Protein AF-0000000079608730 (afdb_homodimer)

Nearest PDB structures (foldseek):
  6i72-assembly1_A  TM=9.618E-01  e=1.213E-48  Fragaria x ananassa
  3p9k-assembly2_C  TM=9.651E-01  e=7.090E-48  Lolium perenne
  1kyw-assembly1_F  TM=9.695E-01  e=1.524E-47  Medicago sativa
  7v6j-assembly1_A  TM=9.741E-01  e=1.437E-47  Ligusticum chuanxiong
  3reo-assembly1_C  TM=9.571E-01  e=2.587E-47  Clarkia breweri

InterPro domains:
  IPR001077 O-methyltransferase, C-terminal domain [PF00891] (126-330)
  IPR012967 Caffeic acid 3-O-methyltransferase-like, dimerisation domain [PF08100] (11-102)
  IPR016461 O-methyltransferase-like [PIRSF005739] (8-349)
  IPR016461 O-methyltransferase-like [PS51683] (11-349)
  IPR016461 O-methyltransferase-like [PTHR11746] (9-331)
  IPR029063 S-adenosyl-L-methionine-dependent methyltransferase superfamily [G3DSA:3.40.50.150] (102-349)
  IPR029063 S-adenosyl-L-methionine-dependent methyltransferase superfamily [SSF53335] (107-348)
  IPR036388 Winged helix-like DNA-binding domain superfamily [G3DSA:1.10.10.10] (2-101)
  IPR036390 Winged helix DNA-binding domain superfamily [SSF46785] (5-104)

Radius of gyration: 27.86 Å; Cα contacts (8 Å, |Δi|>4): 1431; chains: 2; bounding box: 61×86×58 Å

Secondary structure (DSSP, 8-state):
-HHHHHHHHHHHHHHTTHHHHHHHHHHHTTHHHHHHHT-TT--B-HHHHHHHTT---TTHHHHHHHHHHHHHHTTSEEEEEEEETTEEEEEEEE-TTGGGGS--TTS--THHHHHHHT-HHHHHHGGGHHHHHHH-S-HHHHHHSS-TTTHHHH-HHHHHHHHHHHHHHHHHHHHHHHHH--TTTT-SEEEEET-TTTHHHHHHHHH-TTPEEEEEE-HHHHTTPPP-TTEEEEE--TTT-----SEEEEES-GGGS-HHHHHHHHHHHHHHS-TT-EEEEEE-B--SS--SSHHHHHHHHHHHHHHHHSSS---B-HHHHHHHHHHTT--EEEEEEEETTEEEEEEE-/-HHHHHHHHHHHHHHTTHHHHHHHHHHHTTHHHHHHHT-TT--B-HHHHHHHTT---TTHHHHHHHHHHHHHHTTSEEEEEEEETTEEEEEEEE-TTGGGGS--TTS--THHHHHHHT-HHHHHHGGGHHHHHHH-S-HHHHHHSS-TTTHHHH-HHHHHHHHHHHHHHHHHHHHHHHHH--TTTT-SEEEEET-TTTHHHHHHHHH-TT-EEEEEE-HHHHTTPPP-TTEEEEE--TTT-----SEEEEES-GGGS-HHHHHHHHHHHHHHS-TT-EEEEEE-B--SS--SSHHHHHHHHHHHHHHHHSSS---B-HHHHHHHHHHHT--EEEEEEEETTEEEEEEE-

Foldseek 3Di:
DVVVVVVVVVVCVVVVVVLLVLVLVCLVLCLLVLQVVVDQPDWAQLVRSCVSSVPPPPCRSVVSRVSVVVVCVVPQWPWDWDADPNDITIIIHGGPNVCQSYQDPVGAHLSLVSCLCPPPLLVQLVVQLVVCVVPNDASSCVRVVDALVCVCVVPVVSVVSVVNNCLRVLVVFLVQCVVQPDVCPPFQEEEEAQCFLVNNVLVVCVVVVNYQYEDEEAPVRLVPHDDHPRYHYDHDDLLPADAAGQEYEYEPDQQLAALVSLLSSLLRRVVRHPQFGKYKYKAAAADPDADDDPLNVVQVVVQVSSRRRHTNGGHYHLVSVQVSLVSSPFPGKDFRDADPNITTIITHD/DVVVVVVVVVVCVVVVVVLLVLVLVCLVLCLLVLQVVVDQPDWAQLVRSCVSSVPPPPCRSVVSRVSVVVVCVVPQWPWDWDADPNDITIIIHGGPNVCQSYQDPVGAHLSLVSCLCPPPLLVQLVVQLVVCVVPNDASSCVRVVDALVCVCVVPVVSVVSVVNNCLRVLVVFLVQCVVQPDVCPPFQEEEEAVCFLPNNVLVVCVVVVNYQYEDEEAPVRLVPHDDHPRYHYDHDDLLPADAAGQEYEYEPDQQLAALVSLLSSLLRVVVRHDQFGKYKYKAAAADPDADDDPLNVVQVVVQVSSRRRHTNGGHYHPVSVQVSLVSSPFPGKDFRDADPNITTIITHD

pLDDT: mean 95.82, std 4.98, range [42.22, 98.81]

Organism: NCBI:txid192012

Structure (mmCIF, N/CA/C/O backbone):
data_AF-0000000079608730-model_v1
#
loop_
_entity.id
_entity.type
_entity.pdbx_description
1 polymer 'O-methyltransferase domain-containing protein'
#
loop_
_atom_site.group_PDB
_atom_site.id
_atom_site.type_symbol
_atom_site.label_atom_id
_atom_site.label_alt_id
_atom_site.label_comp_id
_atom_site.label_asym_id
_atom_site.label_entity_id
_atom_site.label_seq_id
_atom_site.pdbx_PDB_ins_code
_atom_site.Cartn_x
_atom_site.Cartn_y
_atom_site.Cartn_z
_atom_site.occupancy
_atom_site.B_iso_or_equiv
_atom_site.auth_seq_id
_atom_site.auth_comp_id
_atom_site.auth_asym_id
_atom_site.auth_atom_id
_atom_site.pdbx_PDB_model_num
ATOM 1 N N . MET A 1 1 ? -6.418 6.566 25.391 1 42.25 1 MET A N 1
ATOM 2 C CA . MET A 1 1 ? -5.203 5.914 24.922 1 42.25 1 MET A CA 1
ATOM 3 C C . MET A 1 1 ? -5.492 5.055 23.688 1 42.25 1 MET A C 1
ATOM 5 O O . MET A 1 1 ? -4.699 5.027 22.75 1 42.25 1 MET A O 1
ATOM 9 N N . GLY A 1 2 ? -6.684 4.23 23.781 1 52.56 2 GLY A N 1
ATOM 10 C CA . GLY A 1 2 ? -7.098 3.266 22.766 1 52.56 2 GLY A CA 1
ATOM 11 C C . GLY A 1 2 ? -7.461 3.908 21.453 1 52.56 2 GLY A C 1
ATOM 12 O O . GLY A 1 2 ? -7.074 3.414 20.391 1 52.56 2 GLY A O 1
ATOM 13 N N . SER A 1 3 ? -7.809 5.168 21.641 1 70.5 3 SER A N 1
ATOM 14 C CA . SER A 1 3 ? -8.383 5.867 20.5 1 70.5 3 SER A CA 1
ATOM 15 C C . SER A 1 3 ? -7.293 6.418 19.578 1 70.5 3 SER A C 1
ATOM 17 O O . SER A 1 3 ? -7.379 6.285 18.359 1 70.5 3 SER A O 1
ATOM 19 N N . ASN A 1 4 ? -6.074 6.688 20.188 1 86.75 4 ASN A N 1
ATOM 20 C CA . ASN A 1 4 ? -4.988 7.23 19.375 1 86.75 4 ASN A CA 1
ATOM 21 C C . ASN A 1 4 ? -4.355 6.156 18.484 1 86.75 4 ASN A C 1
ATOM 23 O O . ASN A 1 4 ? -4.055 6.406 17.328 1 86.75 4 ASN A O 1
ATOM 27 N N . GLU A 1 5 ? -4.328 5.016 19.094 1 92.38 5 GLU A N 1
ATOM 28 C CA . GLU A 1 5 ? -3.684 3.936 18.344 1 92.38 5 GLU A CA 1
ATOM 29 C C . GLU A 1 5 ? -4.508 3.533 17.125 1 92.38 5 GLU A C 1
ATOM 31 O O . GLU A 1 5 ? -3.953 3.248 16.062 1 92.38 5 GLU A O 1
ATOM 36 N N . HIS A 1 6 ? -5.836 3.506 17.344 1 95.81 6 HIS A N 1
ATOM 37 C CA . HIS A 1 6 ? -6.715 3.139 16.25 1 95.81 6 HIS A CA 1
ATOM 38 C C . HIS A 1 6 ? -6.695 4.199 15.148 1 95.81 6 HIS A C 1
ATOM 40 O O . HIS A 1 6 ? -6.707 3.867 13.961 1 95.81 6 HIS A O 1
ATOM 46 N N . PHE A 1 7 ? -6.648 5.438 15.555 1 96.44 7 PHE A N 1
ATOM 47 C CA . PHE A 1 7 ? -6.559 6.516 14.578 1 96.44 7 PHE A CA 1
ATOM 48 C C . PHE A 1 7 ? -5.25 6.434 13.805 1 96.44 7 PHE A C 1
ATOM 50 O O . PHE A 1 7 ? -5.242 6.562 12.578 1 96.44 7 PHE A O 1
ATOM 57 N N . ASN A 1 8 ? -4.145 6.238 14.562 1 96.94 8 ASN A N 1
ATOM 58 C CA . ASN A 1 8 ? -2.832 6.156 13.93 1 96.94 8 ASN A CA 1
ATOM 59 C C . ASN A 1 8 ? -2.773 5.023 12.906 1 96.94 8 ASN A C 1
ATOM 61 O O . ASN A 1 8 ? -2.229 5.199 11.82 1 96.94 8 ASN A O 1
ATOM 65 N N . TYR A 1 9 ? -3.332 3.916 13.273 1 97.69 9 TYR A N 1
ATOM 66 C CA . TYR A 1 9 ? -3.34 2.775 12.367 1 97.69 9 TYR A CA 1
ATOM 67 C C . TYR A 1 9 ? -4.23 3.047 11.164 1 97.69 9 TYR A C 1
ATOM 69 O O . TYR A 1 9 ? -3.887 2.68 10.031 1 97.69 9 TYR A O 1
ATOM 77 N N . ALA A 1 10 ? -5.398 3.682 11.352 1 98.19 10 ALA A N 1
ATOM 78 C CA . ALA A 1 10 ? -6.262 4.055 10.234 1 98.19 10 ALA A CA 1
ATOM 79 C C . ALA A 1 10 ? -5.531 4.965 9.25 1 98.19 10 ALA A C 1
ATOM 81 O O . ALA A 1 10 ? -5.625 4.777 8.031 1 98.19 10 ALA A O 1
ATOM 82 N N . MET A 1 11 ? -4.773 5.91 9.766 1 98 11 MET A N 1
ATOM 83 C CA . MET A 1 11 ? -4.043 6.836 8.906 1 98 11 MET A CA 1
ATOM 84 C C . MET A 1 11 ? -2.889 6.129 8.203 1 98 11 MET A C 1
ATOM 86 O O . MET A 1 11 ? -2.555 6.457 7.062 1 98 11 MET A O 1
ATOM 90 N N . GLU A 1 12 ? -2.285 5.16 8.93 1 98.25 12 GLU A N 1
ATOM 91 C CA . GLU A 1 12 ? -1.31 4.305 8.258 1 98.25 12 GLU A CA 1
ATOM 92 C C . GLU A 1 12 ? -1.912 3.643 7.027 1 98.25 12 GLU A C 1
ATOM 94 O O . GLU A 1 12 ? -1.305 3.65 5.953 1 98.25 12 GLU A O 1
ATOM 99 N N . LEU A 1 13 ? -3.127 3.111 7.137 1 98.38 13 LEU A N 1
ATOM 100 C CA . LEU A 1 13 ? -3.803 2.443 6.027 1 98.38 13 LEU A CA 1
ATOM 101 C C . LEU A 1 13 ? -4.098 3.428 4.902 1 98.38 13 LEU A C 1
ATOM 103 O O . LEU A 1 13 ? -3.973 3.084 3.723 1 98.38 13 LEU A O 1
ATOM 107 N N . VAL A 1 14 ? -4.457 4.656 5.23 1 98.12 14 VAL A N 1
ATOM 108 C CA . VAL A 1 14 ? -4.793 5.688 4.254 1 98.12 14 VAL A CA 1
ATOM 109 C C . VAL A 1 14 ? -3.555 6.047 3.438 1 98.12 14 VAL A C 1
ATOM 111 O O . VAL A 1 14 ? -3.643 6.262 2.227 1 98.12 14 VAL A O 1
ATOM 114 N N . THR A 1 15 ? -2.393 6.098 4.066 1 97.75 15 THR A N 1
ATOM 115 C CA . THR A 1 15 ? -1.196 6.648 3.441 1 97.75 15 THR A CA 1
ATOM 116 C C . THR A 1 15 ? -0.266 5.531 2.977 1 97.75 15 THR A C 1
ATOM 118 O O . THR A 1 15 ? 0.821 5.797 2.457 1 97.75 15 THR A O 1
ATOM 121 N N . ILE A 1 16 ? -0.684 4.281 3.021 1 98.38 16 ILE A N 1
ATOM 122 C CA . ILE A 1 16 ? 0.206 3.131 2.902 1 98.38 16 ILE A CA 1
ATOM 123 C C . ILE A 1 16 ? 0.702 3.008 1.462 1 98.38 16 ILE A C 1
ATOM 125 O O . ILE A 1 16 ? 1.705 2.342 1.199 1 98.38 16 ILE A O 1
ATOM 129 N N . THR A 1 17 ? 0.075 3.629 0.508 1 97.56 17 THR A N 1
ATOM 130 C CA . THR A 1 17 ? 0.499 3.576 -0.887 1 97.56 17 THR A CA 1
ATOM 131 C C . THR A 1 17 ? 1.921 4.109 -1.039 1 97.56 17 THR A C 1
ATOM 133 O O . THR A 1 17 ? 2.664 3.666 -1.918 1 97.56 17 THR A O 1
ATOM 136 N N . ALA A 1 18 ? 2.348 4.949 -0.142 1 98.06 18 ALA A N 1
ATOM 137 C CA . ALA A 1 18 ? 3.697 5.504 -0.2 1 98.06 18 ALA A CA 1
ATOM 138 C C . ALA A 1 18 ? 4.75 4.41 -0.062 1 98.06 18 ALA A C 1
ATOM 140 O O . ALA A 1 18 ? 5.844 4.516 -0.619 1 98.06 18 ALA A O 1
ATOM 141 N N . LEU A 1 19 ? 4.418 3.34 0.653 1 98.62 19 LEU A N 1
ATOM 142 C CA . LEU A 1 19 ? 5.391 2.301 0.98 1 98.62 19 LEU A CA 1
ATOM 143 C C . LEU A 1 19 ? 5.852 1.572 -0.277 1 98.62 19 LEU A C 1
ATOM 145 O O . LEU A 1 19 ? 7.043 1.576 -0.6 1 98.62 19 LEU A O 1
ATOM 149 N N . PRO A 1 20 ? 4.898 0.986 -1.053 1 98.38 20 PRO A N 1
ATOM 150 C CA . PRO A 1 20 ? 5.375 0.299 -2.256 1 98.38 20 PRO A CA 1
ATOM 151 C C . PRO A 1 20 ? 5.949 1.258 -3.295 1 98.38 20 PRO A C 1
ATOM 153 O O . PRO A 1 20 ? 6.859 0.891 -4.043 1 98.38 20 PRO A O 1
ATOM 156 N N . MET A 1 21 ? 5.52 2.494 -3.365 1 98.19 21 MET A N 1
ATOM 157 C CA . MET A 1 21 ? 6.059 3.477 -4.301 1 98.19 21 MET A CA 1
ATOM 158 C C . MET A 1 21 ? 7.504 3.82 -3.955 1 98.19 21 MET A C 1
ATOM 160 O O . MET A 1 21 ? 8.352 3.906 -4.84 1 98.19 21 MET A O 1
ATOM 164 N N . VAL A 1 22 ? 7.727 3.957 -2.682 1 98.56 22 VAL A N 1
ATOM 165 C CA . VAL A 1 22 ? 9.086 4.234 -2.221 1 98.56 22 VAL A CA 1
ATOM 166 C C . VAL A 1 22 ? 9.969 3.012 -2.449 1 98.56 22 VAL A C 1
ATOM 168 O O . VAL A 1 22 ? 11.094 3.137 -2.932 1 98.56 22 VAL A O 1
ATOM 171 N N . LEU A 1 23 ? 9.445 1.858 -2.1 1 98.75 23 LEU A N 1
ATOM 172 C CA . LEU A 1 23 ? 10.227 0.64 -2.275 1 98.75 23 LEU A CA 1
ATOM 173 C C . LEU A 1 23 ? 10.562 0.414 -3.746 1 98.75 23 LEU A C 1
ATOM 175 O O . LEU A 1 23 ? 11.68 0.016 -4.078 1 98.75 23 LEU A O 1
ATOM 179 N N . MET A 1 24 ? 9.625 0.673 -4.629 1 98.31 24 MET A N 1
ATOM 180 C CA . MET A 1 24 ? 9.875 0.576 -6.066 1 98.31 24 MET A CA 1
ATOM 181 C C . MET A 1 24 ? 10.984 1.533 -6.492 1 98.31 24 MET A C 1
ATOM 183 O O . MET A 1 24 ? 11.875 1.159 -7.262 1 98.31 24 MET A O 1
ATOM 187 N N . THR A 1 25 ? 10.961 2.73 -5.996 1 98.25 25 THR A N 1
ATOM 188 C CA . THR A 1 25 ? 11.969 3.734 -6.316 1 98.25 25 THR A CA 1
ATOM 189 C C . THR A 1 25 ? 13.344 3.289 -5.84 1 98.25 25 THR A C 1
ATOM 191 O O . THR A 1 25 ? 14.336 3.412 -6.57 1 98.25 25 THR A O 1
ATOM 194 N N . ILE A 1 26 ? 13.422 2.752 -4.617 1 98.5 26 ILE A N 1
ATOM 195 C CA . ILE A 1 26 ? 14.656 2.266 -4.004 1 98.5 26 ILE A CA 1
ATOM 196 C C . ILE A 1 26 ? 15.234 1.127 -4.84 1 98.5 26 ILE A C 1
ATOM 198 O O . ILE A 1 26 ? 16.453 1.046 -5.035 1 98.5 26 ILE A O 1
ATOM 202 N N . VAL A 1 27 ? 14.367 0.281 -5.344 1 98.25 27 VAL A N 1
ATOM 203 C CA . VAL A 1 27 ? 14.773 -0.834 -6.191 1 98.25 27 VAL A CA 1
ATOM 204 C C . VAL A 1 27 ? 15.297 -0.306 -7.523 1 98.25 27 VAL A C 1
ATOM 206 O O . VAL A 1 27 ? 16.359 -0.725 -7.988 1 98.25 27 VAL A O 1
ATOM 209 N N . LYS A 1 28 ? 14.609 0.638 -8.133 1 97.75 28 LYS A N 1
ATOM 210 C CA . LYS A 1 28 ? 15.008 1.215 -9.414 1 97.75 28 LYS A CA 1
ATOM 211 C C . LYS A 1 28 ? 16.359 1.911 -9.297 1 97.75 28 LYS A C 1
ATOM 213 O O . LYS A 1 28 ? 17.156 1.894 -10.242 1 97.75 28 LYS A O 1
ATOM 218 N N . LEU A 1 29 ? 16.609 2.465 -8.164 1 97.88 29 LEU A N 1
ATOM 219 C CA . LEU A 1 29 ? 17.844 3.219 -7.949 1 97.88 29 LEU A CA 1
ATOM 220 C C . LEU A 1 29 ? 18.984 2.289 -7.555 1 97.88 29 LEU A C 1
ATOM 222 O O . LEU A 1 29 ? 20.141 2.725 -7.453 1 97.88 29 LEU A O 1
ATOM 226 N N . LYS A 1 30 ? 18.656 1.004 -7.242 1 97.94 30 LYS A N 1
ATOM 227 C CA . LYS A 1 30 ? 19.641 -0.018 -6.859 1 97.94 30 LYS A CA 1
ATOM 228 C C . LYS A 1 30 ? 20.266 0.31 -5.512 1 97.94 30 LYS A C 1
ATOM 230 O O . LYS A 1 30 ? 21.453 0.033 -5.297 1 97.94 30 LYS A O 1
ATOM 235 N N . ILE A 1 31 ? 19.516 0.959 -4.691 1 98.56 31 ILE A N 1
ATOM 236 C CA . ILE A 1 31 ? 20.016 1.383 -3.389 1 98.56 31 ILE A CA 1
ATOM 237 C C . ILE A 1 31 ? 20.281 0.158 -2.518 1 98.56 31 ILE A C 1
ATOM 239 O O . ILE A 1 31 ? 21.328 0.064 -1.88 1 98.56 31 ILE A O 1
ATOM 243 N N . LEU A 1 32 ? 19.344 -0.8 -2.459 1 98.44 32 LEU A N 1
ATOM 244 C CA . LEU A 1 32 ? 19.531 -1.997 -1.646 1 98.44 32 LEU A CA 1
ATOM 245 C C . LEU A 1 32 ? 20.719 -2.822 -2.158 1 98.44 32 LEU A C 1
ATOM 247 O O . LEU A 1 32 ? 21.469 -3.396 -1.367 1 98.44 32 LEU A O 1
ATOM 251 N N . GLU A 1 33 ? 20.844 -2.871 -3.459 1 97.75 33 GLU A N 1
ATOM 252 C CA . GLU A 1 33 ? 22 -3.547 -4.043 1 97.75 33 GLU A CA 1
ATOM 253 C C . GLU A 1 33 ? 23.297 -2.867 -3.635 1 97.75 33 GLU A C 1
ATOM 255 O O . GLU A 1 33 ? 24.297 -3.539 -3.369 1 97.75 33 GLU A O 1
ATOM 260 N N . THR A 1 34 ? 23.281 -1.569 -3.654 1 98.19 34 THR A N 1
ATOM 261 C CA . THR A 1 34 ? 24.453 -0.795 -3.248 1 98.19 34 THR A CA 1
ATOM 262 C C . THR A 1 34 ? 24.859 -1.129 -1.813 1 98.19 34 THR A C 1
ATOM 264 O O . THR A 1 34 ? 26.047 -1.283 -1.513 1 98.19 34 THR A O 1
ATOM 267 N N . ILE A 1 35 ? 23.875 -1.231 -0.928 1 98 35 ILE A N 1
ATOM 268 C CA . ILE A 1 35 ? 24.141 -1.596 0.459 1 98 35 ILE A CA 1
ATOM 269 C C . ILE A 1 35 ? 24.688 -3.018 0.521 1 98 35 ILE A C 1
ATOM 271 O O . ILE A 1 35 ? 25.672 -3.281 1.227 1 98 35 ILE A O 1
ATOM 275 N N . ALA A 1 36 ? 24.094 -3.932 -0.203 1 96.75 36 ALA A N 1
ATOM 276 C CA . ALA A 1 36 ? 24.531 -5.328 -0.228 1 96.75 36 ALA A CA 1
ATOM 277 C C . ALA A 1 36 ? 25.969 -5.449 -0.709 1 96.75 36 ALA A C 1
ATOM 279 O O . ALA A 1 36 ? 26.75 -6.242 -0.17 1 96.75 36 ALA A O 1
ATOM 280 N N . GLU A 1 37 ? 26.328 -4.703 -1.699 1 96.38 37 GLU A N 1
ATOM 281 C CA . GLU A 1 37 ? 27.641 -4.746 -2.305 1 96.38 37 GLU A CA 1
ATOM 282 C C . GLU A 1 37 ? 28.719 -4.266 -1.326 1 96.38 37 GLU A C 1
ATOM 284 O O . GLU A 1 37 ? 29.891 -4.633 -1.448 1 96.38 37 GLU A O 1
ATOM 289 N N . ALA A 1 38 ? 28.312 -3.469 -0.399 1 96.12 38 ALA A N 1
ATOM 290 C CA . ALA A 1 38 ? 29.25 -2.938 0.583 1 96.12 38 ALA A CA 1
ATOM 291 C C . ALA A 1 38 ? 29.594 -3.986 1.64 1 96.12 38 ALA A C 1
ATOM 293 O O . ALA A 1 38 ? 30.547 -3.828 2.393 1 96.12 38 ALA A O 1
ATOM 294 N N . GLY A 1 39 ? 28.797 -5.09 1.719 1 93 39 GLY A N 1
ATOM 295 C CA . GLY A 1 39 ? 29.094 -6.184 2.631 1 93 39 GLY A CA 1
ATOM 296 C C . GLY A 1 39 ? 27.922 -6.539 3.533 1 93 39 GLY A C 1
ATOM 297 O O . GLY A 1 39 ? 27.031 -5.719 3.75 1 93 39 GLY A O 1
ATOM 298 N N . SER A 1 40 ? 27.906 -7.668 4.102 1 87.06 40 SER A N 1
ATOM 299 C CA . SER A 1 40 ? 26.812 -8.188 4.898 1 87.06 40 SER A CA 1
ATOM 300 C C . SER A 1 40 ? 26.609 -7.379 6.176 1 87.06 40 SER A C 1
ATOM 302 O O . SER A 1 40 ? 25.5 -7.25 6.672 1 87.06 40 SER A O 1
ATOM 304 N N . ASP A 1 41 ? 27.625 -6.762 6.684 1 91.25 41 ASP A N 1
ATOM 305 C CA . ASP A 1 41 ? 27.547 -6.008 7.93 1 91.25 41 ASP A CA 1
ATOM 306 C C . ASP A 1 41 ? 27.672 -4.508 7.676 1 91.25 41 ASP A C 1
ATOM 308 O O . ASP A 1 41 ? 27.891 -3.729 8.609 1 91.25 41 ASP A O 1
ATOM 312 N N . ALA A 1 42 ? 27.531 -4.246 6.434 1 93.44 42 ALA A N 1
ATOM 313 C CA . ALA A 1 42 ? 27.734 -2.846 6.066 1 93.44 42 ALA A CA 1
ATOM 314 C C . ALA A 1 42 ? 26.656 -1.958 6.684 1 93.44 42 ALA A C 1
ATOM 316 O O . ALA A 1 42 ? 25.484 -2.35 6.762 1 93.44 42 ALA A O 1
ATOM 317 N N . GLN A 1 43 ? 27.016 -0.851 7.156 1 96.5 43 GLN A N 1
ATOM 318 C CA . GLN A 1 43 ? 26.172 0.255 7.613 1 96.5 43 GLN A CA 1
ATOM 319 C C . GLN A 1 43 ? 26.562 1.559 6.918 1 96.5 43 GLN A C 1
ATOM 321 O O . GLN A 1 43 ? 27.625 2.129 7.199 1 96.5 43 GLN A O 1
ATOM 326 N N . LEU A 1 44 ? 25.719 2.023 6.062 1 98.12 44 LEU A N 1
ATOM 327 C CA . LEU A 1 44 ? 26.062 3.172 5.234 1 98.12 44 LEU A CA 1
ATOM 328 C C . LEU A 1 44 ? 25.156 4.352 5.531 1 98.12 44 LEU A C 1
ATOM 330 O O . LEU A 1 44 ? 23.969 4.168 5.824 1 98.12 44 LEU A O 1
ATOM 334 N N . THR A 1 45 ? 25.672 5.535 5.434 1 98 45 THR A N 1
ATOM 335 C CA . THR A 1 45 ? 24.844 6.734 5.461 1 98 45 THR A CA 1
ATOM 336 C C . THR A 1 45 ? 24.156 6.953 4.113 1 98 45 THR A C 1
ATOM 338 O O . THR A 1 45 ? 24.594 6.426 3.094 1 98 45 THR A O 1
ATOM 341 N N . ALA A 1 46 ? 23.094 7.73 4.121 1 98 46 ALA A N 1
ATOM 342 C CA . ALA A 1 46 ? 22.438 8.102 2.873 1 98 46 ALA A CA 1
ATOM 343 C C . ALA A 1 46 ? 23.406 8.828 1.94 1 98 46 ALA A C 1
ATOM 345 O O . ALA A 1 46 ? 23.344 8.656 0.721 1 98 46 ALA A O 1
ATOM 346 N N . LYS A 1 47 ? 24.219 9.633 2.51 1 97.38 47 LYS A N 1
ATOM 347 C CA . LYS A 1 47 ? 25.203 10.367 1.729 1 97.38 47 LYS A CA 1
ATOM 348 C C . LYS A 1 47 ? 26.172 9.414 1.023 1 97.38 47 LYS A C 1
ATOM 350 O O . LYS A 1 47 ? 26.469 9.594 -0.158 1 97.38 47 LYS A O 1
ATOM 355 N N . GLU A 1 48 ? 26.672 8.406 1.726 1 97.62 48 GLU A N 1
ATOM 356 C CA . GLU A 1 48 ? 27.547 7.402 1.137 1 97.62 48 GLU A CA 1
ATOM 357 C C . GLU A 1 48 ? 26.844 6.637 0.021 1 97.62 48 GLU A C 1
ATOM 359 O O . GLU A 1 48 ? 27.438 6.371 -1.026 1 97.62 48 GLU A O 1
ATOM 364 N N . ILE A 1 49 ? 25.625 6.309 0.229 1 98.38 49 ILE A N 1
ATOM 365 C CA . ILE A 1 49 ? 24.859 5.559 -0.755 1 98.38 49 ILE A CA 1
ATOM 366 C C . ILE A 1 49 ? 24.703 6.387 -2.027 1 98.38 49 ILE A C 1
ATOM 368 O O . ILE A 1 49 ? 24.953 5.895 -3.131 1 98.38 49 ILE A O 1
ATOM 372 N N . ALA A 1 50 ? 24.281 7.645 -1.873 1 98.12 50 ALA A N 1
ATOM 373 C CA . ALA A 1 50 ? 24.109 8.531 -3.025 1 98.12 50 ALA A CA 1
ATOM 374 C C . ALA A 1 50 ? 25.422 8.688 -3.789 1 98.12 50 ALA A C 1
ATOM 376 O O . ALA A 1 50 ? 25.438 8.734 -5.023 1 98.12 50 ALA A O 1
ATOM 377 N N . SER A 1 51 ? 26.516 8.766 -3.059 1 97.75 51 SER A N 1
ATOM 378 C CA . SER A 1 51 ? 27.828 8.906 -3.67 1 97.75 51 SER A CA 1
ATOM 379 C C . SER A 1 51 ? 28.203 7.656 -4.465 1 97.75 51 SER A C 1
ATOM 381 O O . SER A 1 51 ? 28.688 7.758 -5.59 1 97.75 51 SER A O 1
ATOM 383 N N . ARG A 1 52 ? 27.984 6.504 -3.928 1 97.44 52 ARG A N 1
ATOM 384 C CA . ARG A 1 52 ? 28.297 5.242 -4.598 1 97.44 52 ARG A CA 1
ATOM 385 C C . ARG A 1 52 ? 27.469 5.086 -5.871 1 97.44 52 ARG A C 1
ATOM 387 O O . ARG A 1 52 ? 27.922 4.438 -6.824 1 97.44 52 ARG A O 1
ATOM 394 N N . LEU A 1 53 ? 26.312 5.707 -5.91 1 97.62 53 LEU A N 1
ATOM 395 C CA . LEU A 1 53 ? 25.438 5.645 -7.066 1 97.62 53 LEU A CA 1
ATOM 396 C C . LEU A 1 53 ? 25.734 6.777 -8.039 1 97.62 53 LEU A C 1
ATOM 398 O O . LEU A 1 53 ? 25.047 6.922 -9.062 1 97.62 53 LEU A O 1
ATOM 402 N N . SER A 1 54 ? 26.656 7.625 -7.758 1 97.44 54 SER A N 1
ATOM 403 C CA . SER A 1 54 ? 27.094 8.742 -8.586 1 97.44 54 SER A CA 1
ATOM 404 C C . SER A 1 54 ? 25.938 9.695 -8.875 1 97.44 54 SER A C 1
ATOM 406 O O . SER A 1 54 ? 25.781 10.164 -10 1 97.44 54 SER A O 1
ATOM 408 N N . ILE A 1 55 ? 25.125 9.844 -7.855 1 97.25 55 ILE A N 1
ATOM 409 C CA . ILE A 1 55 ? 24.047 10.812 -7.988 1 97.25 55 ILE A CA 1
ATOM 410 C C . ILE A 1 55 ? 24.562 12.211 -7.652 1 97.25 55 ILE A C 1
ATOM 412 O O . ILE A 1 55 ? 25.094 12.438 -6.566 1 97.25 55 ILE A O 1
ATOM 416 N N . THR A 1 56 ? 24.375 13.203 -8.531 1 96.06 56 THR A N 1
ATOM 417 C CA . THR A 1 56 ? 24.969 14.523 -8.398 1 96.06 56 THR A CA 1
ATOM 418 C C . THR A 1 56 ? 24 15.5 -7.75 1 96.06 56 THR A C 1
ATOM 420 O O . THR A 1 56 ? 24.391 16.578 -7.301 1 96.06 56 THR A O 1
ATOM 423 N N . ASN A 1 57 ? 22.734 15.109 -7.738 1 96.44 57 ASN A N 1
ATOM 424 C CA . ASN A 1 57 ? 21.734 15.953 -7.09 1 96.44 57 ASN A CA 1
ATOM 425 C C . ASN A 1 57 ? 22.078 16.203 -5.621 1 96.44 57 ASN A C 1
ATOM 427 O O . ASN A 1 57 ? 22.156 15.25 -4.836 1 96.44 57 ASN A O 1
ATOM 431 N N . GLU A 1 58 ? 22.25 17.469 -5.258 1 95.38 58 GLU A N 1
ATOM 432 C CA . GLU A 1 58 ? 22.703 17.844 -3.92 1 95.38 58 GLU A CA 1
ATOM 433 C C . GLU A 1 58 ? 21.672 17.453 -2.863 1 95.38 58 GLU A C 1
ATOM 435 O O . GLU A 1 58 ? 22.016 17.234 -1.699 1 95.38 58 GLU A O 1
ATOM 440 N N . ASP A 1 59 ? 20.422 17.297 -3.279 1 94.75 59 ASP A N 1
ATOM 441 C CA . ASP A 1 59 ? 19.344 16.969 -2.35 1 94.75 59 ASP A CA 1
ATOM 442 C C . ASP A 1 59 ? 19.203 15.453 -2.191 1 94.75 59 ASP A C 1
ATOM 444 O O . ASP A 1 59 ? 18.484 14.984 -1.3 1 94.75 59 ASP A O 1
ATOM 448 N N . ALA A 1 60 ? 19.891 14.664 -2.988 1 96.94 60 ALA A N 1
ATOM 449 C CA . ALA A 1 60 ? 19.672 13.219 -3.082 1 96.94 60 ALA A CA 1
ATOM 450 C C . ALA A 1 60 ? 19.953 12.531 -1.747 1 96.94 60 ALA A C 1
ATOM 452 O O . ALA A 1 60 ? 19.203 11.656 -1.319 1 96.94 60 ALA A O 1
ATOM 453 N N . PRO A 1 61 ? 21.047 12.914 -1.033 1 97.38 61 PRO A N 1
ATOM 454 C CA . PRO A 1 61 ? 21.297 12.242 0.241 1 97.38 61 PRO A CA 1
ATOM 455 C C . PRO A 1 61 ? 20.141 12.375 1.221 1 97.38 61 PRO A C 1
ATOM 457 O O . PRO A 1 61 ? 19.75 11.398 1.875 1 97.38 61 PRO A O 1
ATOM 460 N N . ASP A 1 62 ? 19.562 13.531 1.28 1 96.31 62 ASP A N 1
ATOM 461 C CA . ASP A 1 62 ? 18.406 13.742 2.162 1 96.31 62 ASP A CA 1
ATOM 462 C C . ASP A 1 62 ? 17.203 12.93 1.704 1 96.31 62 ASP A C 1
ATOM 464 O O . ASP A 1 62 ? 16.516 12.328 2.525 1 96.31 62 ASP A O 1
ATOM 468 N N . MET A 1 63 ? 16.922 12.945 0.409 1 97.12 63 MET A N 1
ATOM 469 C CA . MET A 1 63 ? 15.812 12.188 -0.147 1 97.12 63 MET A CA 1
ATOM 470 C C . MET A 1 63 ? 15.977 10.695 0.123 1 97.12 63 MET A C 1
ATOM 472 O O . MET A 1 63 ? 15.023 10.031 0.534 1 97.12 63 MET A O 1
ATOM 476 N N . VAL A 1 64 ? 17.203 10.188 -0.086 1 98.19 64 VAL A N 1
ATOM 477 C CA . VAL A 1 64 ? 17.516 8.781 0.144 1 98.19 64 VAL A CA 1
ATOM 478 C C . VAL A 1 64 ? 17.344 8.445 1.623 1 98.19 64 VAL A C 1
ATOM 480 O O . VAL A 1 64 ? 16.766 7.406 1.966 1 98.19 64 VAL A O 1
ATOM 483 N N . ASP A 1 65 ? 17.781 9.312 2.498 1 98.25 65 ASP A N 1
ATOM 484 C CA . ASP A 1 65 ? 17.656 9.102 3.938 1 98.25 65 ASP A CA 1
ATOM 485 C C . ASP A 1 65 ? 16.188 8.961 4.34 1 98.25 65 ASP A C 1
ATOM 487 O O . ASP A 1 65 ? 15.828 8.078 5.117 1 98.25 65 ASP A O 1
ATOM 491 N N . ARG A 1 66 ? 15.336 9.852 3.873 1 97.75 66 ARG A N 1
ATOM 492 C CA . ARG A 1 66 ? 13.922 9.859 4.215 1 97.75 66 ARG A CA 1
ATOM 493 C C . ARG A 1 66 ? 13.227 8.602 3.705 1 97.75 66 ARG A C 1
ATOM 495 O O . ARG A 1 66 ? 12.367 8.039 4.391 1 97.75 66 ARG A O 1
ATOM 502 N N . MET A 1 67 ? 13.586 8.141 2.492 1 98.5 67 MET A N 1
ATOM 503 C CA . MET A 1 67 ? 13.016 6.914 1.943 1 98.5 67 MET A CA 1
ATOM 504 C C . MET A 1 67 ? 13.461 5.699 2.75 1 98.5 67 MET A C 1
ATOM 506 O O . MET A 1 67 ? 12.648 4.828 3.068 1 98.5 67 MET A O 1
ATOM 510 N N . LEU A 1 68 ? 14.742 5.684 3.133 1 98.75 68 LEU A N 1
ATOM 511 C CA . LEU A 1 68 ? 15.266 4.555 3.898 1 98.75 68 LEU A CA 1
ATOM 512 C C . LEU A 1 68 ? 14.688 4.543 5.312 1 98.75 68 LEU A C 1
ATOM 514 O O . LEU A 1 68 ? 14.469 3.477 5.891 1 98.75 68 LEU A O 1
ATOM 518 N N . ARG A 1 69 ? 14.461 5.742 5.887 1 98.25 69 ARG A N 1
ATOM 519 C CA . ARG A 1 69 ? 13.82 5.844 7.195 1 98.25 69 ARG A CA 1
ATOM 520 C C . ARG A 1 69 ? 12.453 5.176 7.184 1 98.25 69 ARG A C 1
ATOM 522 O O . ARG A 1 69 ? 12.102 4.445 8.117 1 98.25 69 ARG A O 1
ATOM 529 N N . LEU A 1 70 ? 11.672 5.391 6.16 1 98.75 70 LEU A N 1
ATOM 530 C CA . LEU A 1 70 ? 10.383 4.727 6.008 1 98.75 70 LEU A CA 1
ATOM 531 C C . LEU A 1 70 ? 10.562 3.211 5.934 1 98.75 70 LEU A C 1
ATOM 533 O O . LEU A 1 70 ? 9.859 2.467 6.621 1 98.75 70 LEU A O 1
ATOM 537 N N . LEU A 1 71 ? 11.508 2.758 5.109 1 98.81 71 LEU A N 1
ATOM 538 C CA . LEU A 1 71 ? 11.68 1.327 4.887 1 98.81 71 LEU A CA 1
ATOM 539 C C . LEU A 1 71 ? 12.164 0.636 6.156 1 98.81 71 LEU A C 1
ATOM 541 O O . LEU A 1 71 ? 11.938 -0.56 6.348 1 98.81 71 LEU A O 1
ATOM 545 N N . THR A 1 72 ? 12.867 1.388 7.055 1 98.75 72 THR A N 1
ATOM 546 C CA . THR A 1 72 ? 13.242 0.861 8.367 1 98.75 72 THR A CA 1
ATOM 547 C C . THR A 1 72 ? 12 0.512 9.18 1 98.75 72 THR A C 1
ATOM 549 O O . THR A 1 72 ? 11.953 -0.534 9.836 1 98.75 72 THR A O 1
ATOM 552 N N . SER A 1 73 ? 10.984 1.388 9.148 1 98.56 73 SER A N 1
ATOM 553 C CA . SER A 1 73 ? 9.766 1.165 9.914 1 98.56 73 SER A CA 1
ATOM 554 C C . SER A 1 73 ? 9.039 -0.09 9.445 1 98.56 73 SER A C 1
ATOM 556 O O . SER A 1 73 ? 8.18 -0.622 10.156 1 98.56 73 SER A O 1
ATOM 558 N N . TYR A 1 74 ? 9.367 -0.601 8.281 1 98.5 74 TYR A N 1
ATOM 559 C CA . TYR A 1 74 ? 8.758 -1.811 7.75 1 98.5 74 TYR A CA 1
ATOM 560 C C . TYR A 1 74 ? 9.773 -2.938 7.633 1 98.5 74 TYR A C 1
ATOM 562 O O . TYR A 1 74 ? 9.57 -3.893 6.883 1 98.5 74 TYR A O 1
ATOM 570 N N . SER A 1 75 ? 10.906 -2.787 8.234 1 98.12 75 SER A N 1
ATOM 571 C CA . SER A 1 75 ? 11.898 -3.832 8.461 1 98.12 75 SER A CA 1
ATOM 572 C C . SER A 1 75 ? 12.539 -4.285 7.156 1 98.12 75 SER A C 1
ATOM 574 O O . SER A 1 75 ? 12.859 -5.465 6.992 1 98.12 75 SER A O 1
ATOM 576 N N . VAL A 1 76 ? 12.664 -3.404 6.215 1 98.38 76 VAL A N 1
ATOM 577 C CA . VAL A 1 76 ? 13.344 -3.715 4.957 1 98.38 76 VAL A CA 1
ATOM 578 C C . VAL A 1 76 ? 14.836 -3.447 5.098 1 98.38 76 VAL A C 1
ATOM 580 O O . VAL A 1 76 ? 15.664 -4.156 4.512 1 98.38 76 VAL A O 1
ATOM 583 N N . VAL A 1 77 ? 15.188 -2.43 5.871 1 98.62 77 VAL A N 1
ATOM 584 C CA . VAL A 1 77 ? 16.578 -2.094 6.199 1 98.62 77 VAL A CA 1
ATOM 585 C C . VAL A 1 77 ? 16.703 -1.893 7.707 1 98.62 77 VAL A C 1
ATOM 587 O O . VAL A 1 77 ? 15.719 -1.655 8.398 1 98.62 77 VAL A O 1
ATOM 590 N N . THR A 1 78 ? 17.891 -2.068 8.195 1 98.25 78 THR A N 1
ATOM 591 C CA . THR A 1 78 ? 18.203 -1.68 9.57 1 98.25 78 THR A CA 1
ATOM 592 C C . THR A 1 78 ? 18.609 -0.21 9.633 1 98.25 78 THR A C 1
ATOM 594 O O . THR A 1 78 ? 19.031 0.367 8.633 1 98.25 78 THR A O 1
ATOM 597 N N . CYS A 1 79 ? 18.406 0.383 10.719 1 98.38 79 CYS A N 1
ATOM 598 C CA . CYS A 1 79 ? 18.812 1.767 10.953 1 98.38 79 CYS A CA 1
ATOM 599 C C . CYS A 1 79 ? 19.375 1.939 12.352 1 98.38 79 CYS A C 1
ATOM 601 O O . CYS A 1 79 ? 18.797 1.471 13.328 1 98.38 79 CYS A O 1
ATOM 603 N N . SER A 1 80 ? 20.484 2.51 12.484 1 97.81 80 SER A N 1
ATOM 604 C CA . SER A 1 80 ? 21.094 2.852 13.773 1 97.81 80 SER A CA 1
ATOM 605 C C . SER A 1 80 ? 21.703 4.25 13.742 1 97.81 80 SER A C 1
ATOM 607 O O . SER A 1 80 ? 21.891 4.828 12.664 1 97.81 80 SER A O 1
ATOM 609 N N . LYS A 1 81 ? 21.875 4.781 14.953 1 97.38 81 LYS A N 1
ATOM 610 C CA . LYS A 1 81 ? 22.469 6.102 15.102 1 97.38 81 LYS A CA 1
ATOM 611 C C . LYS A 1 81 ? 24 6.02 15.117 1 97.38 81 LYS A C 1
ATOM 613 O O . LYS A 1 81 ? 24.562 5.133 15.758 1 97.38 81 LYS A O 1
ATOM 618 N N . ALA A 1 82 ? 24.625 6.809 14.398 1 96.19 82 ALA A N 1
ATOM 619 C CA . ALA A 1 82 ? 26.078 7.016 14.406 1 96.19 82 ALA A CA 1
ATOM 620 C C . ALA A 1 82 ? 26.422 8.5 14.531 1 96.19 82 ALA A C 1
ATOM 622 O O . ALA A 1 82 ? 25.516 9.352 14.516 1 96.19 82 ALA A O 1
ATOM 623 N N . ILE A 1 83 ? 27.656 8.773 14.836 1 94.75 83 ILE A N 1
ATOM 624 C CA . ILE A 1 83 ? 28.125 10.156 14.93 1 94.75 83 ILE A CA 1
ATOM 625 C C . ILE A 1 83 ? 29.125 10.445 13.82 1 94.75 83 ILE A C 1
ATOM 627 O O . ILE A 1 83 ? 30.094 9.719 13.648 1 94.75 83 ILE A O 1
ATOM 631 N N . HIS A 1 84 ? 28.828 11.359 13.047 1 90.19 84 HIS A N 1
ATOM 632 C CA . HIS A 1 84 ? 29.719 11.859 12.008 1 90.19 84 HIS A CA 1
ATOM 633 C C . HIS A 1 84 ? 29.953 13.359 12.148 1 90.19 84 HIS A C 1
ATOM 635 O O . HIS A 1 84 ? 29 14.141 12.086 1 90.19 84 HIS A O 1
ATOM 641 N N . GLU A 1 85 ? 31.266 13.789 12.289 1 90.12 85 GLU A N 1
ATOM 642 C CA . GLU A 1 85 ? 31.625 15.195 12.477 1 90.12 85 GLU A CA 1
ATOM 643 C C . GLU A 1 85 ? 30.781 15.836 13.578 1 90.12 85 GLU A C 1
ATOM 645 O O . GLU A 1 85 ? 30.188 16.891 13.375 1 90.12 85 GLU A O 1
ATOM 650 N N . SER A 1 86 ? 30.547 15.117 14.625 1 90.69 86 SER A N 1
ATOM 651 C CA . SER A 1 86 ? 29.906 15.555 15.859 1 90.69 86 SER A CA 1
ATOM 652 C C . SER A 1 86 ? 28.406 15.766 15.664 1 90.69 86 SER A C 1
ATOM 654 O O . SER A 1 86 ? 27.781 16.5 16.406 1 90.69 86 SER A O 1
ATOM 656 N N . ILE A 1 87 ? 27.953 15.242 14.586 1 91.56 87 ILE A N 1
ATOM 657 C CA . ILE A 1 87 ? 26.516 15.32 14.32 1 91.56 87 ILE A CA 1
ATOM 658 C C . ILE A 1 87 ? 25.938 13.914 14.211 1 91.56 87 ILE A C 1
ATOM 660 O O . ILE A 1 87 ? 26.562 13.023 13.625 1 91.56 87 ILE A O 1
ATOM 664 N N . PRO A 1 88 ? 24.828 13.781 14.859 1 94.69 88 PRO A N 1
ATOM 665 C CA . PRO A 1 88 ? 24.188 12.469 14.719 1 94.69 88 PRO A CA 1
ATOM 666 C C . PRO A 1 88 ? 23.703 12.195 13.297 1 94.69 88 PRO A C 1
ATOM 668 O O . PRO A 1 88 ? 23.141 13.078 12.648 1 94.69 88 PRO A O 1
ATOM 671 N N . VAL A 1 89 ? 23.969 11.016 12.828 1 96.25 89 VAL A N 1
ATOM 672 C CA . VAL A 1 89 ? 23.5 10.586 11.508 1 96.25 89 VAL A CA 1
ATOM 673 C C . VAL A 1 89 ? 22.906 9.188 11.602 1 96.25 89 VAL A C 1
ATOM 675 O O . VAL A 1 89 ? 23.141 8.461 12.57 1 96.25 89 VAL A O 1
ATOM 678 N N . ARG A 1 90 ? 22.062 8.859 10.672 1 97.94 90 ARG A N 1
ATOM 679 C CA . ARG A 1 90 ? 21.531 7.504 10.555 1 97.94 90 ARG A CA 1
ATOM 680 C C . ARG A 1 90 ? 22.375 6.668 9.586 1 97.94 90 ARG A C 1
ATOM 682 O O . ARG A 1 90 ? 22.828 7.172 8.555 1 97.94 90 ARG A O 1
ATOM 689 N N . VAL A 1 91 ? 22.578 5.406 9.922 1 98.44 91 VAL A N 1
ATOM 690 C CA . VAL A 1 91 ? 23.234 4.449 9.031 1 98.44 91 VAL A CA 1
ATOM 691 C C . VAL A 1 91 ? 22.312 3.256 8.789 1 98.44 91 VAL A C 1
ATOM 693 O O . VAL A 1 91 ? 21.547 2.861 9.68 1 98.44 91 VAL A O 1
ATOM 696 N N . TYR A 1 92 ? 22.453 2.75 7.617 1 98.62 92 TYR A N 1
ATOM 697 C CA . TYR A 1 92 ? 21.484 1.743 7.184 1 98.62 92 TYR A CA 1
ATOM 698 C C . TYR A 1 92 ? 22.188 0.468 6.742 1 98.62 92 TYR A C 1
ATOM 700 O O . TYR A 1 92 ? 23.266 0.523 6.141 1 98.62 92 TYR A O 1
ATOM 708 N N . GLY A 1 93 ? 21.656 -0.65 7.035 1 98.5 93 GLY A N 1
ATOM 709 C CA . GLY A 1 93 ? 22.062 -1.969 6.582 1 98.5 93 GLY A CA 1
ATOM 710 C C . GLY A 1 93 ? 20.922 -2.781 6 1 98.5 93 GLY A C 1
ATOM 711 O O . GLY A 1 93 ? 19.766 -2.348 6.031 1 98.5 93 GLY A O 1
ATOM 712 N N . LEU A 1 94 ? 21.25 -3.918 5.461 1 97.06 94 LEU A N 1
ATOM 713 C CA . LEU A 1 94 ? 20.25 -4.77 4.828 1 97.06 94 LEU A CA 1
ATOM 714 C C . LEU A 1 94 ? 19.688 -5.773 5.824 1 97.06 94 LEU A C 1
ATOM 716 O O . LEU A 1 94 ? 20.422 -6.355 6.621 1 97.06 94 LEU A O 1
ATOM 720 N N . THR A 1 95 ? 18.375 -5.953 5.875 1 97.25 95 THR A N 1
ATOM 721 C CA . THR A 1 95 ? 17.719 -7.016 6.641 1 97.25 95 THR A CA 1
ATOM 722 C C . THR A 1 95 ? 17.562 -8.273 5.789 1 97.25 95 THR A C 1
ATOM 724 O O . THR A 1 95 ? 17.781 -8.242 4.574 1 97.25 95 THR A O 1
ATOM 727 N N . PRO A 1 96 ? 17.141 -9.414 6.434 1 96.19 96 PRO A N 1
ATOM 728 C CA . PRO A 1 96 ? 16.828 -10.594 5.637 1 96.19 96 PRO A CA 1
ATOM 729 C C . PRO A 1 96 ? 15.711 -10.336 4.621 1 96.19 96 PRO A C 1
ATOM 731 O O . PRO A 1 96 ? 15.758 -10.867 3.508 1 96.19 96 PRO A O 1
ATOM 734 N N . VAL A 1 97 ? 14.75 -9.516 4.941 1 97.38 97 VAL A N 1
ATOM 735 C CA . VAL A 1 97 ? 13.664 -9.172 4.027 1 97.38 97 VAL A CA 1
ATOM 736 C C . VAL A 1 97 ? 14.211 -8.328 2.871 1 97.38 97 VAL A C 1
ATOM 738 O O . VAL A 1 97 ? 13.898 -8.586 1.707 1 97.38 97 VAL A O 1
ATOM 741 N N . GLY A 1 98 ? 15.094 -7.352 3.229 1 97.62 98 GLY A N 1
ATOM 742 C CA . GLY A 1 98 ? 15.672 -6.5 2.205 1 97.62 98 GLY A CA 1
ATOM 743 C C . GLY A 1 98 ? 16.484 -7.27 1.183 1 97.62 98 GLY A C 1
ATOM 744 O O . GLY A 1 98 ? 16.562 -6.879 0.015 1 97.62 98 GLY A O 1
ATOM 745 N N . LYS A 1 99 ? 17.031 -8.367 1.556 1 96.44 99 LYS A N 1
ATOM 746 C CA . LYS A 1 99 ? 17.891 -9.18 0.692 1 96.44 99 LYS A CA 1
ATOM 747 C C . LYS A 1 99 ? 17.094 -9.773 -0.47 1 96.44 99 LYS A C 1
ATOM 749 O O . LYS A 1 99 ? 17.656 -10.023 -1.541 1 96.44 99 LYS A O 1
ATOM 754 N N . TYR A 1 100 ? 15.789 -9.898 -0.349 1 97.38 100 TYR A N 1
ATOM 755 C CA . TYR A 1 100 ? 14.961 -10.477 -1.405 1 97.38 100 TYR A CA 1
ATOM 756 C C . TYR A 1 100 ? 14.812 -9.508 -2.57 1 97.38 100 TYR A C 1
ATOM 758 O O . TYR A 1 100 ? 14.352 -9.891 -3.65 1 97.38 100 TYR A O 1
ATOM 766 N N . PHE A 1 101 ? 15.211 -8.266 -2.297 1 98.25 101 PHE A N 1
ATOM 767 C CA . PHE A 1 101 ? 15.109 -7.27 -3.355 1 98.25 101 PHE A CA 1
ATOM 768 C C . PHE A 1 101 ? 16.469 -6.996 -3.977 1 98.25 101 PHE A C 1
ATOM 770 O O . PHE A 1 101 ? 16.641 -6.012 -4.703 1 98.25 101 PHE A O 1
ATOM 777 N N . THR A 1 102 ? 17.453 -7.789 -3.633 1 97.44 102 THR A N 1
ATOM 778 C CA . THR A 1 102 ? 18.781 -7.793 -4.25 1 97.44 102 THR A CA 1
ATOM 779 C C . THR A 1 102 ? 19.047 -9.125 -4.945 1 97.44 102 THR A C 1
ATOM 781 O O . THR A 1 102 ? 18.531 -10.164 -4.52 1 97.44 102 THR A O 1
ATOM 784 N N . PRO A 1 103 ? 19.766 -9.07 -6.078 1 96.75 103 PRO A N 1
ATOM 785 C CA . PRO A 1 103 ? 20.031 -10.336 -6.77 1 96.75 103 PRO A CA 1
ATOM 786 C C . PRO A 1 103 ? 20.719 -11.359 -5.875 1 96.75 103 PRO A C 1
ATOM 788 O O . PRO A 1 103 ? 21.688 -11.031 -5.18 1 96.75 103 PRO A O 1
ATOM 791 N N . ASN A 1 104 ? 20.188 -12.539 -5.836 1 95 104 ASN A N 1
ATOM 792 C CA . ASN A 1 104 ? 20.844 -13.641 -5.133 1 95 104 ASN A CA 1
ATOM 793 C C . ASN A 1 104 ? 21.922 -14.297 -5.992 1 95 104 ASN A C 1
ATOM 795 O O . ASN A 1 104 ? 22.344 -13.734 -7 1 95 104 ASN A O 1
ATOM 799 N N . GLU A 1 105 ? 22.391 -15.422 -5.594 1 94.06 105 GLU A N 1
ATOM 800 C CA . GLU A 1 105 ? 23.484 -16.109 -6.285 1 94.06 105 GLU A CA 1
ATOM 801 C C . GLU A 1 105 ? 23.078 -16.484 -7.711 1 94.06 105 GLU A C 1
ATOM 803 O O . GLU A 1 105 ? 23.938 -16.594 -8.594 1 94.06 105 GLU A O 1
ATOM 808 N N . ASP A 1 106 ? 21.781 -16.594 -7.996 1 93.88 106 ASP A N 1
ATOM 809 C CA . ASP A 1 106 ? 21.281 -16.969 -9.32 1 93.88 106 ASP A CA 1
ATOM 810 C C . ASP A 1 106 ? 20.906 -15.719 -10.117 1 93.88 106 ASP A C 1
ATOM 812 O O . ASP A 1 106 ? 20.391 -15.828 -11.234 1 93.88 106 ASP A O 1
ATOM 816 N N . GLY A 1 107 ? 21.109 -14.594 -9.523 1 95.75 107 GLY A N 1
ATOM 817 C CA . GLY A 1 107 ? 20.797 -13.344 -10.188 1 95.75 107 GLY A CA 1
ATOM 818 C C . GLY A 1 107 ? 19.328 -12.969 -10.07 1 95.75 107 GLY A C 1
ATOM 819 O O . GLY A 1 107 ? 18.875 -12.023 -10.711 1 95.75 107 GLY A O 1
ATOM 820 N N . ALA A 1 108 ? 18.547 -13.68 -9.258 1 96.75 108 ALA A N 1
ATOM 821 C CA . ALA A 1 108 ? 17.109 -13.453 -9.133 1 96.75 108 ALA A CA 1
ATOM 822 C C . ALA A 1 108 ? 16.797 -12.562 -7.934 1 96.75 108 ALA A C 1
ATOM 824 O O . ALA A 1 108 ? 17.453 -12.656 -6.895 1 96.75 108 ALA A O 1
ATOM 825 N N . SER A 1 109 ? 15.867 -11.688 -8.039 1 97.75 109 SER A N 1
ATOM 826 C CA . SER A 1 109 ? 15.383 -10.828 -6.965 1 97.75 109 SER A CA 1
ATOM 827 C C . SER A 1 109 ? 13.891 -10.547 -7.109 1 97.75 109 SER A C 1
ATOM 829 O O . SER A 1 109 ? 13.336 -10.672 -8.203 1 97.75 109 SER A O 1
ATOM 831 N N . LEU A 1 110 ? 13.242 -10.18 -6.043 1 98.25 110 LEU A N 1
ATOM 832 C CA . LEU A 1 110 ? 11.836 -9.773 -6.086 1 98.25 110 LEU A CA 1
ATOM 833 C C . LEU A 1 110 ? 11.711 -8.336 -6.574 1 98.25 110 LEU A C 1
ATOM 835 O O . LEU A 1 110 ? 10.602 -7.801 -6.664 1 98.25 110 LEU A O 1
ATOM 839 N N . GLY A 1 111 ? 12.875 -7.715 -6.848 1 98.19 111 GLY A N 1
ATOM 840 C CA . GLY A 1 111 ? 12.852 -6.375 -7.406 1 98.19 111 GLY A CA 1
ATOM 841 C C . GLY A 1 111 ? 12 -6.262 -8.656 1 98.19 111 GLY A C 1
ATOM 842 O O . GLY A 1 111 ? 11.227 -5.312 -8.812 1 98.19 111 GLY A O 1
ATOM 843 N N . ASP A 1 112 ? 12.109 -7.23 -9.508 1 97.38 112 ASP A N 1
ATOM 844 C CA . ASP A 1 112 ? 11.344 -7.203 -10.75 1 97.38 112 ASP A CA 1
ATOM 845 C C . ASP A 1 112 ? 9.859 -7.43 -10.492 1 97.38 112 ASP A C 1
ATOM 847 O O . ASP A 1 112 ? 9.008 -6.883 -11.195 1 97.38 112 ASP A O 1
ATOM 851 N N . MET A 1 113 ? 9.539 -8.266 -9.555 1 97.81 113 MET A N 1
ATOM 852 C CA . MET A 1 113 ? 8.141 -8.414 -9.156 1 97.81 113 MET A CA 1
ATOM 853 C C . MET A 1 113 ? 7.578 -7.098 -8.641 1 97.81 113 MET A C 1
ATOM 855 O O . MET A 1 113 ? 6.418 -6.773 -8.883 1 97.81 113 MET A O 1
ATOM 859 N N . MET A 1 114 ? 8.406 -6.383 -7.879 1 98.06 114 MET A N 1
ATOM 860 C CA . MET A 1 114 ? 8.016 -5.062 -7.391 1 98.06 114 MET A CA 1
ATOM 861 C C . MET A 1 114 ? 7.719 -4.121 -8.547 1 98.06 114 MET A C 1
ATOM 863 O O . MET A 1 114 ? 6.711 -3.41 -8.531 1 98.06 114 MET A O 1
ATOM 867 N N . LEU A 1 115 ? 8.578 -4.125 -9.523 1 97.69 115 LEU A N 1
ATOM 868 C CA . LEU A 1 115 ? 8.391 -3.264 -10.688 1 97.69 115 LEU A CA 1
ATOM 869 C C . LEU A 1 115 ? 7.121 -3.635 -11.445 1 97.69 115 LEU A C 1
ATOM 871 O O . LEU A 1 115 ? 6.402 -2.756 -11.93 1 97.69 115 LEU A O 1
ATOM 875 N N . PHE A 1 116 ? 6.84 -4.879 -11.5 1 97.5 116 PHE A N 1
ATOM 876 C CA . PHE A 1 116 ? 5.637 -5.352 -12.172 1 97.5 116 PHE A CA 1
ATOM 877 C C . PHE A 1 116 ? 4.387 -4.93 -11.414 1 97.5 116 PHE A C 1
ATOM 879 O O . PHE A 1 116 ? 3.467 -4.348 -11.992 1 97.5 116 PHE A O 1
ATOM 886 N N . ALA A 1 117 ? 4.371 -5.168 -10.094 1 97.25 117 ALA A N 1
ATOM 887 C CA . ALA A 1 117 ? 3.201 -4.926 -9.25 1 97.25 117 ALA A CA 1
ATOM 888 C C . ALA A 1 117 ? 2.877 -3.438 -9.18 1 97.25 117 ALA A C 1
ATOM 890 O O . ALA A 1 117 ? 1.733 -3.057 -8.914 1 97.25 117 ALA A O 1
ATOM 891 N N . GLN A 1 118 ? 3.895 -2.604 -9.391 1 97.38 118 GLN A N 1
ATOM 892 C CA . GLN A 1 118 ? 3.682 -1.162 -9.305 1 97.38 118 GLN A CA 1
ATOM 893 C C . GLN A 1 118 ? 3.682 -0.525 -10.695 1 97.38 118 GLN A C 1
ATOM 895 O O . GLN A 1 118 ? 3.682 0.701 -10.82 1 97.38 118 GLN A O 1
ATOM 900 N N . ASP A 1 119 ? 3.719 -1.36 -11.75 1 96.88 119 ASP A N 1
ATOM 901 C CA . ASP A 1 119 ? 3.641 -0.811 -13.102 1 96.88 119 ASP A CA 1
ATOM 902 C C . ASP A 1 119 ? 2.35 -0.019 -13.297 1 96.88 119 ASP A C 1
ATOM 904 O O . ASP A 1 119 ? 1.296 -0.404 -12.789 1 96.88 119 ASP A O 1
ATOM 908 N N . LYS A 1 120 ? 2.461 1.043 -14.086 1 94.56 120 LYS A N 1
ATOM 909 C CA . LYS A 1 120 ? 1.321 1.935 -14.281 1 94.56 120 LYS A CA 1
ATOM 910 C C . LYS A 1 120 ? 0.112 1.172 -14.812 1 94.56 120 LYS A C 1
ATOM 912 O O . LYS A 1 120 ? -1.021 1.426 -14.406 1 94.56 120 LYS A O 1
ATOM 917 N N . VAL A 1 121 ? 0.318 0.265 -15.75 1 94.56 121 VAL A N 1
ATOM 918 C CA . VAL A 1 121 ? -0.754 -0.53 -16.344 1 94.56 121 VAL A CA 1
ATOM 919 C C . VAL A 1 121 ? -1.442 -1.354 -15.25 1 94.56 121 VAL A C 1
ATOM 921 O O . VAL A 1 121 ? -2.674 -1.424 -15.203 1 94.56 121 VAL A O 1
ATOM 924 N N . TYR A 1 122 ? -0.669 -1.924 -14.406 1 94.25 122 TYR A N 1
ATOM 925 C CA . TYR A 1 122 ? -1.164 -2.766 -13.328 1 94.25 122 TYR A CA 1
ATOM 926 C C . TYR A 1 122 ? -1.944 -1.944 -12.305 1 94.25 122 TYR A C 1
ATOM 928 O O . TYR A 1 122 ? -3.066 -2.303 -11.938 1 94.25 122 TYR A O 1
ATOM 936 N N . ILE A 1 123 ? -1.449 -0.811 -11.906 1 95.56 123 ILE A N 1
ATOM 937 C CA . ILE A 1 123 ? -2.049 0.045 -10.891 1 95.56 123 ILE A CA 1
ATOM 938 C C . ILE A 1 123 ? -3.361 0.627 -11.414 1 95.56 123 ILE A C 1
ATOM 940 O O . ILE A 1 123 ? -4.352 0.693 -10.68 1 95.56 123 ILE A O 1
ATOM 944 N N . GLU A 1 124 ? -3.408 1.023 -12.641 1 95.25 124 GLU A N 1
ATOM 945 C CA . GLU A 1 124 ? -4.586 1.671 -13.211 1 95.25 124 GLU A CA 1
ATOM 946 C C . GLU A 1 124 ? -5.781 0.726 -13.234 1 95.25 124 GLU A C 1
ATOM 948 O O . GLU A 1 124 ? -6.93 1.168 -13.156 1 95.25 124 GLU A O 1
ATOM 953 N N . SER A 1 125 ? -5.531 -0.558 -13.297 1 95.38 125 SER A N 1
ATOM 954 C CA . SER A 1 125 ? -6.613 -1.536 -13.352 1 95.38 125 SER A CA 1
ATOM 955 C C . SER A 1 125 ? -7.473 -1.483 -12.094 1 95.38 125 SER A C 1
ATOM 957 O O . SER A 1 125 ? -8.68 -1.713 -12.156 1 95.38 125 SER A O 1
ATOM 959 N N . TRP A 1 126 ? -6.879 -1.111 -10.969 1 96.44 126 TRP A N 1
ATOM 960 C CA . TRP A 1 126 ? -7.582 -1.115 -9.695 1 96.44 126 TRP A CA 1
ATOM 961 C C . TRP A 1 126 ? -8.734 -0.114 -9.703 1 96.44 126 TRP A C 1
ATOM 963 O O . TRP A 1 126 ? -9.711 -0.277 -8.969 1 96.44 126 TRP A O 1
ATOM 973 N N . PHE A 1 127 ? -8.656 0.902 -10.562 1 96.25 127 PHE A N 1
ATOM 974 C CA . PHE A 1 127 ? -9.664 1.956 -10.594 1 96.25 127 PHE A CA 1
ATOM 975 C C . PHE A 1 127 ? -10.945 1.458 -11.25 1 96.25 127 PHE A C 1
ATOM 977 O O . PHE A 1 127 ? -11.977 2.129 -11.195 1 96.25 127 PHE A O 1
ATOM 984 N N . GLY A 1 128 ? -10.93 0.28 -11.812 1 96.69 128 GLY A N 1
ATOM 985 C CA . GLY A 1 128 ? -12.117 -0.333 -12.383 1 96.69 128 GLY A CA 1
ATOM 986 C C . GLY A 1 128 ? -12.828 -1.269 -11.422 1 96.69 128 GLY A C 1
ATOM 987 O O . GLY A 1 128 ? -13.898 -1.795 -11.734 1 96.69 128 GLY A O 1
ATOM 988 N N . LEU A 1 129 ? -12.32 -1.456 -10.211 1 97.12 129 LEU A N 1
ATOM 989 C CA . LEU A 1 129 ? -12.805 -2.492 -9.305 1 97.12 129 LEU A CA 1
ATOM 990 C C . LEU A 1 129 ? -14.227 -2.189 -8.844 1 97.12 129 LEU A C 1
ATOM 992 O O . LEU A 1 129 ? -15.07 -3.088 -8.797 1 97.12 129 LEU A O 1
ATOM 996 N N . LYS A 1 130 ? -14.523 -0.928 -8.484 1 97.31 130 LYS A N 1
ATOM 997 C CA . LYS A 1 130 ? -15.875 -0.562 -8.062 1 97.31 130 LYS A CA 1
ATOM 998 C C . LYS A 1 130 ? -16.906 -0.92 -9.125 1 97.31 130 LYS A C 1
ATOM 1000 O O . LYS A 1 130 ? -17.938 -1.525 -8.82 1 97.31 130 LYS A O 1
ATOM 1005 N N . ASP A 1 131 ? -16.594 -0.55 -10.359 1 96.94 131 ASP A N 1
ATOM 1006 C CA . ASP A 1 131 ? -17.5 -0.831 -11.461 1 96.94 131 ASP A CA 1
ATOM 1007 C C . ASP A 1 131 ? -17.672 -2.334 -11.664 1 96.94 131 ASP A C 1
ATOM 1009 O O . ASP A 1 131 ? -18.734 -2.801 -12.047 1 96.94 131 ASP A O 1
ATOM 1013 N N . SER A 1 132 ? -16.578 -3.055 -11.469 1 96.06 132 SER A N 1
ATOM 1014 C CA . SER A 1 132 ? -16.656 -4.508 -11.586 1 96.06 132 SER A CA 1
ATOM 1015 C C . SER A 1 132 ? -17.625 -5.094 -10.555 1 96.06 132 SER A C 1
ATOM 1017 O O . SER A 1 132 ? -18.328 -6.07 -10.836 1 96.06 132 SER A O 1
ATOM 1019 N N . VAL A 1 133 ? -17.688 -4.531 -9.367 1 96.75 133 VAL A N 1
ATOM 1020 C CA . VAL A 1 133 ? -18.594 -5.016 -8.328 1 96.75 133 VAL A CA 1
ATOM 1021 C C . VAL A 1 133 ? -20.031 -4.738 -8.734 1 96.75 133 VAL A C 1
ATOM 1023 O O . VAL A 1 133 ? -20.906 -5.598 -8.586 1 96.75 133 VAL A O 1
ATOM 1026 N N . PHE A 1 134 ? -20.328 -3.615 -9.344 1 96.25 134 PHE A N 1
ATOM 1027 C CA . PHE A 1 134 ? -21.688 -3.203 -9.68 1 96.25 134 PHE A CA 1
ATOM 1028 C C . PHE A 1 134 ? -22.172 -3.916 -10.938 1 96.25 134 PHE A C 1
ATOM 1030 O O . PHE A 1 134 ? -23.328 -4.332 -11.016 1 96.25 134 PHE A O 1
ATOM 1037 N N . GLU A 1 135 ? -21.25 -4.059 -11.898 1 95.19 135 GLU A N 1
ATOM 1038 C CA . GLU A 1 135 ? -21.688 -4.445 -13.242 1 95.19 135 GLU A CA 1
ATOM 1039 C C . GLU A 1 135 ? -21.203 -5.844 -13.602 1 95.19 135 GLU A C 1
ATOM 1041 O O . GLU A 1 135 ? -21.688 -6.453 -14.547 1 95.19 135 GLU A O 1
ATOM 1046 N N . GLY A 1 136 ? -20.328 -6.312 -12.844 1 93.06 136 GLY A N 1
ATOM 1047 C CA . GLY A 1 136 ? -19.672 -7.551 -13.234 1 93.06 136 GLY A CA 1
ATOM 1048 C C . GLY A 1 136 ? -18.469 -7.332 -14.125 1 93.06 136 GLY A C 1
ATOM 1049 O O . GLY A 1 136 ? -18.141 -6.195 -14.477 1 93.06 136 GLY A O 1
ATOM 1050 N N . GLY A 1 137 ? -17.766 -8.391 -14.32 1 91.44 137 GLY A N 1
ATOM 1051 C CA . GLY A 1 137 ? -16.578 -8.32 -15.148 1 91.44 137 GLY A CA 1
ATOM 1052 C C . GLY A 1 137 ? -15.312 -8.109 -14.352 1 91.44 137 GLY A C 1
ATOM 1053 O O . GLY A 1 137 ? -15.328 -8.172 -13.125 1 91.44 137 GLY A O 1
ATOM 1054 N N . VAL A 1 138 ? -14.195 -7.875 -15.141 1 92.25 138 VAL A N 1
ATOM 1055 C CA . VAL A 1 138 ? -12.859 -7.762 -14.562 1 92.25 138 VAL A CA 1
ATOM 1056 C C . VAL A 1 138 ? -12.383 -6.312 -14.648 1 92.25 138 VAL A C 1
ATOM 1058 O O . VAL A 1 138 ? -12.508 -5.672 -15.695 1 92.25 138 VAL A O 1
ATOM 1061 N N . ALA A 1 139 ? -11.836 -5.832 -13.555 1 95 139 ALA A N 1
ATOM 1062 C CA . ALA A 1 139 ? -11.398 -4.441 -13.477 1 95 139 ALA A CA 1
ATOM 1063 C C . ALA A 1 139 ? -10.391 -4.121 -14.57 1 95 139 ALA A C 1
ATOM 1065 O O . ALA A 1 139 ? -10.484 -3.078 -15.227 1 95 139 ALA A O 1
ATOM 1066 N N . PHE A 1 140 ? -9.438 -5.004 -14.812 1 95.44 140 PHE A N 1
ATOM 1067 C CA . PHE A 1 140 ? -8.422 -4.805 -15.844 1 95.44 140 PHE A CA 1
ATOM 1068 C C . PHE A 1 140 ? -9.078 -4.586 -17.203 1 95.44 140 PHE A C 1
ATOM 1070 O O . PHE A 1 140 ? -8.719 -3.652 -17.922 1 95.44 140 PHE A O 1
ATOM 1077 N N . ASN A 1 141 ? -10.047 -5.418 -17.531 1 94.25 141 ASN A N 1
ATOM 1078 C CA . ASN A 1 141 ? -10.75 -5.316 -18.812 1 94.25 141 ASN A CA 1
ATOM 1079 C C . ASN A 1 141 ? -11.5 -3.994 -18.938 1 94.25 141 ASN A C 1
ATOM 1081 O O . ASN A 1 141 ? -11.555 -3.41 -20.016 1 94.25 141 ASN A O 1
ATOM 1085 N N . LYS A 1 142 ? -12.055 -3.592 -17.891 1 94.25 142 LYS A N 1
ATOM 1086 C CA . LYS A 1 142 ? -12.852 -2.367 -17.922 1 94.25 142 LYS A CA 1
ATOM 1087 C C . LYS A 1 142 ? -11.977 -1.146 -18.172 1 94.25 142 LYS A C 1
ATOM 1089 O O . LYS A 1 142 ? -12.398 -0.208 -18.859 1 94.25 142 LYS A O 1
ATOM 1094 N N . ILE A 1 143 ? -10.758 -1.208 -17.703 1 95.25 143 ILE A N 1
ATOM 1095 C CA . ILE A 1 143 ? -9.883 -0.047 -17.781 1 95.25 143 ILE A CA 1
ATOM 1096 C C . ILE A 1 143 ? -9.102 -0.089 -19.094 1 95.25 143 ILE A C 1
ATOM 1098 O O . ILE A 1 143 ? -8.977 0.925 -19.781 1 95.25 143 ILE A O 1
ATOM 1102 N N . HIS A 1 144 ? -8.609 -1.244 -19.484 1 95.19 144 HIS A N 1
ATOM 1103 C CA . HIS A 1 144 ? -7.691 -1.337 -20.609 1 95.19 144 HIS A CA 1
ATOM 1104 C C . HIS A 1 144 ? -8.391 -1.862 -21.859 1 95.19 144 HIS A C 1
ATOM 1106 O O . HIS A 1 144 ? -7.812 -1.873 -22.953 1 95.19 144 HIS A O 1
ATOM 1112 N N . LYS A 1 145 ? -9.617 -2.377 -21.719 1 94.69 145 LYS A N 1
ATOM 1113 C CA . LYS A 1 145 ? -10.461 -2.824 -22.828 1 94.69 145 LYS A CA 1
ATOM 1114 C C . LYS A 1 145 ? -9.844 -4.023 -23.531 1 94.69 145 LYS A C 1
ATOM 1116 O O . LYS A 1 145 ? -9.977 -4.16 -24.75 1 94.69 145 LYS A O 1
ATOM 1121 N N . MET A 1 146 ? -9.055 -4.797 -22.781 1 91.5 146 MET A N 1
ATOM 1122 C CA . MET A 1 146 ? -8.406 -6.008 -23.266 1 91.5 146 MET A CA 1
ATOM 1123 C C . MET A 1 146 ? -8.281 -7.051 -22.172 1 91.5 146 MET A C 1
ATOM 1125 O O . MET A 1 146 ? -8.234 -6.703 -20.984 1 91.5 146 MET A O 1
ATOM 1129 N N . HIS A 1 147 ? -8.25 -8.273 -22.625 1 89.06 147 HIS A N 1
ATOM 1130 C CA . HIS A 1 147 ? -8.008 -9.352 -21.672 1 89.06 147 HIS A CA 1
ATOM 1131 C C . HIS A 1 147 ? -6.582 -9.297 -21.125 1 89.06 147 HIS A C 1
ATOM 1133 O O . HIS A 1 147 ? -5.637 -9.031 -21.875 1 89.06 147 HIS A O 1
ATOM 1139 N N . PRO A 1 148 ? -6.434 -9.547 -19.797 1 87.94 148 PRO A N 1
ATOM 1140 C CA . PRO A 1 148 ? -5.117 -9.406 -19.172 1 87.94 148 PRO A CA 1
ATOM 1141 C C . PRO A 1 148 ? -4.059 -10.305 -19.828 1 87.94 148 PRO A C 1
ATOM 1143 O O . PRO A 1 148 ? -2.885 -9.93 -19.875 1 87.94 148 PRO A O 1
ATOM 1146 N N . PHE A 1 149 ? -4.449 -11.461 -20.281 1 83.88 149 PHE A N 1
ATOM 1147 C CA . PHE A 1 149 ? -3.486 -12.398 -20.844 1 83.88 149 PHE A CA 1
ATOM 1148 C C . PHE A 1 149 ? -3.152 -12.039 -22.281 1 83.88 149 PHE A C 1
ATOM 1150 O O . PHE A 1 149 ? -2.184 -12.555 -22.844 1 83.88 149 PHE A O 1
ATOM 1157 N N . GLU A 1 150 ? -3.914 -11.18 -22.875 1 86.44 150 GLU A N 1
ATOM 1158 C CA . GLU A 1 150 ? -3.68 -10.734 -24.25 1 86.44 150 GLU A CA 1
ATOM 1159 C C . GLU A 1 150 ? -2.914 -9.414 -24.281 1 86.44 150 GLU A C 1
ATOM 1161 O O . GLU A 1 150 ? -2.197 -9.133 -25.234 1 86.44 150 GLU A O 1
ATOM 1166 N N . TYR A 1 151 ? -3.045 -8.695 -23.234 1 90.38 151 TYR A N 1
ATOM 1167 C CA . TYR A 1 151 ? -2.52 -7.34 -23.172 1 90.38 151 TYR A CA 1
ATOM 1168 C C . TYR A 1 151 ? -1.009 -7.328 -23.375 1 90.38 151 TYR A C 1
ATOM 1170 O O . TYR A 1 151 ? -0.474 -6.465 -24.078 1 90.38 151 TYR A O 1
ATOM 1178 N N . PRO A 1 152 ? -0.283 -8.289 -22.828 1 87.88 152 PRO A N 1
ATOM 1179 C CA . PRO A 1 152 ? 1.172 -8.266 -22.984 1 87.88 152 PRO A CA 1
ATOM 1180 C C . PRO A 1 152 ? 1.606 -8.344 -24.453 1 87.88 152 PRO A C 1
ATOM 1182 O O . PRO A 1 152 ? 2.633 -7.773 -24.828 1 87.88 152 PRO A O 1
ATOM 1185 N N . ALA A 1 153 ? 0.851 -9.031 -25.219 1 85.19 153 ALA A N 1
ATOM 1186 C CA . ALA A 1 153 ? 1.176 -9.117 -26.641 1 85.19 153 ALA A CA 1
ATOM 1187 C C . ALA A 1 153 ? 1.063 -7.746 -27.312 1 85.19 153 ALA A C 1
ATOM 1189 O O . ALA A 1 153 ? 1.747 -7.473 -28.297 1 85.19 153 ALA A O 1
ATOM 1190 N N . PHE A 1 154 ? 0.234 -6.898 -26.781 1 90.44 154 PHE A N 1
ATOM 1191 C CA . PHE A 1 154 ? -0.025 -5.57 -27.312 1 90.44 154 PHE A CA 1
ATOM 1192 C C . PHE A 1 154 ? 0.994 -4.562 -26.797 1 90.44 154 PHE A C 1
ATOM 1194 O O . PHE A 1 154 ? 1.32 -3.592 -27.484 1 90.44 154 PHE A O 1
ATOM 1201 N N . ASP A 1 155 ? 1.442 -4.707 -25.672 1 94.06 155 ASP A N 1
ATOM 1202 C CA . ASP A 1 155 ? 2.367 -3.809 -24.984 1 94.06 155 ASP A CA 1
ATOM 1203 C C . ASP A 1 155 ? 3.68 -4.516 -24.656 1 94.06 155 ASP A C 1
ATOM 1205 O O . ASP A 1 155 ? 3.84 -5.062 -23.562 1 94.06 155 ASP A O 1
ATOM 1209 N N . THR A 1 156 ? 4.641 -4.371 -25.516 1 93.25 156 THR A N 1
ATOM 1210 C 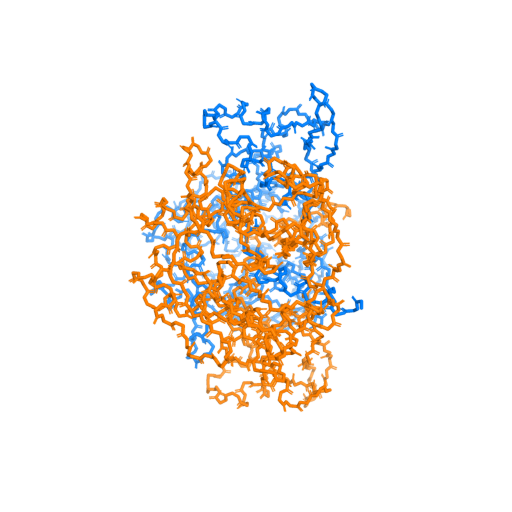CA . THR A 1 156 ? 5.902 -5.094 -25.422 1 93.25 156 THR A CA 1
ATOM 1211 C C . THR A 1 156 ? 6.641 -4.738 -24.141 1 93.25 156 THR A C 1
ATOM 1213 O O . THR A 1 156 ? 7.246 -5.605 -23.5 1 93.25 156 THR A O 1
ATOM 1216 N N . ARG A 1 157 ? 6.609 -3.441 -23.828 1 95.81 157 ARG A N 1
ATOM 1217 C CA . ARG A 1 157 ? 7.273 -3.01 -22.609 1 95.81 157 ARG A CA 1
ATOM 1218 C C . ARG A 1 157 ? 6.68 -3.707 -21.391 1 95.81 157 ARG A C 1
ATOM 1220 O O . ARG A 1 157 ? 7.414 -4.215 -20.547 1 95.81 157 ARG A O 1
ATOM 1227 N N . TYR A 1 158 ? 5.402 -3.717 -21.328 1 95 158 TYR A N 1
ATOM 1228 C CA . TYR A 1 158 ? 4.703 -4.367 -20.234 1 95 158 TYR A CA 1
ATOM 1229 C C . TYR A 1 158 ? 4.988 -5.863 -20.219 1 95 158 TYR A C 1
ATOM 1231 O O . TYR A 1 158 ? 5.172 -6.453 -19.141 1 95 158 TYR A O 1
ATOM 1239 N N . ASN A 1 159 ? 5.035 -6.469 -21.359 1 92.62 159 ASN A N 1
ATOM 1240 C CA . ASN A 1 159 ? 5.336 -7.891 -21.484 1 92.62 159 ASN A CA 1
ATOM 1241 C C . ASN A 1 159 ? 6.711 -8.227 -20.906 1 92.62 159 ASN A C 1
ATOM 1243 O O . ASN A 1 159 ? 6.883 -9.266 -20.266 1 92.62 159 ASN A O 1
ATOM 1247 N N . GLU A 1 160 ? 7.648 -7.41 -21.172 1 94.38 160 GLU A N 1
ATOM 1248 C CA . GLU A 1 160 ? 9.008 -7.625 -20.672 1 94.38 160 GLU A CA 1
ATOM 1249 C C . GLU A 1 160 ? 9.062 -7.551 -19.156 1 94.38 160 GLU A C 1
ATOM 1251 O O . GLU A 1 160 ? 9.727 -8.367 -18.516 1 94.38 160 GLU A O 1
ATOM 1256 N N . VAL A 1 161 ? 8.383 -6.523 -18.656 1 95.44 161 VAL A N 1
ATOM 1257 C CA . VAL A 1 161 ? 8.336 -6.348 -17.203 1 95.44 161 VAL A CA 1
ATOM 1258 C C . VAL A 1 161 ? 7.691 -7.574 -16.562 1 95.44 161 VAL A C 1
ATOM 1260 O O . VAL A 1 161 ? 8.203 -8.102 -15.57 1 95.44 161 VAL A O 1
ATOM 1263 N N . PHE A 1 162 ? 6.621 -8.039 -17.125 1 93.88 162 PHE A N 1
ATOM 1264 C CA . PHE A 1 162 ? 5.902 -9.211 -16.625 1 93.88 162 PHE A CA 1
ATOM 1265 C C . PHE A 1 162 ? 6.789 -10.445 -16.656 1 93.88 162 PHE A C 1
ATOM 1267 O O . PHE A 1 162 ? 6.922 -11.148 -15.648 1 93.88 162 PHE A O 1
ATOM 1274 N N . ASN A 1 163 ? 7.371 -10.742 -17.734 1 91.88 163 ASN A N 1
ATOM 1275 C CA . ASN A 1 163 ? 8.172 -11.945 -17.922 1 91.88 163 ASN A CA 1
ATOM 1276 C C . ASN A 1 163 ? 9.375 -11.969 -16.969 1 91.88 163 ASN A C 1
ATOM 1278 O O . ASN A 1 163 ? 9.719 -13.016 -16.422 1 91.88 163 ASN A O 1
ATOM 1282 N N . LYS A 1 164 ? 10.031 -10.812 -16.828 1 95.44 164 LYS A N 1
ATOM 1283 C CA . LYS A 1 164 ? 11.172 -10.734 -15.922 1 95.44 164 LYS A CA 1
ATOM 1284 C C . LYS A 1 164 ? 10.742 -11 -14.477 1 95.44 164 LYS A C 1
ATOM 1286 O O . LYS A 1 164 ? 11.445 -11.695 -13.742 1 95.44 164 LYS A O 1
ATOM 1291 N N . ALA A 1 165 ? 9.648 -10.43 -14.141 1 96.75 165 ALA A N 1
ATOM 1292 C CA . ALA A 1 165 ? 9.102 -10.648 -12.805 1 96.75 165 ALA A CA 1
ATOM 1293 C C . ALA A 1 165 ? 8.812 -12.125 -12.562 1 96.75 165 ALA A C 1
ATOM 1295 O O . ALA A 1 165 ? 9.219 -12.68 -11.539 1 96.75 165 ALA A O 1
ATOM 1296 N N . MET A 1 166 ? 8.117 -12.812 -13.492 1 94.44 166 MET A N 1
ATOM 1297 C CA . MET A 1 166 ? 7.75 -14.211 -13.344 1 94.44 166 MET A CA 1
ATOM 1298 C C . MET A 1 166 ? 8.984 -15.102 -13.312 1 94.44 166 MET A C 1
ATOM 1300 O O . MET A 1 166 ? 9.047 -16.062 -12.539 1 94.44 166 MET A O 1
ATOM 1304 N N . LYS A 1 167 ? 9.938 -14.789 -14.164 1 95.19 167 LYS A N 1
ATOM 1305 C CA . LYS A 1 167 ? 11.18 -15.555 -14.203 1 95.19 167 LYS A CA 1
ATOM 1306 C C . LYS A 1 167 ? 11.883 -15.531 -12.852 1 95.19 167 LYS A C 1
ATOM 1308 O O . LYS A 1 167 ? 12.234 -16.578 -12.312 1 95.19 167 LYS A O 1
ATOM 1313 N N . ASN A 1 168 ? 12.102 -14.344 -12.32 1 97.25 168 ASN A N 1
ATOM 1314 C CA . ASN A 1 168 ? 12.82 -14.203 -11.055 1 97.25 168 ASN A CA 1
ATOM 1315 C C . ASN A 1 168 ? 12.062 -14.867 -9.906 1 97.25 168 ASN A C 1
ATOM 1317 O O . ASN A 1 168 ? 12.664 -15.555 -9.086 1 97.25 168 ASN A O 1
ATOM 1321 N N . HIS A 1 169 ? 10.773 -14.633 -9.867 1 96.56 169 HIS A N 1
ATOM 1322 C CA . HIS A 1 169 ? 9.961 -15.281 -8.844 1 96.56 169 HIS A CA 1
ATOM 1323 C C . HIS A 1 169 ? 10.07 -16.797 -8.938 1 96.56 169 HIS A C 1
ATOM 1325 O O . HIS A 1 169 ? 10.203 -17.484 -7.914 1 96.56 169 HIS A O 1
ATOM 1331 N N . THR A 1 170 ? 9.992 -17.297 -10.141 1 96.62 170 THR A N 1
ATOM 1332 C CA . THR A 1 170 ? 10.062 -18.734 -10.383 1 96.62 170 THR A CA 1
ATOM 1333 C C . THR A 1 170 ? 11.391 -19.297 -9.891 1 96.62 170 THR A C 1
ATOM 1335 O O . THR A 1 170 ? 11.414 -20.312 -9.195 1 96.62 170 THR A O 1
ATOM 1338 N N . ILE A 1 171 ? 12.477 -18.641 -10.219 1 96.75 171 ILE A N 1
ATOM 1339 C CA . ILE A 1 171 ? 13.797 -19.109 -9.82 1 96.75 171 ILE A CA 1
ATOM 1340 C C . ILE A 1 171 ? 13.875 -19.219 -8.305 1 96.75 171 ILE A C 1
ATOM 1342 O O . ILE A 1 171 ? 14.312 -20.234 -7.77 1 96.75 171 ILE A O 1
ATOM 1346 N N . ILE A 1 172 ? 13.398 -18.219 -7.609 1 96.31 172 ILE A N 1
ATOM 1347 C CA . ILE A 1 172 ? 13.453 -18.188 -6.148 1 96.31 172 ILE A CA 1
ATOM 1348 C C . ILE A 1 172 ? 12.602 -19.312 -5.574 1 96.31 172 ILE A C 1
ATOM 1350 O O . ILE A 1 172 ? 13.07 -20.078 -4.73 1 96.31 172 ILE A O 1
ATOM 1354 N N . LEU A 1 173 ? 11.414 -19.469 -6.059 1 96.62 173 LEU A N 1
ATOM 1355 C CA . LEU A 1 173 ? 10.469 -20.422 -5.508 1 96.62 173 LEU A CA 1
ATOM 1356 C C . LEU A 1 173 ? 10.867 -21.859 -5.859 1 96.62 173 LEU A C 1
ATOM 1358 O O . LEU A 1 173 ? 10.852 -22.734 -5 1 96.62 173 LEU A O 1
ATOM 1362 N N . MET A 1 174 ? 11.258 -22.109 -7.098 1 97.25 174 MET A N 1
ATOM 1363 C CA . MET A 1 174 ? 11.57 -23.469 -7.555 1 97.25 174 MET A CA 1
ATOM 1364 C C . MET A 1 174 ? 12.828 -24 -6.871 1 97.25 174 MET A C 1
ATOM 1366 O O . MET A 1 174 ? 12.938 -25.188 -6.602 1 97.25 174 MET A O 1
ATOM 1370 N N . LYS A 1 175 ? 13.758 -23.109 -6.598 1 96.12 175 LYS A N 1
ATOM 1371 C CA . LYS A 1 175 ? 14.93 -23.547 -5.836 1 96.12 175 LYS A CA 1
ATOM 1372 C C . LYS A 1 175 ? 14.516 -24.156 -4.5 1 96.12 175 LYS A C 1
ATOM 1374 O O . LYS A 1 175 ? 15.016 -25.219 -4.113 1 96.12 175 LYS A O 1
ATOM 1379 N N . GLU A 1 176 ? 13.609 -23.469 -3.826 1 95.75 176 GLU A N 1
ATOM 1380 C CA . GLU A 1 176 ? 13.125 -23.953 -2.541 1 95.75 176 GLU A CA 1
ATOM 1381 C C . GLU A 1 176 ? 12.305 -25.234 -2.713 1 95.75 176 GLU A C 1
ATOM 1383 O O . GLU A 1 176 ? 12.43 -26.172 -1.917 1 95.75 176 GLU A O 1
ATOM 1388 N N . ILE A 1 177 ? 11.453 -25.266 -3.727 1 97.12 177 ILE A N 1
ATOM 1389 C CA . ILE A 1 177 ? 10.633 -26.453 -3.982 1 97.12 177 ILE A CA 1
ATOM 1390 C C . ILE A 1 177 ? 11.531 -27.656 -4.23 1 97.12 177 ILE A C 1
ATOM 1392 O O . ILE A 1 177 ? 11.344 -28.719 -3.627 1 97.12 177 ILE A O 1
ATOM 1396 N N . LEU A 1 178 ? 12.539 -27.516 -5.082 1 97.62 178 LEU A N 1
ATOM 1397 C CA . LEU A 1 178 ? 13.391 -28.625 -5.5 1 97.62 178 LEU A CA 1
ATOM 1398 C C . LEU A 1 178 ? 14.281 -29.094 -4.355 1 97.62 178 LEU A C 1
ATOM 1400 O O . LEU A 1 178 ? 14.789 -30.219 -4.371 1 97.62 178 LEU A O 1
ATOM 1404 N N . GLU A 1 179 ? 14.492 -28.203 -3.367 1 95.88 179 GLU A N 1
ATOM 1405 C CA . GLU A 1 179 ? 15.25 -28.594 -2.178 1 95.88 179 GLU A CA 1
ATOM 1406 C C . GLU A 1 179 ? 14.406 -29.438 -1.233 1 95.88 179 GLU A C 1
ATOM 1408 O O . GLU A 1 179 ? 14.922 -30.312 -0.537 1 95.88 179 GLU A O 1
ATOM 1413 N N . HIS A 1 180 ? 13.086 -29.266 -1.246 1 96.62 180 HIS A N 1
ATOM 1414 C CA . HIS A 1 180 ? 12.281 -29.828 -0.175 1 96.62 180 HIS A CA 1
ATOM 1415 C C . HIS A 1 180 ? 11.305 -30.875 -0.715 1 96.62 180 HIS A C 1
ATOM 1417 O O . HIS A 1 180 ? 10.789 -31.703 0.041 1 96.62 180 HIS A O 1
ATOM 1423 N N . TYR A 1 181 ? 11.023 -30.781 -1.953 1 97.75 181 TYR A N 1
ATOM 1424 C CA . TYR A 1 181 ? 10.078 -31.703 -2.584 1 97.75 181 TYR A CA 1
ATOM 1425 C C . TYR A 1 181 ? 10.82 -32.781 -3.375 1 97.75 181 TYR A C 1
ATOM 1427 O O . TYR A 1 181 ? 11.641 -32.469 -4.238 1 97.75 181 TYR A O 1
ATOM 1435 N N . HIS A 1 182 ? 10.453 -34.062 -3.203 1 97.19 182 HIS A N 1
ATOM 1436 C CA . HIS A 1 182 ? 11.18 -35.156 -3.82 1 97.19 182 HIS A CA 1
ATOM 1437 C C . HIS A 1 182 ? 10.25 -36.031 -4.672 1 97.19 182 HIS A C 1
ATOM 1439 O O . HIS A 1 182 ? 10.602 -37.156 -5.031 1 97.19 182 HIS A O 1
ATOM 1445 N N . GLY A 1 183 ? 9.117 -35.5 -5.016 1 96.62 183 GLY A N 1
ATOM 1446 C CA . GLY A 1 183 ? 8.125 -36.25 -5.754 1 96.62 183 GLY A CA 1
ATOM 1447 C C . GLY A 1 183 ? 8.484 -36.438 -7.215 1 96.62 183 GLY A C 1
ATOM 1448 O O . GLY A 1 183 ? 7.824 -37.219 -7.93 1 96.62 183 GLY A O 1
ATOM 1449 N N . PHE A 1 184 ? 9.586 -35.844 -7.629 1 97.62 184 PHE A N 1
ATOM 1450 C CA . PHE A 1 184 ? 10.031 -36.031 -9.008 1 97.62 184 PHE A CA 1
ATOM 1451 C C . PHE A 1 184 ? 10.867 -37.312 -9.148 1 97.62 184 PHE A C 1
ATOM 1453 O O . PHE A 1 184 ? 11.141 -37.75 -10.266 1 97.62 184 PHE A O 1
ATOM 1460 N N . ASN A 1 185 ? 11.219 -37.844 -8.047 1 95.75 185 ASN A N 1
ATOM 1461 C CA . ASN A 1 185 ? 12.039 -39.062 -8.078 1 95.75 185 ASN A CA 1
ATOM 1462 C C . ASN A 1 185 ? 11.352 -40.156 -8.859 1 95.75 185 ASN A C 1
ATOM 1464 O O . ASN A 1 185 ? 10.141 -40.375 -8.734 1 95.75 185 ASN A O 1
ATOM 1468 N N . ASN A 1 186 ? 12.039 -40.844 -9.727 1 92.5 186 ASN A N 1
ATOM 1469 C CA . ASN A 1 186 ? 11.648 -42.031 -10.453 1 92.5 186 ASN A CA 1
ATOM 1470 C C . ASN A 1 186 ? 10.641 -41.719 -11.562 1 92.5 186 ASN A C 1
ATOM 1472 O O . ASN A 1 186 ? 10.039 -42.625 -12.133 1 92.5 186 ASN A O 1
ATOM 1476 N N . LEU A 1 187 ? 10.383 -40.438 -11.789 1 96.75 187 LEU A N 1
ATOM 1477 C CA . LEU A 1 187 ? 9.57 -40.062 -12.938 1 96.75 187 LEU A CA 1
ATOM 1478 C C . LEU A 1 187 ? 10.398 -40.094 -14.219 1 96.75 187 LEU A C 1
ATOM 1480 O O . LEU A 1 187 ? 11.586 -39.75 -14.195 1 96.75 187 LEU A O 1
ATOM 1484 N N . LYS A 1 188 ? 9.758 -40.469 -15.289 1 97 188 LYS A N 1
ATOM 1485 C CA . LYS A 1 188 ? 10.438 -40.5 -16.578 1 97 188 LYS A CA 1
ATOM 1486 C C . LYS A 1 188 ? 10.086 -39.25 -17.391 1 97 188 LYS A C 1
ATOM 1488 O O . LYS A 1 188 ? 10.883 -38.781 -18.219 1 97 188 LYS A O 1
ATOM 1493 N N . SER A 1 189 ? 8.914 -38.719 -17.141 1 97.94 189 SER A N 1
ATOM 1494 C CA . SER A 1 189 ? 8.477 -37.562 -17.906 1 97.94 189 SER A CA 1
ATOM 1495 C C . SER A 1 189 ? 7.602 -36.656 -17.062 1 97.94 189 SER A C 1
ATOM 1497 O O . SER A 1 189 ? 6.82 -37.125 -16.234 1 97.94 189 SER A O 1
ATOM 1499 N N . VAL A 1 190 ? 7.746 -35.406 -17.234 1 98.62 190 VAL A N 1
ATOM 1500 C CA . VAL A 1 190 ? 6.957 -34.406 -16.531 1 98.62 190 VAL A CA 1
ATOM 1501 C C . VAL A 1 190 ? 6.461 -33.344 -17.531 1 98.62 190 VAL A C 1
ATOM 1503 O O . VAL A 1 190 ? 7.234 -32.844 -18.344 1 98.62 190 VAL A O 1
ATOM 1506 N N . ILE A 1 191 ? 5.152 -33.062 -17.531 1 98.75 191 ILE A N 1
ATOM 1507 C CA . ILE A 1 191 ? 4.555 -32.031 -18.359 1 98.75 191 ILE A CA 1
ATOM 1508 C C . ILE A 1 191 ? 4.293 -30.781 -17.5 1 98.75 191 ILE A C 1
ATOM 1510 O O . ILE A 1 191 ? 3.562 -30.844 -16.516 1 98.75 191 ILE A O 1
ATOM 1514 N N . ASP A 1 192 ? 4.945 -29.703 -17.812 1 98.69 192 ASP A N 1
ATOM 1515 C CA . ASP A 1 192 ? 4.668 -28.422 -17.188 1 98.69 192 ASP A CA 1
ATOM 1516 C C . ASP A 1 192 ? 3.553 -27.672 -17.906 1 98.69 192 ASP A C 1
ATOM 1518 O O . ASP A 1 192 ? 3.781 -27.078 -18.953 1 98.69 192 ASP A O 1
ATOM 1522 N N . VAL A 1 193 ? 2.357 -27.75 -17.344 1 98.44 193 VAL A N 1
ATOM 1523 C CA . VAL A 1 193 ? 1.191 -27.125 -17.953 1 98.44 193 VAL A CA 1
ATOM 1524 C C . VAL A 1 193 ? 1.134 -25.641 -17.562 1 98.44 193 VAL A C 1
ATOM 1526 O O . VAL A 1 193 ? 1.184 -25.312 -16.375 1 98.44 193 VAL A O 1
ATOM 1529 N N . GLY A 1 194 ? 0.933 -24.766 -18.547 1 96.38 194 GLY A N 1
ATOM 1530 C CA . GLY A 1 194 ? 1.084 -23.328 -18.312 1 96.38 194 GLY A CA 1
ATOM 1531 C C . GLY A 1 194 ? 2.514 -22.922 -18.016 1 96.38 194 GLY A C 1
ATOM 1532 O O . GLY A 1 194 ? 2.756 -22.109 -17.125 1 96.38 194 GLY A O 1
ATOM 1533 N N . GLY A 1 195 ? 3.451 -23.516 -18.688 1 95.94 195 GLY A N 1
ATOM 1534 C CA . GLY A 1 195 ? 4.852 -23.453 -18.297 1 95.94 195 GLY A CA 1
ATOM 1535 C C . GLY A 1 195 ? 5.547 -22.188 -18.766 1 95.94 195 GLY A C 1
ATOM 1536 O O . GLY A 1 195 ? 6.68 -21.906 -18.375 1 95.94 195 GLY A O 1
ATOM 1537 N N . GLY A 1 196 ? 4.895 -21.391 -19.641 1 93.88 196 GLY A N 1
ATOM 1538 C CA . GLY A 1 196 ? 5.477 -20.156 -20.109 1 93.88 196 GLY A CA 1
ATOM 1539 C C . GLY A 1 196 ? 6.746 -20.344 -20.906 1 93.88 196 GLY A C 1
ATOM 1540 O O . GLY A 1 196 ? 6.766 -21.125 -21.875 1 93.88 196 GLY A O 1
ATOM 1541 N N . LEU A 1 197 ? 7.828 -19.766 -20.422 1 94.19 197 LEU A N 1
ATOM 1542 C CA . LEU A 1 197 ? 9.094 -19.812 -21.141 1 94.19 197 LEU A CA 1
ATOM 1543 C C . LEU A 1 197 ? 9.891 -21.062 -20.75 1 94.19 197 LEU A C 1
ATOM 1545 O O . LEU A 1 197 ? 11.047 -21.219 -21.156 1 94.19 197 LEU A O 1
ATOM 1549 N N . GLY A 1 198 ? 9.32 -21.875 -19.906 1 97.19 198 GLY A N 1
ATOM 1550 C CA . GLY A 1 198 ? 9.898 -23.188 -19.625 1 97.19 198 GLY A CA 1
ATOM 1551 C C . GLY A 1 198 ? 10.891 -23.156 -18.484 1 97.19 198 GLY A C 1
ATOM 1552 O O . GLY A 1 198 ? 11.695 -24.094 -18.328 1 97.19 198 GLY A O 1
ATOM 1553 N N . ILE A 1 199 ? 10.828 -22.125 -17.641 1 96.12 199 ILE A N 1
ATOM 1554 C CA . ILE A 1 199 ? 11.805 -21.969 -16.562 1 96.12 199 ILE A CA 1
ATOM 1555 C C . ILE A 1 199 ? 11.602 -23.047 -15.508 1 96.12 199 ILE A C 1
ATOM 1557 O O . ILE A 1 199 ? 12.57 -23.672 -15.055 1 96.12 199 ILE A O 1
ATOM 1561 N N . ASN A 1 200 ? 10.352 -23.312 -15.133 1 97.38 200 ASN A N 1
ATOM 1562 C CA . ASN A 1 200 ? 10.047 -24.344 -14.148 1 97.38 200 ASN A CA 1
ATOM 1563 C C . ASN A 1 200 ? 10.594 -25.703 -14.578 1 97.38 200 ASN A C 1
ATOM 1565 O O . ASN A 1 200 ? 11.352 -26.344 -13.844 1 97.38 200 ASN A O 1
ATOM 1569 N N . ILE A 1 201 ? 10.195 -26.125 -15.797 1 98.19 201 ILE A N 1
ATOM 1570 C CA . ILE A 1 201 ? 10.516 -27.469 -16.281 1 98.19 201 ILE A CA 1
ATOM 1571 C C . ILE A 1 201 ? 12.016 -27.594 -16.5 1 98.19 201 ILE A C 1
ATOM 1573 O O . ILE A 1 201 ? 12.602 -28.656 -16.312 1 98.19 201 ILE A O 1
ATOM 1577 N N . ASN A 1 202 ? 12.641 -26.469 -16.922 1 98 202 ASN A N 1
ATOM 1578 C CA . ASN A 1 202 ? 14.086 -26.484 -17.078 1 98 202 ASN A CA 1
ATOM 1579 C C . ASN A 1 202 ? 14.789 -26.734 -15.742 1 98 202 ASN A C 1
ATOM 1581 O O . ASN A 1 202 ? 15.766 -27.5 -15.688 1 98 202 ASN A O 1
ATOM 1585 N N . MET A 1 203 ? 14.367 -26.109 -14.688 1 97.69 203 MET A N 1
ATOM 1586 C CA . MET A 1 203 ? 14.969 -26.312 -13.367 1 97.69 203 MET A CA 1
ATOM 1587 C C . MET A 1 203 ? 14.734 -27.734 -12.875 1 97.69 203 MET A C 1
ATOM 1589 O O . MET A 1 203 ? 15.617 -28.344 -12.258 1 97.69 203 MET A O 1
ATOM 1593 N N . ILE A 1 204 ? 13.578 -28.312 -13.141 1 98.31 204 ILE A N 1
ATOM 1594 C CA . ILE A 1 204 ? 13.258 -29.688 -12.742 1 98.31 204 ILE A CA 1
ATOM 1595 C C . ILE A 1 204 ? 14.172 -30.656 -13.469 1 98.31 204 ILE A C 1
ATOM 1597 O O . ILE A 1 204 ? 14.812 -31.5 -12.844 1 98.31 204 ILE A O 1
ATOM 1601 N N . VAL A 1 205 ? 14.289 -30.5 -14.805 1 97.94 205 VAL A N 1
ATOM 1602 C CA . VAL A 1 205 ? 15.055 -31.422 -15.633 1 97.94 205 VAL A CA 1
ATOM 1603 C C . VAL A 1 205 ? 16.547 -31.281 -15.312 1 97.94 205 VAL A C 1
ATOM 1605 O O . VAL A 1 205 ? 17.281 -32.281 -15.344 1 97.94 205 VAL A O 1
ATOM 1608 N N . THR A 1 206 ? 16.969 -30.094 -15 1 97.06 206 THR A N 1
ATOM 1609 C CA . THR A 1 206 ? 18.359 -29.875 -14.609 1 97.06 206 THR A CA 1
ATOM 1610 C C . THR A 1 206 ? 18.672 -30.641 -13.32 1 97.06 206 THR A C 1
ATOM 1612 O O . THR A 1 206 ? 19.75 -31.234 -13.203 1 97.06 206 THR A O 1
ATOM 1615 N N . LYS A 1 207 ? 17.859 -30.672 -12.398 1 97.06 207 LYS A N 1
ATOM 1616 C CA . LYS A 1 207 ? 18.062 -31.375 -11.141 1 97.06 207 LYS A CA 1
ATOM 1617 C C . LYS A 1 207 ? 17.875 -32.875 -11.32 1 97.06 207 LYS A C 1
ATOM 1619 O O . LYS A 1 207 ? 18.547 -33.688 -10.664 1 97.06 207 LYS A O 1
ATOM 1624 N N . TYR A 1 208 ? 16.969 -33.219 -12.227 1 97.38 208 TYR A N 1
ATOM 1625 C CA . TYR A 1 208 ? 16.656 -34.594 -12.531 1 97.38 208 TYR A CA 1
ATOM 1626 C C . TYR A 1 208 ? 16.875 -34.906 -14.008 1 97.38 208 TYR A C 1
ATOM 1628 O O . TYR A 1 208 ? 15.906 -35.062 -14.758 1 97.38 208 TYR A O 1
ATOM 1636 N N . PRO A 1 209 ? 18.016 -35.156 -14.406 1 95.88 209 PRO A N 1
ATOM 1637 C CA . PRO A 1 209 ? 18.359 -35.25 -15.828 1 95.88 209 PRO A CA 1
ATOM 1638 C C . PRO A 1 209 ? 17.734 -36.469 -16.5 1 95.88 209 PRO A C 1
ATOM 1640 O O . PRO A 1 209 ? 17.688 -36.531 -17.734 1 95.88 209 PRO A O 1
ATOM 1643 N N . SER A 1 210 ? 17.359 -37.375 -15.719 1 96.12 210 SER A N 1
ATOM 1644 C CA . SER A 1 210 ? 16.734 -38.562 -16.297 1 96.12 210 SER A CA 1
ATOM 1645 C C . SER A 1 210 ? 15.312 -38.281 -16.766 1 96.12 210 SER A C 1
ATOM 1647 O O . SER A 1 210 ? 14.719 -39.062 -17.516 1 96.12 210 SER A O 1
ATOM 1649 N N . ILE A 1 211 ? 14.727 -37.156 -16.391 1 97.75 211 ILE A N 1
ATOM 1650 C CA . ILE A 1 211 ? 13.352 -36.781 -16.734 1 97.75 211 ILE A CA 1
ATOM 1651 C C . ILE A 1 211 ? 13.328 -36.094 -18.094 1 97.75 211 ILE A C 1
ATOM 1653 O O . ILE A 1 211 ? 14.148 -35.219 -18.375 1 97.75 211 ILE A O 1
ATOM 1657 N N . THR A 1 212 ? 12.445 -36.594 -18.938 1 97.81 212 THR A N 1
ATOM 1658 C CA . THR A 1 212 ? 12.109 -35.812 -20.141 1 97.81 212 THR A CA 1
ATOM 1659 C C . THR A 1 212 ? 11.023 -34.812 -19.844 1 97.81 212 THR A C 1
ATOM 1661 O O . THR A 1 212 ? 9.953 -35.156 -19.328 1 97.81 212 THR A O 1
ATOM 1664 N N . GLY A 1 213 ? 11.312 -33.562 -20.156 1 98.25 213 GLY A N 1
ATOM 1665 C CA . GLY A 1 213 ? 10.375 -32.5 -19.844 1 98.25 213 GLY A CA 1
ATOM 1666 C C . GLY A 1 213 ? 9.602 -32 -21.047 1 98.25 213 GLY A C 1
ATOM 1667 O O . GLY A 1 213 ? 10.148 -31.906 -22.141 1 98.25 213 GLY A O 1
ATOM 1668 N N . ILE A 1 214 ? 8.336 -31.75 -20.891 1 98.5 214 ILE A N 1
ATOM 1669 C CA . ILE A 1 214 ? 7.512 -31.062 -21.875 1 98.5 214 ILE A CA 1
ATOM 1670 C C . ILE A 1 214 ? 7.02 -29.734 -21.297 1 98.5 214 ILE A C 1
ATOM 1672 O O . ILE A 1 214 ? 6.391 -29.703 -20.25 1 98.5 214 ILE A O 1
ATOM 1676 N N . ASN A 1 215 ? 7.387 -28.609 -21.891 1 98.56 215 ASN A N 1
ATOM 1677 C CA . ASN A 1 215 ? 6.793 -27.312 -21.594 1 98.56 215 ASN A CA 1
ATOM 1678 C C . ASN A 1 215 ? 5.543 -27.078 -22.438 1 98.56 215 ASN A C 1
ATOM 1680 O O . ASN A 1 215 ? 5.625 -26.969 -23.672 1 98.56 215 ASN A O 1
ATOM 1684 N N . PHE A 1 216 ? 4.418 -27.016 -21.812 1 98.56 216 PHE A N 1
ATOM 1685 C CA . PHE A 1 216 ? 3.146 -26.922 -22.516 1 98.56 216 PHE A CA 1
ATOM 1686 C C . PHE A 1 216 ? 2.445 -25.609 -22.219 1 98.56 216 PHE A C 1
ATOM 1688 O O . PHE A 1 216 ? 2.109 -25.328 -21.062 1 98.56 216 PHE A O 1
ATOM 1695 N N . ASP A 1 217 ? 2.223 -24.766 -23.172 1 96.38 217 ASP A N 1
ATOM 1696 C CA . ASP A 1 217 ? 1.528 -23.484 -23.109 1 96.38 217 ASP A CA 1
ATOM 1697 C C . ASP A 1 217 ? 0.947 -23.109 -24.469 1 96.38 217 ASP A C 1
ATOM 1699 O O . ASP A 1 217 ? 1.055 -23.859 -25.422 1 96.38 217 ASP A O 1
ATOM 1703 N N . LEU A 1 218 ? 0.263 -22.031 -24.547 1 93.44 218 LEU A N 1
ATOM 1704 C CA . LEU A 1 218 ? -0.249 -21.547 -25.828 1 93.44 218 LEU A CA 1
ATOM 1705 C C . LEU A 1 218 ? 0.878 -21.406 -26.844 1 93.44 218 LEU A C 1
ATOM 1707 O O . LEU A 1 218 ? 2.01 -21.078 -26.484 1 93.44 218 LEU A O 1
ATOM 1711 N N . PRO A 1 219 ? 0.551 -21.562 -28.094 1 93.31 219 PRO A N 1
ATOM 1712 C CA . PRO A 1 219 ? 1.58 -21.547 -29.141 1 93.31 219 PRO A CA 1
ATOM 1713 C C . PRO A 1 219 ? 2.375 -20.234 -29.156 1 93.31 219 PRO A C 1
ATOM 1715 O O . PRO A 1 219 ? 3.605 -20.266 -29.25 1 93.31 219 PRO A O 1
ATOM 1718 N N . HIS A 1 220 ? 1.743 -19.156 -29.016 1 87.69 220 HIS A N 1
ATOM 1719 C CA . HIS A 1 220 ? 2.43 -17.875 -29.109 1 87.69 220 HIS A CA 1
ATOM 1720 C C . HIS A 1 220 ? 3.373 -17.656 -27.938 1 87.69 220 HIS A C 1
ATOM 1722 O O . HIS A 1 220 ? 4.301 -16.844 -28.016 1 87.69 220 HIS A O 1
ATOM 1728 N N . VAL A 1 221 ? 3.127 -18.375 -26.859 1 89.19 221 VAL A N 1
ATOM 1729 C CA . VAL A 1 221 ? 4.004 -18.297 -25.688 1 89.19 221 VAL A CA 1
ATOM 1730 C C . VAL A 1 221 ? 5.219 -19.203 -25.906 1 89.19 221 VAL A C 1
ATOM 1732 O O . VAL A 1 221 ? 6.359 -18.75 -25.766 1 89.19 221 VAL A O 1
ATOM 1735 N N . THR A 1 222 ? 5.004 -20.469 -26.312 1 93 222 THR A N 1
ATOM 1736 C CA . THR A 1 222 ? 6.082 -21.453 -26.453 1 93 222 THR A CA 1
ATOM 1737 C C . THR A 1 222 ? 7.012 -21.062 -27.594 1 93 222 THR A C 1
ATOM 1739 O O . THR A 1 222 ? 8.195 -21.406 -27.594 1 93 222 THR A O 1
ATOM 1742 N N . ASP A 1 223 ? 6.453 -20.25 -28.531 1 91.25 223 ASP A N 1
ATOM 1743 C CA . ASP A 1 223 ? 7.254 -19.812 -29.672 1 91.25 223 ASP A CA 1
ATOM 1744 C C . ASP A 1 223 ? 8.414 -18.922 -29.219 1 91.25 223 ASP A C 1
ATOM 1746 O O . ASP A 1 223 ? 9.43 -18.828 -29.906 1 91.25 223 ASP A O 1
ATOM 1750 N N . HIS A 1 224 ? 8.281 -18.359 -28.062 1 88.88 224 HIS A N 1
ATOM 1751 C CA . HIS A 1 224 ? 9.305 -17.438 -27.578 1 88.88 224 HIS A CA 1
ATOM 1752 C C . HIS A 1 224 ? 10.18 -18.109 -26.516 1 88.88 224 HIS A C 1
ATOM 1754 O O . HIS A 1 224 ? 11.094 -17.469 -25.984 1 88.88 224 HIS A O 1
ATOM 1760 N N . ALA A 1 225 ? 9.883 -19.359 -26.234 1 94.56 225 ALA A N 1
ATOM 1761 C CA . ALA A 1 225 ? 10.641 -20.062 -25.203 1 94.56 225 ALA A CA 1
ATOM 1762 C C . ALA A 1 225 ? 12.023 -20.469 -25.703 1 94.56 225 ALA A C 1
ATOM 1764 O O . ALA A 1 225 ? 12.172 -20.891 -26.859 1 94.56 225 ALA A O 1
ATOM 1765 N N . PRO A 1 226 ? 13.031 -20.297 -24.984 1 95.38 226 PRO A N 1
ATOM 1766 C CA . PRO A 1 226 ? 14.367 -20.703 -25.406 1 95.38 226 PRO A CA 1
ATOM 1767 C C . PRO A 1 226 ? 14.539 -22.219 -25.469 1 95.38 226 PRO A C 1
ATOM 1769 O O . PRO A 1 226 ? 13.773 -22.953 -24.828 1 95.38 226 PRO A O 1
ATOM 1772 N N . PHE A 1 227 ? 15.539 -22.594 -26.172 1 95.88 227 PHE A N 1
ATOM 1773 C CA . PHE A 1 227 ? 15.867 -24.016 -26.234 1 95.88 227 PHE A CA 1
ATOM 1774 C C . PHE A 1 227 ? 16.484 -24.484 -24.922 1 95.88 227 PHE A C 1
ATOM 1776 O O . PHE A 1 227 ? 17.344 -23.812 -24.359 1 95.88 227 PHE A O 1
ATOM 1783 N N . TYR A 1 228 ? 15.992 -25.562 -24.406 1 96.19 228 TYR A N 1
ATOM 1784 C CA . TYR A 1 228 ? 16.562 -26.266 -23.25 1 96.19 228 TYR A CA 1
ATOM 1785 C C . TYR A 1 228 ? 16.797 -27.734 -23.594 1 96.19 228 TYR A C 1
ATOM 1787 O O . TYR A 1 228 ? 15.953 -28.391 -24.188 1 96.19 228 TYR A O 1
ATOM 1795 N N . GLU A 1 229 ? 17.984 -28.203 -23.172 1 94.62 229 GLU A N 1
ATOM 1796 C CA . GLU A 1 229 ? 18.266 -29.625 -23.359 1 94.62 229 GLU A CA 1
ATOM 1797 C C . GLU A 1 229 ? 17.266 -30.484 -22.578 1 94.62 229 GLU A C 1
ATOM 1799 O O . GLU A 1 229 ? 17.016 -30.219 -21.391 1 94.62 229 GLU A O 1
ATOM 1804 N N . GLY A 1 230 ? 16.734 -31.484 -23.25 1 96.12 230 GLY A N 1
ATOM 1805 C CA . GLY A 1 230 ? 15.859 -32.438 -22.578 1 96.12 230 GLY A CA 1
ATOM 1806 C C . GLY A 1 230 ? 14.422 -31.953 -22.469 1 96.12 230 GLY A C 1
ATOM 1807 O O . GLY A 1 230 ? 13.578 -32.625 -21.875 1 96.12 230 GLY A O 1
ATOM 1808 N N . ILE A 1 231 ? 14.086 -30.797 -23.062 1 98.06 231 ILE A N 1
ATOM 1809 C CA . ILE A 1 231 ? 12.75 -30.219 -22.953 1 98.06 231 ILE A CA 1
ATOM 1810 C C . ILE A 1 231 ? 12.164 -30 -24.328 1 98.06 231 ILE A C 1
ATOM 1812 O O . ILE A 1 231 ? 12.844 -29.484 -25.234 1 98.06 231 ILE A O 1
ATOM 1816 N N . LYS A 1 232 ? 11.023 -30.469 -24.531 1 98 232 LYS A N 1
ATOM 1817 C CA . LYS A 1 232 ? 10.258 -30.156 -25.75 1 98 232 LYS A CA 1
ATOM 1818 C C . LYS A 1 232 ? 9.195 -29.109 -25.469 1 98 232 LYS A C 1
ATOM 1820 O O . LYS A 1 232 ? 8.375 -29.266 -24.562 1 98 232 LYS A O 1
ATOM 1825 N N . HIS A 1 233 ? 9.219 -28.016 -26.25 1 98.06 233 HIS A N 1
ATOM 1826 C CA . HIS A 1 233 ? 8.156 -27.016 -26.172 1 98.06 233 HIS A CA 1
ATOM 1827 C C . HIS A 1 233 ? 6.977 -27.406 -27.047 1 98.06 233 HIS A C 1
ATOM 1829 O O . HIS A 1 233 ? 7.141 -27.641 -28.25 1 98.06 233 HIS A O 1
ATOM 1835 N N . VAL A 1 234 ? 5.832 -27.5 -26.5 1 97.94 234 VAL A N 1
ATOM 1836 C CA . VAL A 1 234 ? 4.641 -27.938 -27.234 1 97.94 234 VAL A CA 1
ATOM 1837 C C . VAL A 1 234 ? 3.545 -26.875 -27.094 1 97.94 234 VAL A C 1
ATOM 1839 O O . VAL A 1 234 ? 3.129 -26.562 -25.969 1 97.94 234 VAL A O 1
ATOM 1842 N N . GLY A 1 235 ? 3.119 -26.266 -28.156 1 96.81 235 GLY A N 1
ATOM 1843 C CA . GLY A 1 235 ? 2.01 -25.328 -28.172 1 96.81 235 GLY A CA 1
ATOM 1844 C C . GLY A 1 235 ? 0.652 -26 -28.156 1 96.81 235 GLY A C 1
ATOM 1845 O O . GLY A 1 235 ? 0.424 -26.969 -28.891 1 96.81 235 GLY A O 1
ATOM 1846 N N . GLY A 1 236 ? -0.241 -25.594 -27.266 1 96.56 236 GLY A N 1
ATOM 1847 C CA . GLY A 1 236 ? -1.593 -26.125 -27.203 1 96.56 236 GLY A CA 1
ATOM 1848 C C . GLY A 1 236 ? -2.455 -25.438 -26.156 1 96.56 236 GLY A C 1
ATOM 1849 O O . GLY A 1 236 ? -2 -24.531 -25.469 1 96.56 236 GLY A O 1
ATOM 1850 N N . ASP A 1 237 ? -3.695 -25.812 -26.125 1 96.75 237 ASP A N 1
ATOM 1851 C CA . ASP A 1 237 ? -4.688 -25.297 -25.188 1 96.75 237 ASP A CA 1
ATOM 1852 C C . ASP A 1 237 ? -4.973 -26.312 -24.078 1 96.75 237 ASP A C 1
ATOM 1854 O O . ASP A 1 237 ? -5.547 -27.375 -24.328 1 96.75 237 ASP A O 1
ATOM 1858 N N . MET A 1 238 ? -4.645 -25.922 -22.875 1 97.69 238 MET A N 1
ATOM 1859 C CA . MET A 1 238 ? -4.738 -26.844 -21.75 1 97.69 238 MET A CA 1
ATOM 1860 C C . MET A 1 238 ? -6.188 -27.234 -21.484 1 97.69 238 MET A C 1
ATOM 1862 O O . MET A 1 238 ? -6.457 -28.203 -20.781 1 97.69 238 MET A O 1
ATOM 1866 N N . PHE A 1 239 ? -7.141 -26.5 -22 1 97.62 239 PHE A N 1
ATOM 1867 C CA . PHE A 1 239 ? -8.555 -26.797 -21.797 1 97.62 239 PHE A CA 1
ATOM 1868 C C . PHE A 1 239 ? -9.062 -27.766 -22.844 1 97.62 239 PHE A C 1
ATOM 1870 O O . PHE A 1 239 ? -10.164 -28.297 -22.734 1 97.62 239 PHE A O 1
ATOM 1877 N N . LYS A 1 240 ? -8.312 -28.016 -23.859 1 97.38 240 LYS A N 1
ATOM 1878 C CA . LYS A 1 240 ? -8.68 -28.969 -24.906 1 97.38 240 LYS A CA 1
ATOM 1879 C C . LYS A 1 240 ? -8.008 -30.312 -24.672 1 97.38 240 LYS A C 1
ATOM 1881 O O . LYS A 1 240 ? -8.688 -31.328 -24.5 1 97.38 240 LYS A O 1
ATOM 1886 N N . GLU A 1 241 ? -6.707 -30.234 -24.703 1 97.06 241 GLU A N 1
ATOM 1887 C CA . GLU A 1 241 ? -5.953 -31.484 -24.516 1 97.06 241 GLU A CA 1
ATOM 1888 C C . GLU A 1 241 ? -4.559 -31.203 -23.969 1 97.06 241 GLU A C 1
ATOM 1890 O O . GLU A 1 241 ? -3.936 -30.188 -24.328 1 97.06 241 GLU A O 1
ATOM 1895 N N . ILE A 1 242 ? -4.086 -32.156 -23.156 1 97.56 242 ILE A N 1
ATOM 1896 C CA . ILE A 1 242 ? -2.762 -32.094 -22.547 1 97.56 242 ILE A CA 1
ATOM 1897 C C . ILE A 1 242 ? -1.929 -33.281 -22.984 1 97.56 242 ILE A C 1
ATOM 1899 O O . ILE A 1 242 ? -2.438 -34.406 -23.047 1 97.56 242 ILE A O 1
ATOM 1903 N N . PRO A 1 243 ? -0.707 -33.031 -23.312 1 97.75 243 PRO A N 1
ATOM 1904 C CA . PRO A 1 243 ? 0.148 -34.188 -23.641 1 97.75 243 PRO A CA 1
ATOM 1905 C C . PRO A 1 243 ? 0.246 -35.188 -22.5 1 97.75 243 PRO A C 1
ATOM 1907 O O . PRO A 1 243 ? 0.126 -34.812 -21.328 1 97.75 243 PRO A O 1
ATOM 1910 N N . GLN A 1 244 ? 0.526 -36.406 -22.906 1 97 244 GLN A N 1
ATOM 1911 C CA . GLN A 1 244 ? 0.627 -37.469 -21.906 1 97 244 GLN A CA 1
ATOM 1912 C C . GLN A 1 244 ? 1.994 -37.438 -21.234 1 97 244 GLN A C 1
ATOM 1914 O O . GLN A 1 244 ? 2.998 -37.094 -21.844 1 97 244 GLN A O 1
ATOM 1919 N N . GLY A 1 245 ? 2.064 -37.812 -20.016 1 95.69 245 GLY A N 1
ATOM 1920 C CA . GLY A 1 245 ? 3.283 -37.938 -19.219 1 95.69 245 GLY A CA 1
ATOM 1921 C C . GLY A 1 245 ? 3.061 -38.594 -17.875 1 95.69 245 GLY A C 1
ATOM 1922 O O . GLY A 1 245 ? 1.92 -38.875 -17.484 1 95.69 245 GLY A O 1
ATOM 1923 N N . ASP A 1 246 ? 4.156 -38.906 -17.203 1 97.06 246 ASP A N 1
ATOM 1924 C CA . ASP A 1 246 ? 4.082 -39.594 -15.914 1 97.06 246 ASP A CA 1
ATOM 1925 C C . ASP A 1 246 ? 3.496 -38.688 -14.844 1 97.06 246 ASP A C 1
ATOM 1927 O O . ASP A 1 246 ? 2.85 -39.156 -13.906 1 97.06 246 ASP A O 1
ATOM 1931 N N . ALA A 1 247 ? 3.834 -37.406 -14.945 1 98.19 247 ALA A N 1
ATOM 1932 C CA . ALA A 1 247 ? 3.32 -36.406 -14.008 1 98.19 247 ALA A CA 1
ATOM 1933 C C . ALA A 1 247 ? 3.074 -35.094 -14.711 1 98.19 247 ALA A C 1
ATOM 1935 O O . ALA A 1 247 ? 3.717 -34.781 -15.719 1 98.19 247 ALA A O 1
ATOM 1936 N N . ILE A 1 248 ? 2.127 -34.406 -14.219 1 98.69 248 ILE A N 1
ATOM 1937 C CA . ILE A 1 248 ? 1.816 -33.062 -14.695 1 98.69 248 ILE A CA 1
ATOM 1938 C C . ILE A 1 248 ? 2.09 -32.062 -13.594 1 98.69 248 ILE A C 1
ATOM 1940 O O . ILE A 1 248 ? 1.659 -32.25 -12.453 1 98.69 248 ILE A O 1
ATOM 1944 N N . PHE A 1 249 ? 2.867 -31.062 -13.898 1 98.69 249 PHE A N 1
ATOM 1945 C CA . PHE A 1 249 ? 3.254 -30 -12.969 1 98.69 249 PHE A CA 1
ATOM 1946 C C . PHE A 1 249 ? 2.541 -28.703 -13.312 1 98.69 249 PHE A C 1
ATOM 1948 O O . PHE A 1 249 ? 2.52 -28.281 -14.469 1 98.69 249 PHE A O 1
ATOM 1955 N N . MET A 1 250 ? 1.884 -28.094 -12.336 1 98.38 250 MET A N 1
ATOM 1956 C CA . MET A 1 250 ? 1.236 -26.797 -12.477 1 98.38 250 MET A CA 1
ATOM 1957 C C . MET A 1 250 ? 1.591 -25.875 -11.312 1 98.38 250 MET A C 1
ATOM 1959 O O . MET A 1 250 ? 1.24 -26.156 -10.164 1 98.38 250 MET A O 1
ATOM 1963 N N . LYS A 1 251 ? 2.268 -24.812 -11.609 1 97.94 251 LYS A N 1
ATOM 1964 C CA . LYS A 1 251 ? 2.617 -23.828 -10.602 1 97.94 251 LYS A CA 1
ATOM 1965 C C . LYS A 1 251 ? 1.883 -22.5 -10.852 1 97.94 251 LYS A C 1
ATOM 1967 O O . LYS A 1 251 ? 2.131 -21.828 -11.852 1 97.94 251 LYS A O 1
ATOM 1972 N N . TRP A 1 252 ? 1.006 -22.203 -9.82 1 96.12 252 TRP A N 1
ATOM 1973 C CA . TRP A 1 252 ? 0.349 -20.906 -9.867 1 96.12 252 TRP A CA 1
ATOM 1974 C C . TRP A 1 252 ? -0.515 -20.766 -11.117 1 96.12 252 TRP A C 1
ATOM 1976 O O . TRP A 1 252 ? -0.545 -19.719 -11.75 1 96.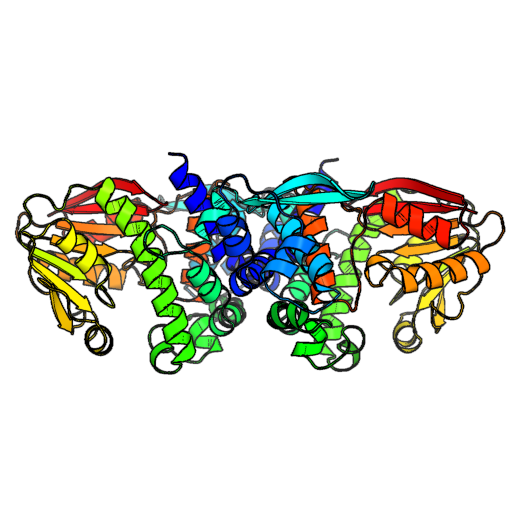12 252 TRP A O 1
ATOM 1986 N N . ILE A 1 253 ? -1.222 -21.828 -11.547 1 96.31 253 ILE A N 1
ATOM 1987 C CA . ILE A 1 253 ? -2.045 -21.859 -12.75 1 96.31 253 ILE A CA 1
ATOM 1988 C C . ILE A 1 253 ? -3.521 -21.859 -12.367 1 96.31 253 ILE A C 1
ATOM 1990 O O . ILE A 1 253 ? -4.316 -21.109 -12.93 1 96.31 253 ILE A O 1
ATOM 1994 N N . LEU A 1 254 ? -3.9 -22.703 -11.391 1 97.19 254 LEU A N 1
ATOM 1995 C CA . LEU A 1 254 ? -5.305 -22.891 -11.047 1 97.19 254 LEU A CA 1
ATOM 1996 C C . LEU A 1 254 ? -5.93 -21.594 -10.539 1 97.19 254 LEU A C 1
ATOM 1998 O O . LEU A 1 254 ? -7.113 -21.344 -10.766 1 97.19 254 LEU A O 1
ATOM 2002 N N . HIS A 1 255 ? -5.16 -20.766 -9.883 1 96.38 255 HIS A N 1
ATOM 2003 C CA . HIS A 1 255 ? -5.699 -19.547 -9.305 1 96.38 255 HIS A CA 1
ATOM 2004 C C . HIS A 1 255 ? -6.098 -18.547 -10.398 1 96.38 255 HIS A C 1
ATOM 2006 O O . HIS A 1 255 ? -6.836 -17.594 -10.133 1 96.38 255 HIS A O 1
ATOM 2012 N N . ASP A 1 256 ? -5.684 -18.766 -11.633 1 94.12 256 ASP A N 1
ATOM 2013 C CA . ASP A 1 256 ? -5.984 -17.859 -12.734 1 94.12 256 ASP A CA 1
ATOM 2014 C C . ASP A 1 256 ? -7.395 -18.078 -13.266 1 94.12 256 ASP A C 1
ATOM 2016 O O . ASP A 1 256 ? -7.902 -17.281 -14.055 1 94.12 256 ASP A O 1
ATOM 2020 N N . TRP A 1 257 ? -8.094 -19.125 -12.797 1 94.69 257 TRP A N 1
ATOM 2021 C CA . TRP A 1 257 ? -9.32 -19.562 -13.461 1 94.69 257 TRP A CA 1
ATOM 2022 C C . TRP A 1 257 ? -10.414 -19.844 -12.438 1 94.69 257 TRP A C 1
ATOM 2024 O O . TRP A 1 257 ? -10.133 -20.094 -11.266 1 94.69 257 TRP A O 1
ATOM 2034 N N . ASN A 1 258 ? -11.641 -19.781 -12.945 1 93.75 258 ASN A N 1
ATOM 2035 C CA . ASN A 1 258 ? -12.758 -20.141 -12.078 1 93.75 258 ASN A CA 1
ATOM 2036 C C . ASN A 1 258 ? -12.867 -21.641 -11.898 1 93.75 258 ASN A C 1
ATOM 2038 O O . ASN A 1 258 ? -12.078 -22.406 -12.469 1 93.75 258 ASN A O 1
ATOM 2042 N N . ASP A 1 259 ? -13.797 -22.078 -11.133 1 95.75 259 ASP A N 1
ATOM 2043 C CA . ASP A 1 259 ? -13.898 -23.5 -10.773 1 95.75 259 ASP A CA 1
ATOM 2044 C C . ASP A 1 259 ? -14.242 -24.344 -11.992 1 95.75 259 ASP A C 1
ATOM 2046 O O . ASP A 1 259 ? -13.719 -25.453 -12.148 1 95.75 259 ASP A O 1
ATOM 2050 N N . GLU A 1 260 ? -15.078 -23.828 -12.812 1 95.81 260 GLU A N 1
ATOM 2051 C CA . GLU A 1 260 ? -15.477 -24.578 -14 1 95.81 260 GLU A CA 1
ATOM 2052 C C . GLU A 1 260 ? -14.281 -24.859 -14.906 1 95.81 260 GLU A C 1
ATOM 2054 O O . GLU A 1 260 ? -14.094 -25.984 -15.375 1 95.81 260 GLU A O 1
ATOM 2059 N N . HIS A 1 261 ? -13.508 -23.859 -15.133 1 96.12 261 HIS A N 1
ATOM 2060 C CA . HIS A 1 261 ? -12.305 -24 -15.953 1 96.12 261 HIS A CA 1
ATOM 2061 C C . HIS A 1 261 ? -11.297 -24.938 -15.289 1 96.12 261 HIS A C 1
ATOM 2063 O O . HIS A 1 261 ? -10.656 -25.75 -15.961 1 96.12 261 HIS A O 1
ATOM 2069 N N . CYS A 1 262 ? -11.172 -24.812 -14.016 1 97.81 262 CYS A N 1
ATOM 2070 C CA . CYS A 1 262 ? -10.219 -25.641 -13.297 1 97.81 262 CYS A CA 1
ATOM 2071 C C . CYS A 1 262 ? -10.609 -27.109 -13.391 1 97.81 262 CYS A C 1
ATOM 2073 O O . CYS A 1 262 ? -9.75 -27.984 -13.594 1 97.81 262 CYS A O 1
ATOM 2075 N N . VAL A 1 263 ? -11.898 -27.375 -13.219 1 98.12 263 VAL A N 1
ATOM 2076 C CA . VAL A 1 263 ? -12.359 -28.75 -13.305 1 98.12 263 VAL A CA 1
ATOM 2077 C C . VAL A 1 263 ? -12.102 -29.297 -14.711 1 98.12 263 VAL A C 1
ATOM 2079 O O . VAL A 1 263 ? -11.633 -30.422 -14.875 1 98.12 263 VAL A O 1
ATOM 2082 N N . LYS A 1 264 ? -12.398 -28.5 -15.703 1 98.25 264 LYS A N 1
ATOM 2083 C CA . LYS A 1 264 ? -12.133 -28.891 -17.078 1 98.25 264 LYS A CA 1
ATOM 2084 C C . LYS A 1 264 ? -10.648 -29.203 -17.297 1 98.25 264 LYS A C 1
ATOM 2086 O O . LYS A 1 264 ? -10.305 -30.219 -17.875 1 98.25 264 LYS A O 1
ATOM 2091 N N . LEU A 1 265 ? -9.789 -28.328 -16.844 1 98.38 265 LEU A N 1
ATOM 2092 C CA . LEU A 1 265 ? -8.344 -28.5 -16.953 1 98.38 265 LEU A CA 1
ATOM 2093 C C . LEU A 1 265 ? -7.891 -29.766 -16.234 1 98.38 265 LEU A C 1
ATOM 2095 O O . LEU A 1 265 ? -7.129 -30.562 -16.781 1 98.38 265 LEU A O 1
ATOM 2099 N N . LEU A 1 266 ? -8.391 -29.969 -15.062 1 98.5 266 LEU A N 1
ATOM 2100 C CA . LEU A 1 266 ? -7.973 -31.094 -14.25 1 98.5 266 LEU A CA 1
ATOM 2101 C C . LEU A 1 266 ? -8.477 -32.406 -14.844 1 98.5 266 LEU A C 1
ATOM 2103 O O . LEU A 1 266 ? -7.805 -33.438 -14.742 1 98.5 266 LEU A O 1
ATOM 2107 N N . LYS A 1 267 ? -9.656 -32.406 -15.461 1 98.5 267 LYS A N 1
ATOM 2108 C CA . LYS A 1 267 ? -10.125 -33.562 -16.172 1 98.5 267 LYS A CA 1
ATOM 2109 C C . LYS A 1 267 ? -9.188 -33.938 -17.328 1 98.5 267 LYS A C 1
ATOM 2111 O O . LYS A 1 267 ? -8.914 -35.125 -17.562 1 98.5 267 LYS A O 1
ATOM 2116 N N . ASN A 1 268 ? -8.766 -32.906 -18.047 1 98.56 268 ASN A N 1
ATOM 2117 C CA . ASN A 1 268 ? -7.789 -33.156 -19.109 1 98.56 268 ASN A CA 1
ATOM 2118 C C . ASN A 1 268 ? -6.48 -33.719 -18.547 1 98.56 268 ASN A C 1
ATOM 2120 O O . ASN A 1 268 ? -5.836 -34.531 -19.188 1 98.56 268 ASN A O 1
ATOM 2124 N N . CYS A 1 269 ? -6.051 -33.219 -17.406 1 98.44 269 CYS A N 1
ATOM 2125 C CA . CYS A 1 269 ? -4.867 -33.75 -16.75 1 98.44 269 CYS A CA 1
ATOM 2126 C C . CYS A 1 269 ? -5.062 -35.219 -16.391 1 98.44 269 CYS A C 1
ATOM 2128 O O . CYS A 1 269 ? -4.176 -36.031 -16.609 1 98.44 269 CYS A O 1
ATOM 2130 N N . TYR A 1 270 ? -6.238 -35.5 -15.805 1 97.94 270 TYR A N 1
ATOM 2131 C CA . TYR A 1 270 ? -6.57 -36.844 -15.414 1 97.94 270 TYR A CA 1
ATOM 2132 C C . TYR A 1 270 ? -6.441 -37.812 -16.594 1 97.94 270 TYR A C 1
ATOM 2134 O O . TYR A 1 270 ? -5.852 -38.875 -16.484 1 97.94 270 TYR A O 1
ATOM 2142 N N . LYS A 1 271 ? -6.949 -37.375 -17.75 1 97.75 271 LYS A N 1
ATOM 2143 C CA . LYS A 1 271 ? -6.914 -38.188 -18.969 1 97.75 271 LYS A CA 1
ATOM 2144 C C . LYS A 1 271 ? -5.484 -38.375 -19.469 1 97.75 271 LYS A C 1
ATOM 2146 O O . LYS A 1 271 ? -5.152 -39.438 -20.031 1 97.75 271 LYS A O 1
ATOM 2151 N N . ALA A 1 272 ? -4.684 -37.438 -19.25 1 97.94 272 ALA A N 1
ATOM 2152 C CA . ALA A 1 272 ? -3.336 -37.406 -19.812 1 97.94 272 ALA A CA 1
ATOM 2153 C C . ALA A 1 272 ? -2.373 -38.25 -18.953 1 97.94 272 ALA A C 1
ATOM 2155 O O . ALA A 1 272 ? -1.247 -38.531 -19.375 1 97.94 272 ALA A O 1
ATOM 2156 N N . LEU A 1 273 ? -2.775 -38.688 -17.812 1 97.56 273 LEU A N 1
ATOM 2157 C CA . LEU A 1 273 ? -1.905 -39.375 -16.859 1 97.56 273 LEU A CA 1
ATOM 2158 C C . LEU A 1 273 ? -2.121 -40.875 -16.906 1 97.56 273 LEU A C 1
ATOM 2160 O O . LEU A 1 273 ? -3.242 -41.344 -17.109 1 97.56 273 LEU A O 1
ATOM 2164 N N . PRO A 1 274 ? -1.086 -41.625 -16.719 1 96.44 274 PRO A N 1
ATOM 2165 C CA . PRO A 1 274 ? -1.274 -43.062 -16.453 1 96.44 274 PRO A CA 1
ATOM 2166 C C . PRO A 1 274 ? -1.929 -43.344 -15.109 1 96.44 274 PRO A C 1
ATOM 2168 O O . PRO A 1 274 ? -2.123 -42.406 -14.312 1 96.44 274 PRO A O 1
ATOM 2171 N N . GLN A 1 275 ? -2.217 -44.562 -14.867 1 94.19 275 GLN A N 1
ATOM 2172 C CA . GLN A 1 275 ? -2.938 -44.938 -13.656 1 94.19 275 GLN A CA 1
ATOM 2173 C C . GLN A 1 275 ? -2.156 -44.562 -12.406 1 94.19 275 GLN A C 1
ATOM 2175 O O . GLN A 1 275 ? -2.746 -44.188 -11.391 1 94.19 275 GLN A O 1
ATOM 2180 N N . ASP A 1 276 ? -0.882 -44.625 -12.461 1 92.56 276 ASP A N 1
ATOM 2181 C CA . ASP A 1 276 ? -0.06 -44.281 -11.305 1 92.56 276 ASP A CA 1
ATOM 2182 C C . ASP A 1 276 ? 0.48 -42.844 -11.406 1 92.56 276 ASP A C 1
ATOM 2184 O O . ASP A 1 276 ? 1.394 -42.469 -10.672 1 92.56 276 ASP A O 1
ATOM 2188 N N . GLY A 1 277 ? -0.082 -42.094 -12.297 1 94.88 277 GLY A N 1
ATOM 2189 C CA . GLY A 1 277 ? 0.357 -40.75 -12.5 1 94.88 277 GLY A CA 1
ATOM 2190 C C . GLY A 1 277 ? -0.23 -39.781 -11.484 1 94.88 277 GLY A C 1
ATOM 2191 O O . GLY A 1 277 ? -1.114 -40.125 -10.711 1 94.88 277 GLY A O 1
ATOM 2192 N N . LYS A 1 278 ? 0.334 -38.562 -11.398 1 96.12 278 LYS A N 1
ATOM 2193 C CA . LYS A 1 278 ? -0.141 -37.562 -10.453 1 96.12 278 LYS A CA 1
ATOM 2194 C C . LYS A 1 278 ? -0.037 -36.156 -11.055 1 96.12 278 LYS A C 1
ATOM 2196 O O . LYS A 1 278 ? 0.762 -35.906 -11.961 1 96.12 278 LYS A O 1
ATOM 2201 N N . VAL A 1 279 ? -0.898 -35.344 -10.578 1 98.31 279 VAL A N 1
ATOM 2202 C CA . VAL A 1 279 ? -0.746 -33.906 -10.82 1 98.31 279 VAL A CA 1
ATOM 2203 C C . VAL A 1 279 ? -0.065 -33.25 -9.625 1 98.31 279 VAL A C 1
ATOM 2205 O O . VAL A 1 279 ? -0.445 -33.5 -8.477 1 98.31 279 VAL A O 1
ATOM 2208 N N . ILE A 1 280 ? 0.998 -32.562 -9.867 1 98.5 280 ILE A N 1
ATOM 2209 C CA . ILE A 1 280 ? 1.69 -31.766 -8.844 1 98.5 280 ILE A CA 1
ATOM 2210 C C . ILE A 1 280 ? 1.3 -30.297 -8.969 1 98.5 280 ILE A C 1
ATOM 2212 O O . ILE A 1 280 ? 1.686 -29.625 -9.93 1 98.5 280 ILE A O 1
ATOM 2216 N N . VAL A 1 281 ? 0.572 -29.828 -7.992 1 98.44 281 VAL A N 1
ATOM 2217 C CA . VAL A 1 281 ? 0.041 -28.469 -8.016 1 98.44 281 VAL A CA 1
ATOM 2218 C C . VAL A 1 281 ? 0.74 -27.625 -6.949 1 98.44 281 VAL A C 1
ATOM 2220 O O . VAL A 1 281 ? 0.86 -28.047 -5.797 1 98.44 281 VAL A O 1
ATOM 2223 N N . VAL A 1 282 ? 1.241 -26.469 -7.348 1 98.44 282 VAL A N 1
ATOM 2224 C CA . VAL A 1 282 ? 1.867 -25.531 -6.434 1 98.44 282 VAL A CA 1
ATOM 2225 C C . VAL A 1 282 ? 1.021 -24.266 -6.34 1 98.44 282 VAL A C 1
ATOM 2227 O O . VAL A 1 282 ? 0.959 -23.469 -7.289 1 98.44 282 VAL A O 1
ATOM 2230 N N . GLU A 1 283 ? 0.332 -24.062 -5.25 1 98.31 283 GLU A N 1
ATOM 2231 C CA . GLU A 1 283 ? -0.594 -22.953 -5.051 1 98.31 283 GLU A CA 1
ATOM 2232 C C . GLU A 1 283 ? -0.543 -22.438 -3.613 1 98.31 283 GLU A C 1
ATOM 2234 O O . GLU A 1 283 ? -0.048 -23.141 -2.721 1 98.31 283 GLU A O 1
ATOM 2239 N N . LEU A 1 284 ? -1.014 -21.219 -3.436 1 97.81 284 LEU A N 1
ATOM 2240 C CA . LEU A 1 284 ? -1.308 -20.734 -2.092 1 97.81 284 LEU A CA 1
ATOM 2241 C C . LEU A 1 284 ? -2.619 -21.312 -1.577 1 97.81 284 LEU A C 1
ATOM 2243 O O . LEU A 1 284 ? -3.488 -21.688 -2.367 1 97.81 284 LEU A O 1
ATOM 2247 N N . ILE A 1 285 ? -2.748 -21.438 -0.33 1 98 285 ILE A N 1
ATOM 2248 C CA . ILE A 1 285 ? -3.994 -21.906 0.271 1 98 285 ILE A CA 1
ATOM 2249 C C . ILE A 1 285 ? -4.543 -20.828 1.208 1 98 285 ILE A C 1
ATOM 2251 O O . ILE A 1 285 ? -3.852 -20.375 2.127 1 98 285 ILE A O 1
ATOM 2255 N N . LEU A 1 286 ? -5.762 -20.438 0.993 1 97.56 286 LEU A N 1
ATOM 2256 C CA . LEU A 1 286 ? -6.449 -19.438 1.814 1 97.56 286 LEU A CA 1
ATOM 2257 C C . LEU A 1 286 ? -6.988 -20.078 3.092 1 97.56 286 LEU A C 1
ATOM 2259 O O . LEU A 1 286 ? -7.574 -21.156 3.053 1 97.56 286 LEU A O 1
ATOM 2263 N N . PRO A 1 287 ? -6.746 -19.422 4.234 1 97 287 PRO A N 1
ATOM 2264 C CA . PRO A 1 287 ? -7.551 -19.812 5.395 1 97 287 PRO A CA 1
ATOM 2265 C C . PRO A 1 287 ? -9.016 -19.406 5.258 1 97 287 PRO A C 1
ATOM 2267 O O . PRO A 1 287 ? -9.328 -18.438 4.555 1 97 287 PRO A O 1
ATOM 2270 N N . PHE A 1 288 ? -9.844 -20.188 5.914 1 96.62 288 PHE A N 1
ATOM 2271 C CA . PHE A 1 288 ? -11.25 -19.812 5.887 1 96.62 288 PHE A CA 1
ATOM 2272 C C . PHE A 1 288 ? -11.477 -18.5 6.629 1 96.62 288 PHE A C 1
ATOM 2274 O O . PHE A 1 288 ? -12.078 -17.562 6.09 1 96.62 288 PHE A O 1
ATOM 2281 N N . VAL A 1 289 ? -11.07 -18.375 7.863 1 97.69 289 VAL A N 1
ATOM 2282 C CA . VAL A 1 289 ? -11.062 -17.125 8.617 1 97.69 289 VAL A CA 1
ATOM 2283 C C . VAL A 1 289 ? -9.641 -16.578 8.664 1 97.69 289 VAL A C 1
ATOM 2285 O O . VAL A 1 289 ? -8.727 -17.219 9.188 1 97.69 289 VAL A O 1
ATOM 2288 N N . PRO A 1 290 ? -9.414 -15.414 8.125 1 97.56 290 PRO A N 1
ATOM 2289 C CA . PRO A 1 290 ? -8.055 -14.875 8.062 1 97.56 290 PRO A CA 1
ATOM 2290 C C . PRO A 1 290 ? -7.555 -14.383 9.422 1 97.56 290 PRO A C 1
ATOM 2292 O O . PRO A 1 290 ? -8.336 -13.867 10.219 1 97.56 290 PRO A O 1
ATOM 2295 N N . ASP A 1 291 ? -6.332 -14.57 9.695 1 97.31 291 ASP A N 1
ATOM 2296 C CA . ASP A 1 291 ? -5.652 -13.922 10.812 1 97.31 291 ASP A CA 1
ATOM 2297 C C . ASP A 1 291 ? -4.762 -12.781 10.328 1 97.31 291 ASP A C 1
ATOM 2299 O O . ASP A 1 291 ? -4.891 -12.328 9.188 1 97.31 291 ASP A O 1
ATOM 2303 N N . THR A 1 292 ? -3.887 -12.281 11.188 1 96.19 292 THR A N 1
ATOM 2304 C CA . THR A 1 292 ? -3.145 -11.07 10.828 1 96.19 292 THR A CA 1
ATOM 2305 C C . THR A 1 292 ? -1.686 -11.406 10.531 1 96.19 292 THR A C 1
ATOM 2307 O O . THR A 1 292 ? -0.823 -10.523 10.578 1 96.19 292 THR A O 1
ATOM 2310 N N . SER A 1 293 ? -1.342 -12.664 10.297 1 95.81 293 SER A N 1
ATOM 2311 C CA . SER A 1 293 ? 0.025 -13.062 9.977 1 95.81 293 SER A CA 1
ATOM 2312 C C . SER A 1 293 ? 0.403 -12.633 8.562 1 95.81 293 SER A C 1
ATOM 2314 O O . SER A 1 293 ? -0.47 -12.422 7.715 1 95.81 293 SER A O 1
ATOM 2316 N N . SER A 1 294 ? 1.714 -12.555 8.281 1 94.56 294 SER A N 1
ATOM 2317 C CA . SER A 1 294 ? 2.184 -12.219 6.941 1 94.56 294 SER A CA 1
ATOM 2318 C C . SER A 1 294 ? 1.774 -13.281 5.93 1 94.56 294 SER A C 1
ATOM 2320 O O . SER A 1 294 ? 1.53 -12.977 4.762 1 94.56 294 SER A O 1
ATOM 2322 N N . THR A 1 295 ? 1.668 -14.523 6.379 1 94.94 295 THR A N 1
ATOM 2323 C CA . THR A 1 295 ? 1.217 -15.609 5.523 1 94.94 295 THR A CA 1
ATOM 2324 C C . THR A 1 295 ? -0.198 -15.352 5.012 1 94.94 295 THR A C 1
ATOM 2326 O O . THR A 1 295 ? -0.458 -15.445 3.812 1 94.94 295 THR A O 1
ATOM 2329 N N . THR A 1 296 ? -1.056 -14.969 5.941 1 97.38 296 THR A N 1
ATOM 2330 C CA . THR A 1 296 ? -2.445 -14.703 5.59 1 97.38 296 THR A CA 1
ATOM 2331 C C . THR A 1 296 ? -2.562 -13.414 4.793 1 97.38 296 THR A C 1
ATOM 2333 O O . THR A 1 296 ? -3.32 -13.344 3.82 1 97.38 296 THR A O 1
ATOM 2336 N N . LYS A 1 297 ? -1.791 -12.398 5.18 1 98.25 297 LYS A N 1
ATOM 2337 C CA . LYS A 1 297 ? -1.828 -11.125 4.469 1 98.25 297 LYS A CA 1
ATOM 2338 C C . LYS A 1 297 ? -1.4 -11.297 3.014 1 98.25 297 LYS A C 1
ATOM 2340 O O . LYS A 1 297 ? -2.107 -10.867 2.1 1 98.25 297 LYS A O 1
ATOM 2345 N N . TYR A 1 298 ? -0.291 -12.023 2.832 1 97.81 298 TYR A N 1
ATOM 2346 C CA . TYR A 1 298 ? 0.175 -12.258 1.47 1 97.81 298 TYR A CA 1
ATOM 2347 C C . TYR A 1 298 ? -0.876 -13.008 0.655 1 97.81 298 TYR A C 1
ATOM 2349 O O . TYR A 1 298 ? -1.198 -12.602 -0.467 1 97.81 298 TYR A O 1
ATOM 2357 N N . THR A 1 299 ? -1.485 -13.984 1.137 1 97.94 299 THR A N 1
ATOM 2358 C CA . THR A 1 299 ? -2.443 -14.805 0.411 1 97.94 299 THR A CA 1
ATOM 2359 C C . THR A 1 299 ? -3.713 -14.016 0.104 1 97.94 299 THR A C 1
ATOM 2361 O O . THR A 1 299 ? -4.234 -14.078 -1.012 1 97.94 299 THR A O 1
ATOM 2364 N N . THR A 1 300 ? -4.242 -13.258 1.063 1 98.5 300 THR A N 1
ATOM 2365 C CA . THR A 1 300 ? -5.457 -12.477 0.843 1 98.5 300 THR A CA 1
ATOM 2366 C C . THR A 1 300 ? -5.188 -11.305 -0.103 1 98.5 300 THR A C 1
ATOM 2368 O O . THR A 1 300 ? -6.051 -10.93 -0.897 1 98.5 300 THR A O 1
ATOM 2371 N N . LEU A 1 301 ? -3.99 -10.727 -0.025 1 98.62 301 LEU A N 1
ATOM 2372 C CA . LEU A 1 301 ? -3.594 -9.703 -0.987 1 98.62 301 LEU A CA 1
ATOM 2373 C C . LEU A 1 301 ? -3.596 -10.266 -2.406 1 98.62 301 LEU A C 1
ATOM 2375 O O . LEU A 1 301 ? -4.133 -9.641 -3.322 1 98.62 301 LEU A O 1
ATOM 2379 N N . LEU A 1 302 ? -3.002 -11.398 -2.533 1 97.56 302 LEU A N 1
ATOM 2380 C CA . LEU A 1 302 ? -2.93 -12.008 -3.859 1 97.56 302 LEU A CA 1
ATOM 2381 C C . LEU A 1 302 ? -4.324 -12.344 -4.379 1 97.56 302 LEU A C 1
ATOM 2383 O O . LEU A 1 302 ? -4.582 -12.258 -5.582 1 97.56 302 LEU A O 1
ATOM 2387 N N . ASP A 1 303 ? -5.215 -12.781 -3.49 1 97.94 303 ASP A N 1
ATOM 2388 C CA . ASP A 1 303 ? -6.586 -13.039 -3.92 1 97.94 303 ASP A CA 1
ATOM 2389 C C . ASP A 1 303 ? -7.25 -11.766 -4.434 1 97.94 303 ASP A C 1
ATOM 2391 O O . ASP A 1 303 ? -8.023 -11.805 -5.395 1 97.94 303 ASP A O 1
ATOM 2395 N N . ALA A 1 304 ? -6.988 -10.656 -3.791 1 97.25 304 ALA A N 1
ATOM 2396 C CA . ALA A 1 304 ? -7.508 -9.375 -4.258 1 97.25 304 ALA A CA 1
ATOM 2397 C C . ALA A 1 304 ? -6.938 -9.016 -5.629 1 97.25 304 ALA A C 1
ATOM 2399 O O . ALA A 1 304 ? -7.637 -8.453 -6.473 1 97.25 304 ALA A O 1
ATOM 2400 N N . VAL A 1 305 ? -5.699 -9.336 -5.805 1 96.62 305 VAL A N 1
ATOM 2401 C CA . VAL A 1 305 ? -5.059 -9.102 -7.094 1 96.62 305 VAL A CA 1
ATOM 2402 C C . VAL A 1 305 ? -5.758 -9.922 -8.172 1 96.62 305 VAL A C 1
ATOM 2404 O O . VAL A 1 305 ? -6.062 -9.406 -9.25 1 96.62 305 VAL A O 1
ATOM 2407 N N . MET A 1 306 ? -6.027 -11.172 -7.867 1 95.88 306 MET A N 1
ATOM 2408 C CA . MET A 1 306 ? -6.73 -12.016 -8.828 1 95.88 306 MET A CA 1
ATOM 2409 C C . MET A 1 306 ? -8.109 -11.445 -9.148 1 95.88 306 MET A C 1
ATOM 2411 O O . MET A 1 306 ? -8.562 -11.492 -10.297 1 95.88 306 MET A O 1
ATOM 2415 N N . LEU A 1 307 ? -8.742 -10.914 -8.156 1 94.31 307 LEU A N 1
ATOM 2416 C CA . LEU A 1 307 ? -10.055 -10.305 -8.312 1 94.31 307 LEU A CA 1
ATOM 2417 C C . LEU A 1 307 ? -10.008 -9.156 -9.312 1 94.31 307 LEU A C 1
ATOM 2419 O O . LEU A 1 307 ? -10.914 -9.008 -10.141 1 94.31 307 LEU A O 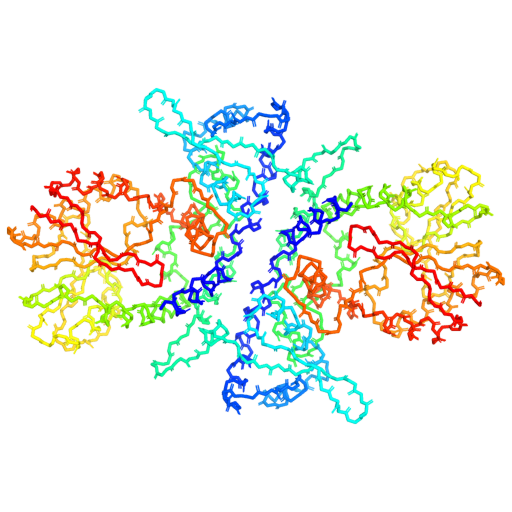1
ATOM 2423 N N . ALA A 1 308 ? -8.898 -8.367 -9.289 1 92.94 308 ALA A N 1
ATOM 2424 C CA . ALA A 1 308 ? -8.805 -7.16 -10.102 1 92.94 308 ALA A CA 1
ATOM 2425 C C . ALA A 1 308 ? -8.172 -7.461 -11.453 1 92.94 308 ALA A C 1
ATOM 2427 O O . ALA A 1 308 ? -8.445 -6.773 -12.438 1 92.94 308 ALA A O 1
ATOM 2428 N N . GLU A 1 309 ? -7.32 -8.539 -11.461 1 91.12 309 GLU A N 1
ATOM 2429 C CA . GLU A 1 309 ? -6.426 -8.672 -12.609 1 91.12 309 GLU A CA 1
ATOM 2430 C C . GLU A 1 309 ? -6.773 -9.906 -13.438 1 91.12 309 GLU A C 1
ATOM 2432 O O . GLU A 1 309 ? -6.348 -10.023 -14.586 1 91.12 309 GLU A O 1
ATOM 2437 N N . SER A 1 310 ? -7.465 -10.805 -12.891 1 83 310 SER A N 1
ATOM 2438 C CA . SER A 1 310 ? -7.672 -12.062 -13.609 1 83 310 SER A CA 1
ATOM 2439 C C . SER A 1 310 ? -9.156 -12.32 -13.844 1 83 310 SER A C 1
ATOM 2441 O O . SER A 1 310 ? -9.977 -12.133 -12.938 1 83 310 SER A O 1
ATOM 2443 N N . PRO A 1 311 ? -9.383 -12.648 -15.133 1 72.62 311 PRO A N 1
ATOM 2444 C CA . PRO A 1 311 ? -10.781 -12.992 -15.406 1 72.62 311 PRO A CA 1
ATOM 2445 C C . PRO A 1 311 ? -11.234 -14.234 -14.641 1 72.62 311 PRO A C 1
ATOM 2447 O O . PRO A 1 311 ? -10.867 -15.359 -14.992 1 72.62 311 PRO A O 1
ATOM 2450 N N . LYS A 1 312 ? -11.898 -14.094 -13.602 1 78.19 312 LYS A N 1
ATOM 2451 C CA . LYS A 1 312 ? -12.602 -15.094 -12.797 1 78.19 312 LYS A CA 1
ATOM 2452 C C . LYS A 1 312 ? -11.625 -15.883 -11.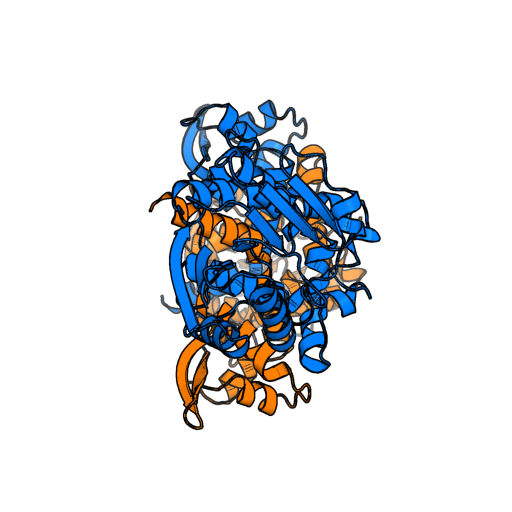922 1 78.19 312 LYS A C 1
ATOM 2454 O O . LYS A 1 312 ? -11.961 -16.953 -11.414 1 78.19 312 LYS A O 1
ATOM 2459 N N . GLY A 1 313 ? -10.359 -15.539 -11.914 1 92.5 313 GLY A N 1
ATOM 2460 C CA . GLY A 1 313 ? -9.383 -16.203 -11.07 1 92.5 313 GLY A CA 1
ATOM 2461 C C . GLY A 1 313 ? -9.586 -15.93 -9.594 1 92.5 313 GLY A C 1
ATOM 2462 O O . GLY A 1 313 ? -10.219 -14.938 -9.227 1 92.5 313 GLY A O 1
ATOM 2463 N N . LYS A 1 314 ? -9.086 -16.844 -8.75 1 96.25 314 LYS A N 1
ATOM 2464 C CA . LYS A 1 314 ? -9.18 -16.688 -7.305 1 96.25 314 LYS A CA 1
ATOM 2465 C C . LYS A 1 314 ? -8.211 -17.625 -6.586 1 96.25 314 LYS A C 1
ATOM 2467 O O . LYS A 1 314 ? -7.824 -18.656 -7.133 1 96.25 314 LYS A O 1
ATOM 2472 N N . GLU A 1 315 ? -7.762 -17.219 -5.422 1 97.75 315 GLU A N 1
ATOM 2473 C CA . GLU A 1 315 ? -7.137 -18.172 -4.504 1 97.75 315 GLU A CA 1
ATOM 2474 C C . GLU A 1 315 ? -8.18 -19.047 -3.82 1 97.75 315 GLU A C 1
ATOM 2476 O O . GLU A 1 315 ? -9.367 -18.703 -3.797 1 97.75 315 GLU A O 1
ATOM 2481 N N . ARG A 1 316 ? -7.727 -20.156 -3.275 1 97.88 316 ARG A N 1
ATOM 2482 C CA . ARG A 1 316 ? -8.695 -21.141 -2.795 1 97.88 316 ARG A CA 1
ATOM 2483 C C . ARG A 1 316 ? -8.266 -21.734 -1.457 1 97.88 316 ARG A C 1
ATOM 2485 O O . ARG A 1 316 ? -7.078 -21.688 -1.112 1 97.88 316 ARG A O 1
ATOM 2492 N N . THR A 1 317 ? -9.266 -22.203 -0.716 1 97.12 317 THR A N 1
ATOM 2493 C CA . THR A 1 317 ? -9.008 -22.984 0.485 1 97.12 317 THR A CA 1
ATOM 2494 C C . THR A 1 317 ? -8.641 -24.422 0.123 1 97.12 317 THR A C 1
ATOM 2496 O O . THR A 1 317 ? -8.828 -24.844 -1.021 1 97.12 317 THR A O 1
ATOM 2499 N N . GLU A 1 318 ? -8.086 -25.109 1.111 1 97.31 318 GLU A N 1
ATOM 2500 C CA . GLU A 1 318 ? -7.766 -26.516 0.906 1 97.31 318 GLU A CA 1
ATOM 2501 C C . GLU A 1 318 ? -9 -27.297 0.491 1 97.31 318 GLU A C 1
ATOM 2503 O O . GLU A 1 318 ? -8.93 -28.156 -0.396 1 97.31 318 GLU A O 1
ATOM 2508 N N . ASP A 1 319 ? -10.156 -27 1.129 1 96.44 319 ASP A N 1
ATOM 2509 C CA . ASP A 1 319 ? -11.406 -27.703 0.828 1 96.44 319 ASP A CA 1
ATOM 2510 C C . ASP A 1 319 ? -11.836 -27.453 -0.618 1 96.44 319 ASP A C 1
ATOM 2512 O O . ASP A 1 319 ? -12.367 -28.359 -1.273 1 96.44 319 ASP A O 1
ATOM 2516 N N . GLU A 1 320 ? -11.648 -26.281 -1.04 1 96.75 320 GLU A N 1
ATOM 2517 C CA . GLU A 1 320 ? -12 -25.953 -2.416 1 96.75 320 GLU A CA 1
ATOM 2518 C C . GLU A 1 320 ? -11.117 -26.703 -3.408 1 96.75 320 GLU A C 1
ATOM 2520 O O . GLU A 1 320 ? -11.594 -27.172 -4.449 1 96.75 320 GLU A O 1
ATOM 2525 N N . TYR A 1 321 ? -9.797 -26.828 -3.125 1 98.06 321 TYR A N 1
ATOM 2526 C CA . TYR A 1 321 ? -8.906 -27.594 -3.984 1 98.06 321 TYR A CA 1
ATOM 2527 C C . TYR A 1 321 ? -9.305 -29.062 -3.992 1 98.06 321 TYR A C 1
ATOM 2529 O O . TYR A 1 321 ? -9.266 -29.719 -5.035 1 98.06 321 TYR A O 1
ATOM 2537 N N . LEU A 1 322 ? -9.641 -29.578 -2.818 1 97.88 322 LEU A N 1
ATOM 2538 C CA . LEU A 1 322 ? -10.086 -30.953 -2.727 1 97.88 322 LEU A CA 1
ATOM 2539 C C . LEU A 1 322 ? -11.336 -31.188 -3.57 1 97.88 322 LEU A C 1
ATOM 2541 O O . LEU A 1 322 ? -11.445 -32.188 -4.262 1 97.88 322 LEU A O 1
ATOM 2545 N N . ALA A 1 323 ? -12.242 -30.25 -3.488 1 97.31 323 ALA A N 1
ATOM 2546 C CA . ALA A 1 323 ? -13.461 -30.344 -4.285 1 97.31 323 ALA A CA 1
ATOM 2547 C C . ALA A 1 323 ? -13.141 -30.344 -5.777 1 97.31 323 ALA A C 1
ATOM 2549 O O . ALA A 1 323 ? -13.758 -31.078 -6.551 1 97.31 323 ALA A O 1
ATOM 2550 N N . LEU A 1 324 ? -12.227 -29.484 -6.211 1 98.12 324 LEU A N 1
ATOM 2551 C CA . LEU A 1 324 ? -11.805 -29.453 -7.605 1 98.12 324 LEU A CA 1
ATOM 2552 C C . LEU A 1 324 ? -11.219 -30.797 -8.031 1 98.12 324 LEU A C 1
ATOM 2554 O O . LEU A 1 324 ? -11.578 -31.328 -9.078 1 98.12 324 LEU A O 1
ATOM 2558 N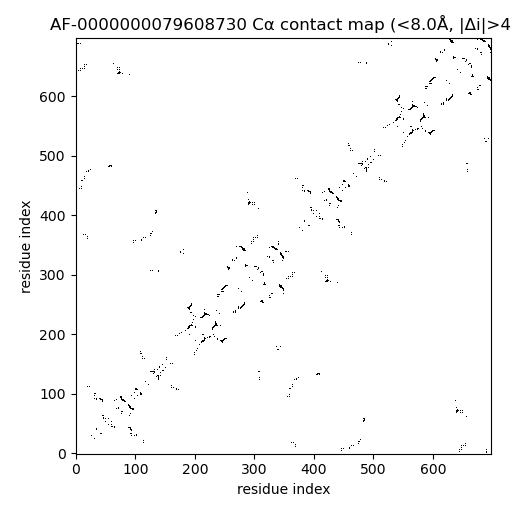 N . ALA A 1 325 ? -10.336 -31.328 -7.227 1 98.12 325 ALA A N 1
ATOM 2559 C CA . ALA A 1 325 ? -9.68 -32.594 -7.531 1 98.12 325 ALA A CA 1
ATOM 2560 C C . ALA A 1 325 ? -10.703 -33.719 -7.68 1 98.12 325 ALA A C 1
ATOM 2562 O O . ALA A 1 325 ? -10.68 -34.469 -8.672 1 98.12 325 ALA A O 1
ATOM 2563 N N . LYS A 1 326 ? -11.609 -33.781 -6.785 1 97.88 326 LYS A N 1
ATOM 2564 C CA . LYS A 1 326 ? -12.617 -34.844 -6.793 1 97.88 326 LYS A CA 1
ATOM 2565 C C . LYS A 1 326 ? -13.555 -34.688 -7.992 1 97.88 326 LYS A C 1
ATOM 2567 O O . LYS A 1 326 ? -13.906 -35.688 -8.633 1 97.88 326 LYS A O 1
ATOM 2572 N N . SER A 1 327 ? -13.914 -33.531 -8.227 1 97.88 327 SER A N 1
ATOM 2573 C CA . SER A 1 327 ? -14.797 -33.25 -9.359 1 97.88 327 SER A CA 1
ATOM 2574 C C . SER A 1 327 ? -14.148 -33.656 -10.672 1 97.88 327 SER A C 1
ATOM 2576 O O . SER A 1 327 ? -14.844 -34 -11.633 1 97.88 327 SER A O 1
ATOM 2578 N N . ALA A 1 328 ? -12.867 -33.688 -10.734 1 97.75 328 ALA A N 1
ATOM 2579 C CA . ALA A 1 328 ? -12.133 -34 -11.953 1 97.75 328 ALA A CA 1
ATOM 2580 C C . ALA A 1 328 ? -11.852 -35.5 -12.055 1 97.75 328 ALA A C 1
ATOM 2582 O O . ALA A 1 328 ? -11.352 -35.969 -13.07 1 97.75 328 ALA A O 1
ATOM 2583 N N . GLY A 1 329 ? -12.133 -36.25 -11.016 1 97.31 329 GLY A N 1
ATOM 2584 C CA . GLY A 1 329 ? -11.984 -37.688 -11.062 1 97.31 329 GLY A CA 1
ATOM 2585 C C . GLY A 1 329 ? -10.867 -38.219 -10.172 1 97.31 329 GLY A C 1
ATOM 2586 O O . GLY A 1 329 ? -10.727 -39.406 -9.977 1 97.31 329 GLY A O 1
ATOM 2587 N N . PHE A 1 330 ? -10.07 -37.344 -9.594 1 98.06 330 PHE A N 1
ATOM 2588 C CA . PHE A 1 330 ? -8.992 -37.781 -8.703 1 98.06 330 PHE A CA 1
ATOM 2589 C C . PHE A 1 330 ? -9.547 -38.281 -7.379 1 98.06 330 PHE A C 1
ATOM 2591 O O . PHE A 1 330 ? -10.656 -37.906 -6.98 1 98.06 330 PHE A O 1
ATOM 2598 N N . THR A 1 331 ? -8.781 -39.094 -6.715 1 95.44 331 THR A N 1
ATOM 2599 C CA . THR A 1 331 ? -9.234 -39.688 -5.465 1 95.44 331 THR A CA 1
ATOM 2600 C C . THR A 1 331 ? -9.016 -38.75 -4.293 1 95.44 331 THR A C 1
ATOM 2602 O O . THR A 1 331 ? -9.711 -38.844 -3.277 1 95.44 331 THR A O 1
ATOM 2605 N N . GLY A 1 332 ? -7.984 -37.938 -4.477 1 93.25 332 GLY A N 1
ATOM 2606 C CA . GLY A 1 332 ? -7.73 -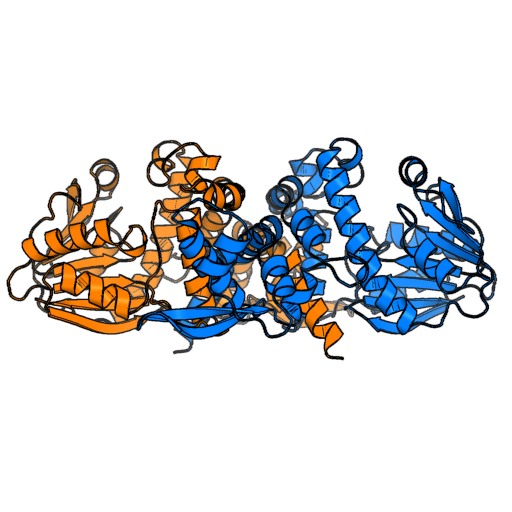37.031 -3.361 1 93.25 332 GLY A CA 1
ATOM 2607 C C . GLY A 1 332 ? -6.582 -36.062 -3.621 1 93.25 332 GLY A C 1
ATOM 2608 O O . GLY A 1 332 ? -6.16 -35.906 -4.766 1 93.25 332 GLY A O 1
ATOM 2609 N N . LEU A 1 333 ? -6.305 -35.406 -2.59 1 96 333 LEU A N 1
ATOM 2610 C CA . LEU A 1 333 ? -5.273 -34.375 -2.535 1 96 333 LEU A CA 1
ATOM 2611 C C . LEU A 1 333 ? -4.363 -34.562 -1.329 1 96 333 LEU A C 1
ATOM 2613 O O . LEU A 1 333 ? -4.844 -34.812 -0.222 1 96 333 LEU A O 1
ATOM 2617 N N . LYS A 1 334 ? -3.047 -34.625 -1.567 1 97.56 334 LYS A N 1
ATOM 2618 C CA . LYS A 1 334 ? -2.064 -34.688 -0.49 1 97.56 334 LYS A CA 1
ATOM 2619 C C . LYS A 1 334 ? -1.171 -33.469 -0.463 1 97.56 334 LYS A C 1
ATOM 2621 O O . LYS A 1 334 ? -0.556 -33.094 -1.473 1 97.56 334 LYS A O 1
ATOM 2626 N N . LYS A 1 335 ? -1.061 -32.812 0.654 1 97.5 335 LYS A N 1
ATOM 2627 C CA . LYS A 1 335 ? -0.098 -31.734 0.855 1 97.5 335 LYS A CA 1
ATOM 2628 C C . LYS A 1 335 ? 1.273 -32.281 1.232 1 97.5 335 LYS A C 1
ATOM 2630 O O . LYS A 1 335 ? 1.429 -32.906 2.281 1 97.5 335 LYS A O 1
ATOM 2635 N N . ILE A 1 336 ? 2.25 -31.922 0.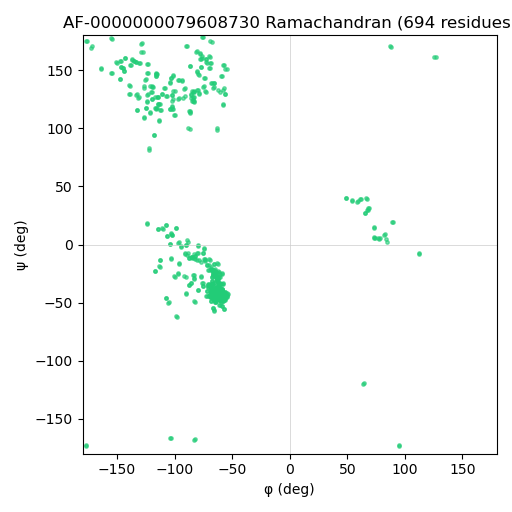443 1 98.12 336 ILE A N 1
ATOM 2636 C CA . ILE A 1 336 ? 3.527 -32.594 0.602 1 98.12 336 ILE A CA 1
ATOM 2637 C C . ILE A 1 336 ? 4.523 -31.688 1.302 1 98.12 336 ILE A C 1
ATOM 2639 O O . ILE A 1 336 ? 5.219 -32.094 2.23 1 98.12 336 ILE A O 1
ATOM 2643 N N . CYS A 1 337 ? 4.664 -30.484 0.86 1 95.88 337 CYS A N 1
ATOM 2644 C CA . CYS A 1 337 ? 5.582 -29.562 1.521 1 95.88 337 CYS A CA 1
ATOM 2645 C C . CYS A 1 337 ? 5.121 -28.109 1.365 1 95.88 337 CYS A C 1
ATOM 2647 O O . CYS A 1 337 ? 4.273 -27.812 0.519 1 95.88 337 CYS A O 1
ATOM 2649 N N . TYR A 1 338 ? 5.578 -27.297 2.268 1 96.5 338 TYR A N 1
ATOM 2650 C CA . TYR A 1 338 ? 5.262 -25.875 2.363 1 96.5 338 TYR A CA 1
ATOM 2651 C C . TYR A 1 338 ? 6.527 -25.031 2.289 1 96.5 338 TYR A C 1
ATOM 2653 O O . TYR A 1 338 ? 7.387 -25.109 3.168 1 96.5 338 TYR A O 1
ATOM 2661 N N . VAL A 1 339 ? 6.605 -24.25 1.147 1 95.56 339 VAL A N 1
ATOM 2662 C CA . VAL A 1 339 ? 7.762 -23.375 0.981 1 95.56 339 VAL A CA 1
ATOM 2663 C C . VAL A 1 339 ? 7.312 -22.031 0.424 1 95.56 339 VAL A C 1
ATOM 2665 O O . VAL A 1 339 ? 6.484 -21.969 -0.489 1 95.56 339 VAL A O 1
ATOM 2668 N N . CYS A 1 340 ? 7.805 -20.906 0.926 1 95.44 340 CYS A N 1
ATOM 2669 C CA . CYS A 1 340 ? 7.543 -19.578 0.4 1 95.44 340 CYS A CA 1
ATOM 2670 C C . CYS A 1 340 ? 6.047 -19.312 0.299 1 95.44 340 CYS A C 1
ATOM 2672 O O . CYS A 1 340 ? 5.566 -18.812 -0.72 1 95.44 340 CYS A O 1
ATOM 2674 N N . ASN A 1 341 ? 5.262 -19.766 1.229 1 96.31 341 ASN A N 1
ATOM 2675 C CA . ASN A 1 341 ? 3.82 -19.594 1.366 1 96.31 341 ASN A CA 1
ATOM 2676 C C . ASN A 1 341 ? 3.057 -20.453 0.362 1 96.31 341 ASN A C 1
ATOM 2678 O O . ASN A 1 341 ? 1.83 -20.375 0.274 1 96.31 341 ASN A O 1
ATOM 2682 N N . PHE A 1 342 ? 3.766 -21.281 -0.384 1 97.75 342 PHE A N 1
ATOM 2683 C CA . PHE A 1 342 ? 3.139 -22.188 -1.347 1 97.75 342 PHE A CA 1
ATOM 2684 C C . PHE A 1 342 ? 3.088 -23.609 -0.806 1 97.75 342 PHE A C 1
ATOM 2686 O O . PHE A 1 342 ? 4.023 -24.047 -0.137 1 97.75 342 PHE A O 1
ATOM 2693 N N . TRP A 1 343 ? 2.035 -24.219 -1.136 1 97.94 343 TRP A N 1
ATOM 2694 C CA . TRP A 1 343 ? 1.922 -25.656 -0.898 1 97.94 343 TRP A CA 1
ATOM 2695 C C . TRP A 1 343 ? 2.148 -26.438 -2.188 1 97.94 343 TRP A C 1
ATOM 2697 O O . TRP A 1 343 ? 1.578 -26.109 -3.229 1 97.94 343 TRP A O 1
ATOM 2707 N N . VAL A 1 344 ? 3.035 -27.391 -2.074 1 98.44 344 VAL A N 1
ATOM 2708 C CA . VAL A 1 344 ? 3.113 -28.406 -3.111 1 98.44 344 VAL A CA 1
ATOM 2709 C C . VAL A 1 344 ? 2.131 -29.547 -2.799 1 98.44 344 VAL A C 1
ATOM 2711 O O . VAL A 1 344 ? 2.271 -30.234 -1.788 1 98.44 344 VAL A O 1
ATOM 2714 N N . MET A 1 345 ? 1.163 -29.672 -3.68 1 98.62 345 MET A N 1
ATOM 2715 C CA . MET A 1 345 ? 0.123 -30.688 -3.494 1 98.62 345 MET A CA 1
ATOM 2716 C C . MET A 1 345 ? 0.158 -31.719 -4.617 1 98.62 345 MET A C 1
ATOM 2718 O O . MET A 1 345 ? 0.511 -31.391 -5.75 1 98.62 345 MET A O 1
ATOM 2722 N N . GLU A 1 346 ? -0.187 -32.938 -4.266 1 98.31 346 GLU A N 1
ATOM 2723 C CA . GLU A 1 346 ? -0.33 -34 -5.262 1 98.31 346 GLU A CA 1
ATOM 2724 C C . GLU A 1 346 ? -1.776 -34.469 -5.355 1 98.31 346 GLU A C 1
ATOM 2726 O O . GLU A 1 346 ? -2.408 -34.75 -4.336 1 98.31 346 GLU A O 1
ATOM 2731 N N . PHE A 1 347 ? -2.326 -34.344 -6.566 1 97.94 347 PHE A N 1
ATOM 2732 C CA . PHE A 1 347 ? -3.596 -34.969 -6.891 1 97.94 347 PHE A CA 1
ATOM 2733 C C . PHE A 1 347 ? -3.363 -36.344 -7.496 1 97.94 347 PHE A C 1
ATOM 2735 O O . PHE A 1 347 ? -2.672 -36.5 -8.508 1 97.94 347 PHE A O 1
ATOM 2742 N N . TYR A 1 348 ? -3.979 -37.312 -6.926 1 94.06 348 TYR A N 1
ATOM 2743 C CA . TYR A 1 348 ? -3.701 -38.688 -7.391 1 94.06 348 TYR A CA 1
ATOM 2744 C C . TYR A 1 348 ? -4.98 -39.375 -7.832 1 94.06 348 TYR A C 1
ATOM 2746 O O . TYR A 1 348 ? -6.066 -39.062 -7.34 1 94.06 348 TYR A O 1
ATOM 2754 N N . LYS A 1 349 ? -4.816 -40.344 -8.688 1 91.56 349 LYS A N 1
ATOM 2755 C CA . LYS A 1 349 ? -5.93 -41.156 -9.195 1 91.56 349 LYS A CA 1
ATOM 2756 C C . LYS A 1 349 ? -6.359 -42.219 -8.18 1 91.56 349 LYS A C 1
ATOM 2758 O O . LYS A 1 349 ? -5.562 -42.625 -7.344 1 91.56 349 LYS A O 1
ATOM 2763 N N . MET B 1 1 ? 12.82 -22.484 8.43 1 42.22 1 MET B N 1
ATOM 2764 C CA . MET B 1 1 ? 11.641 -21.844 9 1 42.22 1 MET B CA 1
ATOM 2765 C C . MET B 1 1 ? 11.695 -20.344 8.812 1 42.22 1 MET B C 1
ATOM 2767 O O . MET B 1 1 ? 10.672 -19.703 8.523 1 42.22 1 MET B O 1
ATOM 2771 N N . GLY B 1 2 ? 12.977 -19.719 9.094 1 52.5 2 GLY B N 1
ATOM 2772 C CA . GLY B 1 2 ? 13.219 -18.281 9.07 1 52.5 2 GLY B CA 1
ATOM 2773 C C . GLY B 1 2 ? 13.07 -17.672 7.691 1 52.5 2 GLY B C 1
ATOM 2774 O O . GLY B 1 2 ? 12.445 -16.625 7.531 1 52.5 2 GLY B O 1
ATOM 2775 N N . SER B 1 3 ? 13.266 -18.578 6.766 1 70.38 3 SER B N 1
ATOM 2776 C CA . SER B 1 3 ? 13.367 -18.109 5.391 1 70.38 3 SER B CA 1
ATOM 2777 C C . SER B 1 3 ? 11.992 -17.938 4.758 1 70.38 3 SER B C 1
ATOM 2779 O O . SER B 1 3 ? 11.734 -16.938 4.09 1 70.38 3 SER B O 1
ATOM 2781 N N . ASN B 1 4 ? 10.977 -18.719 5.277 1 86.81 4 ASN B N 1
ATOM 2782 C CA . ASN B 1 4 ? 9.641 -18.609 4.711 1 86.81 4 ASN B CA 1
ATOM 2783 C C . ASN B 1 4 ? 8.938 -17.328 5.164 1 86.81 4 ASN B C 1
ATOM 2785 O O . ASN B 1 4 ? 8.281 -16.656 4.367 1 86.81 4 ASN B O 1
ATOM 2789 N N . GLU B 1 5 ? 9.25 -17.047 6.383 1 92.44 5 GLU B N 1
ATOM 2790 C CA . GLU B 1 5 ? 8.578 -15.875 6.934 1 92.44 5 GLU B CA 1
ATOM 2791 C C . GLU B 1 5 ? 9.055 -14.594 6.258 1 92.44 5 GLU B C 1
ATOM 2793 O O . GLU B 1 5 ? 8.266 -13.688 5.992 1 92.44 5 GLU B O 1
ATOM 2798 N N . HIS B 1 6 ? 10.383 -14.555 6.031 1 95.81 6 HIS B N 1
ATOM 2799 C CA . HIS B 1 6 ? 10.945 -13.375 5.387 1 95.81 6 HIS B CA 1
ATOM 2800 C C . HIS B 1 6 ? 10.469 -13.258 3.943 1 95.81 6 HIS B C 1
ATOM 2802 O O . HIS B 1 6 ? 10.18 -12.156 3.473 1 95.81 6 HIS B O 1
ATOM 2808 N N . PHE B 1 7 ? 10.375 -14.375 3.279 1 96.44 7 PHE B N 1
ATOM 2809 C CA . PHE B 1 7 ? 9.867 -14.359 1.913 1 96.44 7 PHE B CA 1
ATOM 2810 C C . PHE B 1 7 ? 8.414 -13.906 1.886 1 96.44 7 PHE B C 1
ATOM 2812 O O . PHE B 1 7 ? 8.031 -13.07 1.057 1 96.44 7 PHE B O 1
ATOM 2819 N N . ASN B 1 8 ? 7.609 -14.492 2.805 1 96.94 8 ASN B N 1
ATOM 2820 C CA . ASN B 1 8 ? 6.191 -14.141 2.867 1 96.94 8 ASN B CA 1
ATOM 2821 C C . ASN B 1 8 ? 5.992 -12.648 3.113 1 96.94 8 ASN B C 1
ATOM 2823 O O . ASN B 1 8 ? 5.137 -12.023 2.488 1 96.94 8 ASN B O 1
ATOM 2827 N N . TYR B 1 9 ? 6.781 -12.133 4 1 97.69 9 TYR B N 1
ATOM 2828 C CA . TYR B 1 9 ? 6.68 -10.711 4.305 1 97.69 9 TYR B CA 1
ATOM 2829 C C . TYR B 1 9 ? 7.141 -9.867 3.121 1 97.69 9 TYR B C 1
ATOM 2831 O O . TYR B 1 9 ? 6.539 -8.828 2.818 1 97.69 9 TYR B O 1
ATOM 2839 N N . ALA B 1 10 ? 8.219 -10.25 2.414 1 98.19 10 ALA B N 1
ATOM 2840 C CA . ALA B 1 10 ? 8.664 -9.547 1.218 1 98.19 10 ALA B CA 1
ATOM 2841 C C . ALA B 1 10 ? 7.566 -9.508 0.16 1 98.19 10 ALA B C 1
ATOM 2843 O O . ALA B 1 10 ? 7.332 -8.469 -0.461 1 98.19 10 ALA B O 1
ATOM 2844 N N . MET B 1 11 ? 6.871 -10.617 -0.008 1 98 11 MET B N 1
ATOM 2845 C CA . MET B 1 11 ? 5.805 -10.68 -1.004 1 98 11 MET B CA 1
ATOM 2846 C C . MET B 1 11 ? 4.602 -9.844 -0.567 1 98 11 MET B C 1
ATOM 2848 O O . MET B 1 11 ? 3.91 -9.258 -1.402 1 98 11 MET B O 1
ATOM 2852 N N . GLU B 1 12 ? 4.371 -9.836 0.762 1 98.31 12 GLU B N 1
ATOM 2853 C CA . GLU B 1 12 ? 3.369 -8.906 1.28 1 98.31 12 GLU B CA 1
ATOM 2854 C C . GLU B 1 12 ? 3.672 -7.473 0.855 1 98.31 12 GLU B C 1
ATOM 2856 O O . GLU B 1 12 ? 2.783 -6.758 0.384 1 98.31 12 GLU B O 1
ATOM 2861 N N . LEU B 1 13 ? 4.926 -7.047 0.964 1 98.38 13 LEU B N 1
ATOM 2862 C CA . LEU B 1 13 ? 5.336 -5.695 0.599 1 98.38 13 LEU B CA 1
ATOM 2863 C C . LEU B 1 13 ? 5.16 -5.461 -0.897 1 98.38 13 LEU B C 1
ATOM 2865 O O . LEU B 1 13 ? 4.75 -4.375 -1.315 1 98.38 13 LEU B O 1
ATOM 2869 N N . VAL B 1 14 ? 5.426 -6.457 -1.715 1 98.19 14 VAL B N 1
ATOM 2870 C CA . VAL B 1 14 ? 5.32 -6.355 -3.168 1 98.19 14 VAL B CA 1
ATOM 2871 C C . VAL B 1 14 ? 3.861 -6.152 -3.566 1 98.19 14 VAL B C 1
ATOM 2873 O O . VAL B 1 14 ? 3.562 -5.375 -4.473 1 98.19 14 VAL B O 1
ATOM 2876 N N . THR B 1 15 ? 2.938 -6.812 -2.891 1 97.75 15 THR B N 1
ATOM 2877 C CA . THR B 1 15 ? 1.547 -6.871 -3.328 1 97.75 15 THR B CA 1
ATOM 2878 C C . THR B 1 15 ? 0.682 -5.918 -2.51 1 97.75 15 THR B C 1
ATOM 2880 O O . THR B 1 15 ? -0.532 -5.844 -2.711 1 97.75 15 THR B O 1
ATOM 2883 N N . ILE B 1 16 ? 1.259 -5.078 -1.679 1 98.38 16 ILE B N 1
ATOM 2884 C CA . ILE B 1 16 ? 0.538 -4.355 -0.636 1 98.38 16 ILE B CA 1
ATOM 2885 C C . ILE B 1 16 ? -0.332 -3.271 -1.267 1 98.38 16 ILE B C 1
ATOM 2887 O O . ILE B 1 16 ? -1.271 -2.777 -0.639 1 98.38 16 ILE B O 1
ATOM 2891 N N . THR B 1 17 ? -0.095 -2.879 -2.479 1 97.56 17 THR B N 1
ATOM 2892 C CA . THR B 1 17 ? -0.892 -1.859 -3.152 1 97.56 17 THR B CA 1
ATOM 2893 C C . THR B 1 17 ? -2.355 -2.283 -3.234 1 97.56 17 THR B C 1
ATOM 2895 O O . THR B 1 17 ? -3.254 -1.439 -3.221 1 97.56 17 THR B O 1
ATOM 2898 N N . ALA B 1 18 ? -2.611 -3.555 -3.197 1 98.06 18 ALA B N 1
ATOM 2899 C CA . ALA B 1 18 ? -3.982 -4.055 -3.258 1 98.06 18 ALA B CA 1
ATOM 2900 C C . ALA B 1 18 ? -4.793 -3.582 -2.057 1 98.06 18 ALA B C 1
ATOM 2902 O O . ALA B 1 18 ? -6.008 -3.383 -2.158 1 98.06 18 ALA B O 1
ATOM 2903 N N . LEU B 1 19 ? -4.133 -3.375 -0.929 1 98.62 19 LEU B N 1
ATOM 2904 C CA . LEU B 1 19 ? -4.82 -3.07 0.321 1 98.62 19 LEU B CA 1
ATOM 2905 C C . LEU B 1 19 ? -5.523 -1.718 0.241 1 98.62 19 LEU B C 1
ATOM 2907 O O . LEU B 1 19 ? -6.746 -1.64 0.385 1 98.62 19 LEU B O 1
ATOM 2911 N N . PRO B 1 20 ? -4.766 -0.629 -0.059 1 98.38 20 PRO B N 1
ATOM 2912 C CA . PRO B 1 20 ? -5.473 0.652 -0.132 1 98.38 20 PRO B CA 1
ATOM 2913 C C . PRO B 1 20 ? -6.445 0.723 -1.308 1 98.38 20 PRO B C 1
ATOM 2915 O O . PRO B 1 20 ? -7.477 1.397 -1.222 1 98.38 20 PRO B O 1
ATOM 2918 N N . MET B 1 21 ? -6.223 0.027 -2.395 1 98.19 21 MET B N 1
ATOM 2919 C CA . MET B 1 21 ? -7.133 0.01 -3.533 1 98.19 21 MET B CA 1
ATOM 2920 C C . MET B 1 21 ? -8.453 -0.667 -3.168 1 98.19 21 MET B C 1
ATOM 2922 O O . MET B 1 21 ? -9.523 -0.175 -3.518 1 98.19 21 MET B O 1
ATOM 2926 N N . VAL B 1 22 ? -8.312 -1.731 -2.438 1 98.56 22 VAL B N 1
ATOM 2927 C CA . VAL B 1 22 ? -9.508 -2.439 -1.979 1 98.56 22 VAL B CA 1
ATOM 2928 C C . VAL B 1 22 ? -10.242 -1.589 -0.949 1 98.56 22 VAL B C 1
ATOM 2930 O O . VAL B 1 22 ? -11.469 -1.462 -1.007 1 98.56 22 VAL B O 1
ATOM 2933 N N . LEU B 1 23 ? -9.492 -1.027 -0.028 1 98.75 23 LEU B N 1
ATOM 2934 C CA . LEU B 1 23 ? -10.125 -0.206 1 1 98.75 23 LEU B CA 1
ATOM 2935 C C . LEU B 1 23 ? -10.836 0.992 0.379 1 98.75 23 LEU B C 1
ATOM 2937 O O . LEU B 1 23 ? -11.938 1.352 0.798 1 98.75 23 LEU B O 1
ATOM 2941 N N . MET B 1 24 ? -10.242 1.606 -0.614 1 98.31 24 MET B N 1
ATOM 2942 C CA . MET B 1 24 ? -10.883 2.705 -1.335 1 98.31 24 MET B CA 1
ATOM 2943 C C . MET B 1 24 ? -12.18 2.246 -1.982 1 98.31 24 MET B C 1
ATOM 2945 O O . MET B 1 24 ? -13.195 2.945 -1.911 1 98.31 24 MET B O 1
ATOM 2949 N N . THR B 1 25 ? -12.172 1.1 -2.588 1 98.25 25 THR B N 1
ATOM 2950 C CA . THR B 1 25 ? -13.359 0.546 -3.24 1 98.25 25 THR B CA 1
ATOM 2951 C C . THR B 1 25 ? -14.469 0.296 -2.223 1 98.25 25 THR B C 1
ATOM 2953 O O . THR B 1 25 ? -15.625 0.626 -2.469 1 98.25 25 THR B O 1
ATOM 2956 N N . ILE B 1 26 ? -14.109 -0.27 -1.062 1 98.56 26 ILE B N 1
ATOM 2957 C CA . ILE B 1 26 ? -15.039 -0.576 0.025 1 98.56 26 ILE B CA 1
ATOM 2958 C C . ILE B 1 26 ? -15.672 0.713 0.539 1 98.56 26 ILE B C 1
ATOM 2960 O O . ILE B 1 26 ? -16.875 0.748 0.831 1 98.56 26 ILE B O 1
ATOM 2964 N N . VAL B 1 27 ? -14.883 1.757 0.62 1 98.25 27 VAL B N 1
ATOM 2965 C CA . VAL B 1 27 ? -15.367 3.062 1.059 1 98.25 27 VAL B CA 1
ATOM 2966 C C . VAL B 1 27 ? -16.328 3.637 0.015 1 98.25 27 VAL B C 1
ATOM 2968 O O . VAL B 1 27 ? -17.406 4.113 0.354 1 98.25 27 VAL B O 1
ATOM 2971 N N . LYS B 1 28 ? -15.969 3.564 -1.254 1 97.75 28 LYS B N 1
ATOM 2972 C CA . LYS B 1 28 ? -16.797 4.086 -2.338 1 97.75 28 LYS B CA 1
ATOM 2973 C C . LYS B 1 28 ? -18.141 3.363 -2.4 1 97.75 28 LYS B C 1
ATOM 2975 O O . LYS B 1 28 ? -19.156 3.971 -2.725 1 97.75 28 LYS B O 1
ATOM 2980 N N . LEU B 1 29 ? -18.125 2.125 -2.055 1 97.88 29 LEU B N 1
ATOM 2981 C CA . LEU B 1 29 ? -19.328 1.307 -2.133 1 97.88 29 LEU B CA 1
ATOM 2982 C C . LEU B 1 29 ? -20.172 1.465 -0.876 1 97.88 29 LEU B C 1
ATOM 2984 O O . LEU B 1 29 ? -21.297 0.943 -0.804 1 97.88 29 LEU B O 1
ATOM 2988 N N . LYS B 1 30 ? -19.609 2.113 0.178 1 97.94 30 LYS B N 1
ATOM 2989 C CA . LYS B 1 30 ? -20.281 2.365 1.449 1 97.94 30 LYS B CA 1
ATOM 2990 C C . LYS B 1 30 ? -20.531 1.062 2.201 1 97.94 30 LYS B C 1
ATOM 2992 O O . LYS B 1 30 ? -21.562 0.922 2.879 1 97.94 30 LYS B O 1
ATOM 2997 N N . ILE B 1 31 ? -19.672 0.131 1.987 1 98.5 31 ILE B N 1
ATOM 2998 C CA . ILE B 1 31 ? -19.812 -1.183 2.602 1 98.5 31 ILE B CA 1
ATOM 2999 C C . ILE B 1 31 ? -19.656 -1.066 4.117 1 98.5 31 ILE B C 1
ATOM 3001 O O . ILE B 1 31 ? -20.453 -1.623 4.875 1 98.5 31 ILE B O 1
ATOM 3005 N N . LEU B 1 32 ? -18.625 -0.36 4.594 1 98.44 32 LEU B N 1
ATOM 3006 C CA . LEU B 1 32 ? -18.406 -0.205 6.027 1 98.44 32 LEU B CA 1
ATOM 3007 C C . LEU B 1 32 ? -19.562 0.559 6.672 1 98.44 32 LEU B C 1
ATOM 3009 O O . LEU B 1 32 ? -19.969 0.247 7.793 1 98.44 32 LEU B O 1
ATOM 3013 N N . GLU B 1 33 ? -20.062 1.542 5.961 1 97.75 33 GLU B N 1
ATOM 3014 C CA . GLU B 1 33 ? -21.234 2.264 6.445 1 97.75 33 GLU B CA 1
ATOM 3015 C C . GLU B 1 33 ? -22.438 1.34 6.562 1 97.75 33 GLU B C 1
ATOM 3017 O O . GLU B 1 33 ? -23.219 1.448 7.512 1 97.75 33 GLU B O 1
ATOM 3022 N N . THR B 1 34 ? -22.609 0.504 5.582 1 98.19 34 THR B N 1
ATOM 3023 C CA . THR B 1 34 ? -23.703 -0.461 5.59 1 98.19 34 THR B CA 1
ATOM 3024 C C . THR B 1 34 ? -23.625 -1.362 6.816 1 98.19 34 THR B C 1
ATOM 3026 O O . THR B 1 34 ? -24.641 -1.645 7.457 1 98.19 34 THR B O 1
ATOM 3029 N N . ILE B 1 35 ? -22.422 -1.818 7.148 1 98 35 ILE B N 1
ATOM 3030 C CA . ILE B 1 35 ? -22.219 -2.645 8.336 1 98 35 ILE B CA 1
ATOM 3031 C C . ILE B 1 35 ? -22.531 -1.833 9.586 1 98 35 ILE B C 1
ATOM 3033 O O . ILE B 1 35 ? -23.219 -2.316 10.492 1 98 35 ILE B O 1
ATOM 3037 N N . ALA B 1 36 ? -22.062 -0.613 9.656 1 96.75 36 ALA B N 1
ATOM 3038 C CA . ALA B 1 36 ? -22.281 0.263 10.805 1 96.75 36 ALA B CA 1
ATOM 3039 C C . ALA B 1 36 ? -23.781 0.506 11.023 1 96.75 36 ALA B C 1
ATOM 3041 O O . ALA B 1 36 ? -24.25 0.522 12.164 1 96.75 36 ALA B O 1
ATOM 3042 N N . GLU B 1 37 ? -24.484 0.702 9.969 1 96.31 37 GLU B N 1
ATOM 3043 C CA . GLU B 1 37 ? -25.922 1.001 10.023 1 96.31 37 GLU B CA 1
ATOM 3044 C C . GLU B 1 37 ? -26.719 -0.184 10.562 1 96.31 37 GLU B C 1
ATOM 3046 O O . GLU B 1 37 ? -27.812 -0.011 11.102 1 96.31 37 GLU B O 1
ATOM 3051 N N . ALA B 1 38 ? -26.172 -1.34 10.422 1 96.12 38 ALA B N 1
ATOM 3052 C CA . ALA B 1 38 ? -26.859 -2.543 10.891 1 96.12 38 ALA B CA 1
ATOM 3053 C C . ALA B 1 38 ? -26.719 -2.689 12.406 1 96.12 38 ALA B C 1
ATOM 3055 O O . ALA B 1 38 ? -27.438 -3.486 13.023 1 96.12 38 ALA B O 1
ATOM 3056 N N . GLY B 1 39 ? -25.812 -1.909 13.039 1 92.94 39 GLY B N 1
ATOM 3057 C CA . GLY B 1 39 ? -25.672 -1.909 14.492 1 92.94 39 GLY B CA 1
ATOM 3058 C C . GLY B 1 39 ? -24.25 -2.191 14.961 1 92.94 39 GLY B C 1
ATOM 3059 O O . GLY B 1 39 ? -23.453 -2.764 14.219 1 92.94 39 GLY B O 1
ATOM 3060 N N . SER B 1 40 ? -23.922 -1.877 16.141 1 87 40 SER B N 1
ATOM 3061 C CA . SER B 1 40 ? -22.578 -1.979 16.688 1 87 40 SER B CA 1
ATOM 3062 C C . SER B 1 40 ? -22.125 -3.436 16.797 1 87 40 SER B C 1
ATOM 3064 O O . SER B 1 40 ? -20.938 -3.74 16.672 1 87 40 SER B O 1
ATOM 3066 N N . ASP B 1 41 ? -23.031 -4.355 16.922 1 91.19 41 ASP B N 1
ATOM 3067 C CA . ASP B 1 41 ? -22.703 -5.766 17.094 1 91.19 41 ASP B CA 1
ATOM 3068 C C . ASP B 1 41 ? -23.094 -6.57 15.859 1 91.19 41 ASP B C 1
ATOM 3070 O O . ASP B 1 41 ? -23.125 -7.805 15.898 1 91.19 41 ASP B O 1
ATOM 3074 N N . ALA B 1 42 ? -23.344 -5.805 14.875 1 93.31 42 ALA B N 1
ATOM 3075 C CA . ALA B 1 42 ? -23.828 -6.473 13.672 1 93.31 42 ALA B CA 1
ATOM 3076 C C . ALA B 1 42 ? -22.75 -7.371 13.07 1 93.31 42 ALA B C 1
ATOM 3078 O O . ALA B 1 42 ? -21.562 -7.023 13.086 1 93.31 42 ALA B O 1
ATOM 3079 N N . GLN B 1 43 ? -23.109 -8.5 12.633 1 96.5 43 GLN B N 1
ATOM 3080 C CA . GLN B 1 43 ? -22.328 -9.453 11.844 1 96.5 43 GLN B CA 1
ATOM 3081 C C . GLN B 1 43 ? -23.062 -9.844 10.57 1 96.5 43 GLN B C 1
ATOM 3083 O O . GLN B 1 43 ? -24.062 -10.578 10.617 1 96.5 43 GLN B O 1
ATOM 3088 N N . LEU B 1 44 ? -22.578 -9.391 9.461 1 98.12 44 LEU B N 1
ATOM 3089 C CA . LEU B 1 44 ? -23.297 -9.57 8.211 1 98.12 44 LEU B CA 1
ATOM 3090 C C . LEU B 1 44 ? -22.5 -10.445 7.246 1 98.12 44 LEU B C 1
ATOM 3092 O O . LEU B 1 44 ? -21.266 -10.391 7.219 1 98.12 44 LEU B O 1
ATOM 3096 N N . THR B 1 45 ? -23.172 -11.219 6.457 1 97.94 45 THR B N 1
ATOM 3097 C CA . THR B 1 45 ? -22.547 -11.914 5.344 1 97.94 45 THR B CA 1
ATOM 3098 C C . THR B 1 45 ? -22.312 -10.961 4.172 1 97.94 45 THR B C 1
ATOM 3100 O O . THR B 1 45 ? -22.953 -9.922 4.074 1 97.94 45 THR B O 1
ATOM 3103 N N . ALA B 1 46 ? -21.406 -11.344 3.295 1 98 46 ALA B N 1
ATOM 3104 C CA . ALA B 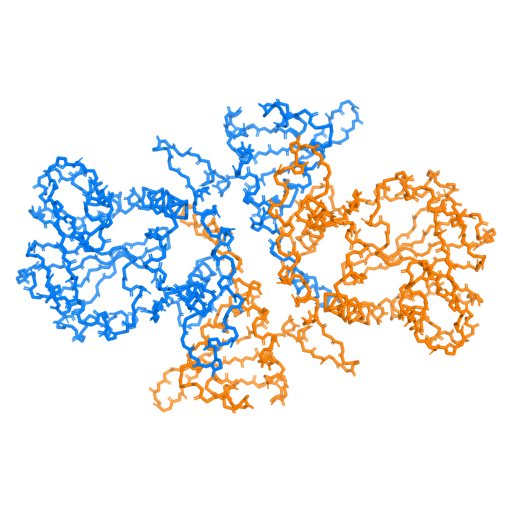1 46 ? -21.203 -10.57 2.074 1 98 46 ALA B CA 1
ATOM 3105 C C . ALA B 1 46 ? -22.484 -10.484 1.246 1 98 46 ALA B C 1
ATOM 3107 O O . ALA B 1 46 ? -22.75 -9.453 0.627 1 98 46 ALA B O 1
ATOM 3108 N N . LYS B 1 47 ? -23.188 -11.531 1.229 1 97.38 47 LYS B N 1
ATOM 3109 C CA . LYS B 1 47 ? -24.453 -11.562 0.501 1 97.38 47 LYS B CA 1
ATOM 3110 C C . LYS B 1 47 ? -25.438 -10.547 1.064 1 97.38 47 LYS B C 1
ATOM 3112 O O . LYS B 1 47 ? -26.094 -9.82 0.309 1 97.38 47 LYS B O 1
ATOM 3117 N N . GLU B 1 48 ? -25.578 -10.477 2.379 1 97.62 48 GLU B N 1
ATOM 3118 C CA . GLU B 1 48 ? -26.453 -9.508 3.025 1 97.62 48 GLU B CA 1
ATOM 3119 C C . GLU B 1 48 ? -26.016 -8.078 2.721 1 97.62 48 GLU B C 1
ATOM 3121 O O . GLU B 1 48 ? -26.844 -7.203 2.463 1 97.62 48 GLU B O 1
ATOM 3126 N N . ILE B 1 49 ? -24.75 -7.855 2.74 1 98.38 49 ILE B N 1
ATOM 3127 C CA . ILE B 1 49 ? -24.203 -6.527 2.484 1 98.38 49 ILE B CA 1
ATOM 3128 C C . ILE B 1 49 ? -24.531 -6.102 1.055 1 98.38 49 ILE B C 1
ATOM 3130 O O . ILE B 1 49 ? -25.016 -4.992 0.828 1 98.38 49 ILE B O 1
ATOM 3134 N N . ALA B 1 50 ? -24.266 -6.984 0.089 1 98.12 50 ALA B N 1
ATOM 3135 C CA . ALA B 1 50 ? -24.562 -6.684 -1.31 1 98.12 50 ALA B CA 1
ATOM 3136 C C . ALA B 1 50 ? -26.047 -6.395 -1.51 1 98.12 50 ALA B C 1
ATOM 3138 O O . ALA B 1 50 ? -26.406 -5.508 -2.281 1 98.12 50 ALA B O 1
ATOM 3139 N N . SER B 1 51 ? -26.859 -7.137 -0.817 1 97.75 51 SER B N 1
ATOM 3140 C CA . SER B 1 51 ? -28.312 -6.949 -0.906 1 97.75 51 SER B CA 1
ATOM 3141 C C . SER B 1 51 ? -28.734 -5.59 -0.351 1 97.75 51 SER B C 1
ATOM 3143 O O . SER B 1 51 ? -29.531 -4.887 -0.959 1 97.75 51 SER B O 1
ATOM 3145 N N . ARG B 1 52 ? -28.219 -5.211 0.769 1 97.44 52 ARG B N 1
ATOM 3146 C CA . ARG B 1 52 ? -28.531 -3.93 1.393 1 97.44 52 ARG B CA 1
ATOM 3147 C C . ARG B 1 52 ? -28.109 -2.768 0.505 1 97.44 52 ARG B C 1
ATOM 3149 O O . ARG B 1 52 ? -28.719 -1.695 0.54 1 97.44 52 ARG B O 1
ATOM 3156 N N . LEU B 1 53 ? -27.109 -2.99 -0.312 1 97.62 53 LEU B N 1
ATOM 3157 C CA . LEU B 1 53 ? -26.594 -1.969 -1.218 1 97.62 53 LEU B CA 1
ATOM 3158 C C . LEU B 1 53 ? -27.312 -2.027 -2.562 1 97.62 53 LEU B C 1
ATOM 3160 O O . LEU B 1 53 ? -26.969 -1.272 -3.48 1 97.62 53 LEU B O 1
ATOM 3164 N N . SER B 1 54 ? -28.219 -2.91 -2.754 1 97.38 54 SER B N 1
ATOM 3165 C CA . SER B 1 54 ? -29.016 -3.082 -3.959 1 97.38 54 SER B CA 1
ATOM 3166 C C . SER B 1 54 ? -28.141 -3.336 -5.18 1 97.38 54 SER B C 1
ATOM 3168 O O . SER B 1 54 ? -28.391 -2.785 -6.254 1 97.38 54 SER B O 1
ATOM 3170 N N . ILE B 1 55 ? -27.094 -4.078 -4.906 1 97.25 55 ILE B N 1
ATOM 3171 C CA . ILE B 1 55 ? -26.234 -4.469 -6.023 1 97.25 55 ILE B CA 1
ATOM 3172 C C . ILE B 1 55 ? -26.828 -5.699 -6.715 1 97.25 55 ILE B C 1
ATOM 3174 O O . ILE B 1 55 ? -27.047 -6.727 -6.074 1 97.25 55 ILE B O 1
ATOM 3178 N N . THR B 1 56 ? -27.031 -5.66 -8.031 1 96.06 56 THR B N 1
ATOM 3179 C CA . THR B 1 56 ? -27.734 -6.699 -8.766 1 96.06 56 THR B CA 1
ATOM 3180 C C . THR B 1 56 ? -26.766 -7.691 -9.383 1 96.06 56 THR B C 1
ATOM 3182 O O . THR B 1 56 ? -27.156 -8.781 -9.805 1 96.06 56 THR B O 1
ATOM 3185 N N . ASN B 1 57 ? -25.5 -7.281 -9.453 1 96.38 57 ASN B N 1
ATOM 3186 C CA . ASN B 1 57 ? -24.484 -8.188 -9.977 1 96.38 57 ASN B CA 1
ATOM 3187 C C . ASN B 1 57 ? -24.422 -9.484 -9.18 1 96.38 57 ASN B C 1
ATOM 3189 O O . ASN B 1 57 ? -24.156 -9.461 -7.973 1 96.38 57 ASN B O 1
ATOM 3193 N N . GLU B 1 58 ? -24.641 -10.602 -9.859 1 95.38 58 GLU B N 1
ATOM 3194 C CA . GLU B 1 58 ? -24.734 -11.898 -9.195 1 95.38 58 GLU B CA 1
ATOM 3195 C C . GLU B 1 58 ? -23.406 -12.297 -8.57 1 95.38 58 GLU B C 1
ATOM 3197 O O . GLU B 1 58 ? -23.359 -13.07 -7.617 1 95.38 58 GLU B O 1
ATOM 3202 N N . ASP B 1 59 ? -22.312 -11.727 -9.07 1 94.69 59 ASP B N 1
ATOM 3203 C CA . ASP B 1 59 ? -20.984 -12.062 -8.57 1 94.69 59 ASP B CA 1
ATOM 3204 C C . ASP B 1 59 ? -20.594 -11.172 -7.395 1 94.69 59 ASP B C 1
ATOM 3206 O O . ASP B 1 59 ? -19.594 -11.43 -6.715 1 94.69 59 ASP B O 1
ATOM 3210 N N . ALA B 1 60 ? -21.375 -10.156 -7.074 1 96.88 60 ALA B N 1
ATOM 3211 C CA . ALA B 1 60 ? -21 -9.117 -6.117 1 96.88 60 ALA B CA 1
ATOM 3212 C C . ALA B 1 60 ? -20.797 -9.703 -4.723 1 96.88 60 ALA B C 1
ATOM 3214 O O . ALA B 1 60 ? -19.844 -9.344 -4.031 1 96.88 60 ALA B O 1
ATOM 3215 N N . PRO B 1 61 ? -21.672 -10.625 -4.262 1 97.38 61 PRO B N 1
ATOM 3216 C CA . PRO B 1 61 ? -21.438 -11.164 -2.918 1 97.38 61 PRO B CA 1
ATOM 3217 C C . PRO B 1 61 ? -20.078 -11.82 -2.766 1 97.38 61 PRO B C 1
ATOM 3219 O O . PRO B 1 61 ? -19.391 -11.617 -1.755 1 97.38 61 PRO B O 1
ATOM 3222 N N . ASP B 1 62 ? -19.672 -12.547 -3.754 1 96.31 62 ASP B N 1
ATOM 3223 C CA . ASP B 1 62 ? -18.359 -13.195 -3.717 1 96.31 62 ASP B CA 1
ATOM 3224 C C . ASP B 1 62 ? -17.234 -12.156 -3.736 1 96.31 62 ASP B C 1
ATOM 3226 O O . ASP B 1 62 ? -16.25 -12.273 -2.998 1 96.31 62 ASP B O 1
ATOM 3230 N N . MET B 1 63 ? -17.359 -11.164 -4.617 1 97.12 63 MET B N 1
ATOM 3231 C CA . MET B 1 63 ? -16.359 -10.102 -4.715 1 97.12 63 MET B CA 1
ATOM 3232 C C . MET B 1 63 ? -16.234 -9.344 -3.395 1 97.12 63 MET B C 1
ATOM 3234 O O . MET B 1 63 ? -15.125 -9.086 -2.926 1 97.12 63 MET B O 1
ATOM 3238 N N . VAL B 1 64 ? -17.391 -9.031 -2.781 1 98.25 64 VAL B N 1
ATOM 3239 C CA . VAL B 1 64 ? -17.422 -8.32 -1.507 1 98.25 64 VAL B CA 1
ATOM 3240 C C . VAL B 1 64 ? -16.781 -9.18 -0.42 1 98.25 64 VAL B C 1
ATOM 3242 O O . VAL B 1 64 ? -16 -8.672 0.396 1 98.25 64 VAL B O 1
ATOM 3245 N N . ASP B 1 65 ? -17.062 -10.453 -0.407 1 98.25 65 ASP B N 1
ATOM 3246 C CA . ASP B 1 65 ? -16.484 -11.367 0.577 1 98.25 65 ASP B CA 1
ATOM 3247 C C . ASP B 1 65 ? -14.969 -11.383 0.495 1 98.25 65 ASP B C 1
ATOM 3249 O O . ASP B 1 65 ? -14.281 -11.328 1.521 1 98.25 65 ASP B O 1
ATOM 3253 N N . ARG B 1 66 ? -14.414 -11.5 -0.695 1 97.75 66 ARG B N 1
ATOM 3254 C CA . ARG B 1 66 ? -12.977 -11.562 -0.908 1 97.75 66 ARG B CA 1
ATOM 3255 C C . ARG B 1 66 ? -12.297 -10.266 -0.479 1 97.75 66 ARG B C 1
ATOM 3257 O O . ARG B 1 66 ? -11.211 -10.297 0.103 1 97.75 66 ARG B O 1
ATOM 3264 N N . MET B 1 67 ? -12.938 -9.109 -0.756 1 98.5 67 MET B N 1
ATOM 3265 C CA . MET B 1 67 ? -12.391 -7.824 -0.337 1 98.5 67 MET B CA 1
ATOM 3266 C C . MET B 1 67 ? -12.414 -7.691 1.183 1 98.5 67 MET B C 1
ATOM 3268 O O . MET B 1 67 ? -11.438 -7.246 1.786 1 98.5 67 MET B O 1
ATOM 3272 N N . LEU B 1 68 ? -13.508 -8.141 1.796 1 98.75 68 LEU B N 1
ATOM 3273 C CA . LEU B 1 68 ? -13.633 -8.047 3.246 1 98.75 68 LEU B CA 1
ATOM 3274 C C . LEU B 1 68 ? -12.672 -9.008 3.938 1 98.75 68 LEU B C 1
ATOM 3276 O O . LEU B 1 68 ? -12.156 -8.711 5.016 1 98.75 68 LEU B O 1
ATOM 3280 N N . ARG B 1 69 ? -12.445 -10.195 3.328 1 98.25 69 ARG B N 1
ATOM 3281 C CA . ARG B 1 69 ? -11.469 -11.141 3.854 1 98.25 69 ARG B CA 1
ATOM 3282 C C . ARG B 1 69 ? -10.086 -10.508 3.953 1 98.25 69 ARG B C 1
ATOM 3284 O O . ARG B 1 69 ? -9.391 -10.68 4.957 1 98.25 69 ARG B O 1
ATOM 3291 N N . LEU B 1 70 ? -9.68 -9.781 2.945 1 98.69 70 LEU B N 1
ATOM 3292 C CA . LEU B 1 70 ? -8.414 -9.055 2.975 1 98.69 70 LEU B CA 1
ATOM 3293 C C . LEU B 1 70 ? -8.406 -8.039 4.105 1 98.69 70 LEU B C 1
ATOM 3295 O O . LEU B 1 70 ? -7.441 -7.965 4.871 1 98.69 70 LEU B O 1
ATOM 3299 N N . LEU B 1 71 ? -9.484 -7.258 4.23 1 98.81 71 LEU B N 1
ATOM 3300 C CA . LEU B 1 71 ? -9.523 -6.184 5.215 1 98.81 71 LEU B CA 1
ATOM 3301 C C . LEU B 1 71 ? -9.523 -6.742 6.633 1 98.81 71 LEU B C 1
ATOM 3303 O O . LEU B 1 71 ? -9.094 -6.07 7.57 1 98.81 71 LEU B O 1
ATOM 3307 N N . THR B 1 72 ? -10.016 -7.996 6.812 1 98.75 72 THR B N 1
ATOM 3308 C CA . THR B 1 72 ? -9.93 -8.68 8.102 1 98.75 72 THR B CA 1
ATOM 3309 C C . THR B 1 72 ? -8.469 -8.898 8.492 1 98.75 72 THR B C 1
ATOM 3311 O O . THR B 1 72 ? -8.094 -8.688 9.648 1 98.75 72 THR B O 1
ATOM 3314 N N . SER B 1 73 ? -7.648 -9.312 7.52 1 98.56 73 SER B N 1
ATOM 3315 C CA . SER B 1 73 ? -6.238 -9.57 7.789 1 98.56 73 SER B CA 1
ATOM 3316 C C . SER B 1 73 ? -5.512 -8.305 8.234 1 98.56 73 SER B C 1
ATOM 3318 O O . SER B 1 73 ? -4.426 -8.375 8.805 1 98.56 73 SER B O 1
ATOM 3320 N N . TYR B 1 74 ? -6.094 -7.152 8.008 1 98.5 74 TYR B N 1
ATOM 3321 C CA . TYR B 1 74 ? -5.5 -5.883 8.414 1 98.5 74 TYR B CA 1
ATOM 3322 C C . TYR B 1 74 ? -6.348 -5.199 9.477 1 98.5 74 TYR B C 1
ATOM 3324 O O . TYR B 1 74 ? -6.242 -3.986 9.68 1 98.5 74 TYR B O 1
ATOM 3332 N N . SER B 1 75 ? -7.266 -5.887 10.055 1 98.19 75 SER B N 1
ATOM 3333 C CA . SER B 1 75 ? -7.996 -5.512 11.258 1 98.19 75 SER B CA 1
ATOM 3334 C C . SER B 1 75 ? -8.922 -4.328 11 1 98.19 75 SER B C 1
ATOM 3336 O O . SER B 1 75 ? -9.117 -3.482 11.875 1 98.19 75 SER B O 1
ATOM 3338 N N . VAL B 1 76 ? -9.43 -4.223 9.812 1 98.38 76 VAL B N 1
ATOM 3339 C CA . VAL B 1 76 ? -10.391 -3.174 9.484 1 98.38 76 VAL B CA 1
ATOM 3340 C C . VAL B 1 76 ? -11.805 -3.654 9.805 1 98.38 76 VAL B C 1
ATOM 3342 O O . VAL B 1 76 ? -12.656 -2.865 10.219 1 98.38 76 VAL B O 1
ATOM 3345 N N . VAL B 1 77 ? -12.062 -4.934 9.609 1 98.62 77 VAL B N 1
ATOM 3346 C CA . VAL B 1 77 ? -13.32 -5.582 9.961 1 98.62 77 VAL B CA 1
ATOM 3347 C C . VAL B 1 77 ? -13.039 -6.855 10.758 1 98.62 77 VAL B C 1
ATOM 3349 O O . VAL B 1 77 ? -11.93 -7.395 10.711 1 98.62 77 VAL B O 1
ATOM 3352 N N . THR B 1 78 ? -14 -7.254 11.523 1 98.31 78 THR B N 1
ATOM 3353 C CA . THR B 1 78 ? -13.945 -8.57 12.156 1 98.31 78 THR B CA 1
ATOM 3354 C C . THR B 1 78 ? -14.508 -9.633 11.219 1 98.31 78 THR B C 1
ATOM 3356 O O . THR B 1 78 ? -15.281 -9.328 10.305 1 98.31 78 THR B O 1
ATOM 3359 N N . CYS B 1 79 ? -14.078 -10.812 11.375 1 98.31 79 CYS B N 1
ATOM 3360 C CA . CYS B 1 79 ? -14.578 -11.945 10.602 1 98.31 79 CYS B CA 1
ATOM 3361 C C . CYS B 1 79 ? -14.742 -13.172 11.484 1 98.31 79 CYS B C 1
ATOM 3363 O O . CYS B 1 79 ? -13.844 -13.516 12.258 1 98.31 79 CYS B O 1
ATOM 3365 N N . SER B 1 80 ? -15.836 -13.789 11.461 1 97.81 80 SER B N 1
ATOM 3366 C CA . SER B 1 80 ? -16.078 -15.047 12.164 1 97.81 80 SER B CA 1
ATOM 3367 C C . SER B 1 80 ? -16.859 -16.016 11.281 1 97.81 80 SER B C 1
ATOM 3369 O O . SER B 1 80 ? -17.422 -15.625 10.25 1 97.81 80 SER B O 1
ATOM 3371 N N . LYS B 1 81 ? -16.734 -17.297 11.664 1 97.38 81 LYS B N 1
ATOM 3372 C CA . LYS B 1 81 ? -17.438 -18.359 10.953 1 97.38 81 LYS B CA 1
ATOM 3373 C C . LYS B 1 81 ? -18.875 -18.516 11.469 1 97.38 81 LYS B C 1
ATOM 3375 O O . LYS B 1 81 ? -19.109 -18.484 12.68 1 97.38 81 LYS B O 1
ATOM 3380 N N . ALA B 1 82 ? -19.781 -18.562 10.633 1 96.19 82 ALA B N 1
ATOM 3381 C CA . ALA B 1 82 ? -21.172 -18.906 10.906 1 96.19 82 ALA B CA 1
ATOM 3382 C C . ALA B 1 82 ? -21.672 -20.016 9.977 1 96.19 82 ALA B C 1
ATOM 3384 O O . ALA B 1 82 ? -20.938 -20.438 9.078 1 96.19 82 ALA B O 1
ATOM 3385 N N . ILE B 1 83 ? -22.797 -20.594 10.312 1 94.81 83 ILE B N 1
ATOM 3386 C CA . ILE B 1 83 ? -23.375 -21.625 9.484 1 94.81 83 ILE B CA 1
ATOM 3387 C C . ILE B 1 83 ? -24.688 -21.125 8.883 1 94.81 83 ILE B C 1
ATOM 3389 O O . ILE B 1 83 ? -25.578 -20.656 9.602 1 94.81 83 ILE B O 1
ATOM 3393 N N . HIS B 1 84 ? -24.766 -21.109 7.66 1 90.12 84 HIS B N 1
ATOM 3394 C CA . HIS B 1 84 ? -25.984 -20.797 6.918 1 90.12 84 HIS B CA 1
ATOM 3395 C C . HIS B 1 84 ? -26.344 -21.922 5.957 1 90.12 84 HIS B C 1
ATOM 3397 O O . HIS B 1 84 ? -25.578 -22.266 5.062 1 90.12 84 HIS B O 1
ATOM 3403 N N . GLU B 1 85 ? -27.609 -22.469 6.098 1 90.12 85 GLU B N 1
ATOM 3404 C CA . GLU B 1 85 ? -28.094 -23.562 5.273 1 90.12 85 GLU B CA 1
ATOM 3405 C C . GLU B 1 85 ? -27.062 -24.703 5.223 1 90.12 85 GLU B C 1
ATOM 3407 O O . GLU B 1 85 ? -26.703 -25.156 4.141 1 90.12 85 GLU B O 1
ATOM 3412 N N . SER B 1 86 ? -26.453 -24.969 6.316 1 90.75 86 SER B N 1
ATOM 3413 C CA . SER B 1 86 ? -25.547 -26.094 6.559 1 90.75 86 SER B CA 1
ATOM 3414 C C . SER B 1 86 ? -24.203 -25.891 5.852 1 90.75 86 SER B C 1
ATOM 3416 O O . SER B 1 86 ? -23.484 -26.844 5.586 1 90.75 86 SER B O 1
ATOM 3418 N N . ILE B 1 87 ? -24.016 -24.703 5.445 1 91.62 87 ILE B N 1
ATOM 3419 C CA . ILE B 1 87 ? -22.75 -24.359 4.812 1 91.62 87 ILE B CA 1
ATOM 3420 C C . ILE B 1 87 ? -22.031 -23.281 5.625 1 91.62 87 ILE B C 1
ATOM 3422 O O . ILE B 1 87 ? -22.672 -22.344 6.105 1 91.62 87 ILE B O 1
ATOM 3426 N N . PRO B 1 88 ? -20.766 -23.516 5.785 1 94.69 88 PRO B N 1
ATOM 3427 C CA . PRO B 1 88 ? -20.031 -22.484 6.488 1 94.69 88 PRO B CA 1
ATOM 3428 C C . PRO B 1 88 ? -19.938 -21.172 5.699 1 94.69 88 PRO B C 1
ATOM 3430 O O . PRO B 1 88 ? -19.734 -21.203 4.484 1 94.69 88 PRO B O 1
ATOM 3433 N N . VAL B 1 89 ? -20.172 -20.078 6.371 1 96.25 89 VAL B N 1
ATOM 3434 C CA . VAL B 1 89 ? -20.062 -18.766 5.758 1 96.25 89 VAL B CA 1
ATOM 3435 C C . VAL B 1 89 ? -19.281 -17.828 6.68 1 96.25 89 VAL B C 1
ATOM 3437 O O . VAL B 1 89 ? -19.125 -18.109 7.871 1 96.25 89 VAL B O 1
ATOM 3440 N N . ARG B 1 90 ? -18.703 -16.812 6.113 1 97.94 90 ARG B N 1
ATOM 3441 C CA . ARG B 1 90 ? -18.047 -15.773 6.895 1 97.94 90 ARG B CA 1
ATOM 3442 C C . ARG B 1 90 ? -19.016 -14.617 7.172 1 97.94 90 ARG B C 1
ATOM 3444 O O . ARG B 1 90 ? -19.812 -14.242 6.309 1 97.94 90 ARG B O 1
ATOM 3451 N N . VAL B 1 91 ? -18.938 -14.055 8.367 1 98.44 91 VAL B N 1
ATOM 3452 C CA . VAL B 1 91 ? -19.688 -12.859 8.734 1 98.44 91 VAL B CA 1
ATOM 3453 C C . VAL B 1 91 ? -18.719 -11.773 9.211 1 98.44 91 VAL B C 1
ATOM 3455 O O . VAL B 1 91 ? -17.688 -12.078 9.82 1 98.44 91 VAL B O 1
ATOM 3458 N N . TYR B 1 92 ? -19.125 -10.594 8.922 1 98.62 92 TYR B N 1
ATOM 3459 C CA . TYR B 1 92 ? -18.203 -9.484 9.125 1 98.62 92 TYR B CA 1
ATOM 3460 C C . TYR B 1 92 ? -18.828 -8.414 10.016 1 98.62 92 TYR B C 1
ATOM 3462 O O . TYR B 1 92 ? -20.031 -8.148 9.922 1 98.62 92 TYR B O 1
ATOM 3470 N N . GLY B 1 93 ? -18.078 -7.824 10.859 1 98.5 93 GLY B N 1
ATOM 3471 C CA . GLY B 1 93 ? -18.406 -6.68 11.688 1 98.5 93 GLY B CA 1
ATOM 3472 C C . GLY B 1 93 ? -17.391 -5.566 11.617 1 98.5 93 GLY B C 1
ATOM 3473 O O . GLY B 1 93 ? -16.344 -5.719 10.984 1 98.5 93 GLY B O 1
ATOM 3474 N N . LEU B 1 94 ? -17.719 -4.465 12.227 1 97.12 94 LEU B N 1
ATOM 3475 C CA . LEU B 1 94 ? -16.828 -3.307 12.195 1 97.12 94 LEU B CA 1
ATOM 3476 C C . LEU B 1 94 ? -15.875 -3.316 13.375 1 97.12 94 LEU B C 1
ATOM 3478 O O . LEU B 1 94 ? -16.266 -3.627 14.5 1 97.12 94 LEU B O 1
ATOM 3482 N N . THR B 1 95 ? -14.586 -3.053 13.156 1 97.25 95 THR B N 1
ATOM 3483 C CA . THR B 1 95 ? -13.617 -2.842 14.227 1 97.25 95 THR B CA 1
ATOM 3484 C C . THR B 1 95 ? -13.539 -1.365 14.602 1 97.25 95 THR B C 1
ATOM 3486 O O . THR B 1 95 ? -14.102 -0.512 13.914 1 97.25 95 THR B O 1
ATOM 3489 N N . PRO B 1 96 ? -12.805 -1.049 15.719 1 96.25 96 PRO B N 1
ATOM 3490 C CA . PRO B 1 96 ? -12.57 0.363 16.031 1 96.25 96 PRO B CA 1
ATOM 3491 C C . PRO B 1 96 ? -11.844 1.104 14.906 1 96.25 96 PRO B C 1
ATOM 3493 O O . PRO B 1 96 ? -12.133 2.275 14.648 1 96.25 96 PRO B O 1
ATOM 3496 N N . VAL B 1 97 ? -10.961 0.445 14.195 1 97.44 97 VAL B N 1
ATOM 3497 C CA . VAL B 1 97 ? -10.242 1.049 13.078 1 97.44 97 VAL B CA 1
ATOM 3498 C C . VAL B 1 97 ? -11.211 1.288 11.914 1 97.44 97 VAL B C 1
ATOM 3500 O O . VAL B 1 97 ? -11.219 2.367 11.32 1 97.44 97 VAL B O 1
ATOM 3503 N N . GLY B 1 98 ? -12.07 0.271 11.664 1 97.69 98 GLY B N 1
ATOM 3504 C CA . GLY B 1 98 ? -13.039 0.395 10.586 1 97.69 98 GLY B CA 1
ATOM 3505 C C . GLY B 1 98 ? -14 1.549 10.773 1 97.69 98 GLY B C 1
ATOM 3506 O O . GLY B 1 98 ? -14.461 2.152 9.805 1 97.69 98 GLY B O 1
ATOM 3507 N N . LYS B 1 99 ? -14.25 1.92 11.977 1 96.44 99 LYS B N 1
ATOM 3508 C CA . LYS B 1 99 ? -15.203 2.975 12.305 1 96.44 99 LYS B CA 1
ATOM 3509 C C . LYS B 1 99 ? -14.711 4.332 11.82 1 96.44 99 LYS B C 1
ATOM 3511 O O . LYS B 1 99 ? -15.516 5.223 11.523 1 96.44 99 LYS B O 1
ATOM 3516 N N . TYR B 1 100 ? -13.422 4.5 11.609 1 97.38 100 TYR B N 1
ATOM 3517 C CA . TYR B 1 100 ? -12.867 5.773 11.164 1 97.38 100 TYR B CA 1
ATOM 3518 C C . TYR B 1 100 ? -13.195 6.027 9.695 1 97.38 100 TYR B C 1
ATOM 3520 O O . TYR B 1 100 ? -13.023 7.145 9.203 1 97.38 100 TYR B O 1
ATOM 3528 N N . PHE B 1 101 ? -13.664 4.957 9.055 1 98.25 101 PHE B N 1
ATOM 3529 C CA . PHE B 1 101 ? -14.008 5.105 7.645 1 98.25 101 PHE B CA 1
ATOM 3530 C C . PHE B 1 101 ? -15.516 5.207 7.461 1 98.25 101 PHE B C 1
ATOM 3532 O O . PHE B 1 101 ? -16.016 5.082 6.34 1 98.25 101 PHE B O 1
ATOM 3539 N N . THR B 1 102 ? -16.234 5.344 8.539 1 97.38 102 THR B N 1
ATOM 3540 C CA . THR B 1 102 ? -17.672 5.629 8.555 1 97.38 102 THR B CA 1
ATOM 3541 C C . THR B 1 102 ? -17.938 6.98 9.203 1 97.38 102 THR B C 1
ATOM 3543 O O . THR B 1 102 ? -17.203 7.414 10.094 1 97.38 102 THR B O 1
ATOM 3546 N N . PRO B 1 103 ? -18.953 7.688 8.695 1 96.75 103 PRO B N 1
ATOM 3547 C CA . PRO B 1 103 ? -19.234 8.992 9.297 1 96.75 103 PRO B CA 1
ATOM 3548 C C . PRO B 1 103 ? -19.5 8.906 10.797 1 96.75 103 PRO B C 1
ATOM 3550 O O . PRO B 1 103 ? -20.25 8.039 11.25 1 96.75 103 PRO B O 1
ATOM 3553 N N . ASN B 1 104 ? -18.828 9.719 11.547 1 95 104 ASN B N 1
ATOM 3554 C CA . ASN B 1 104 ? -19.094 9.82 12.977 1 95 104 ASN B CA 1
ATOM 3555 C C . ASN B 1 104 ? -20.266 10.742 13.266 1 95 104 ASN B C 1
ATOM 3557 O O . ASN B 1 104 ? -21.047 11.062 12.367 1 95 104 ASN B O 1
ATOM 3561 N N . GLU B 1 105 ? -20.469 11.117 14.477 1 94 105 GLU B N 1
ATOM 3562 C CA . GLU B 1 105 ? -21.594 11.93 14.883 1 94 105 GLU B CA 1
ATOM 3563 C C . GLU B 1 105 ? -21.578 13.289 14.195 1 94 105 GLU B C 1
ATOM 3565 O O . GLU B 1 105 ? -22.625 13.906 13.992 1 94 105 GLU B O 1
ATOM 3570 N N . ASP B 1 106 ? -20.406 13.758 13.742 1 93.81 106 ASP B N 1
ATOM 3571 C CA . ASP B 1 106 ? -20.266 15.055 13.07 1 93.81 106 ASP B CA 1
ATOM 3572 C C . ASP B 1 106 ? -20.297 14.891 11.555 1 93.81 106 ASP B C 1
ATOM 3574 O O . ASP B 1 106 ? -20.109 15.859 10.82 1 93.81 106 ASP B O 1
ATOM 3578 N N . GLY B 1 107 ? -20.484 13.688 11.141 1 95.75 107 GLY B N 1
ATOM 3579 C CA . GLY B 1 107 ? -20.531 13.406 9.711 1 95.75 107 GLY B CA 1
ATOM 3580 C C . GLY B 1 107 ? -19.172 13.266 9.086 1 95.75 107 GLY B C 1
ATOM 3581 O O . GLY B 1 107 ? -19.047 13.188 7.859 1 95.75 107 GLY B O 1
ATOM 3582 N N . ALA B 1 108 ? -18.109 13.234 9.875 1 96.75 108 ALA B N 1
ATOM 3583 C CA . ALA B 1 108 ? -16.734 13.188 9.367 1 96.75 108 ALA B CA 1
ATOM 3584 C C . ALA B 1 108 ? -16.219 11.75 9.336 1 96.75 108 ALA B C 1
ATOM 3586 O O . ALA B 1 108 ? -16.531 10.945 10.211 1 96.75 108 ALA B O 1
ATOM 3587 N N . SER B 1 109 ? -15.477 11.391 8.352 1 97.75 109 SER B N 1
ATOM 3588 C CA . SER B 1 109 ? -14.828 10.086 8.211 1 97.75 109 SER B CA 1
ATOM 3589 C C . SER B 1 109 ? -13.492 10.211 7.477 1 97.75 109 SER B C 1
ATOM 3591 O O . SER B 1 109 ? -13.266 11.18 6.758 1 97.75 109 SER B O 1
ATOM 3593 N N . LEU B 1 110 ? -12.609 9.266 7.66 1 98.19 110 LEU B N 1
ATOM 3594 C CA . LEU B 1 110 ? -11.352 9.219 6.922 1 98.19 110 LEU B CA 1
ATOM 3595 C C . LEU B 1 110 ? -11.562 8.656 5.52 1 98.19 110 LEU B C 1
ATOM 3597 O O . LEU B 1 110 ? -10.609 8.523 4.75 1 98.19 110 LEU B O 1
ATOM 3601 N N . GLY B 1 111 ? -12.836 8.305 5.234 1 98.19 111 GLY B N 1
ATOM 3602 C CA . GLY B 1 111 ? -13.148 7.844 3.891 1 98.19 111 GLY B CA 1
ATOM 3603 C C . GLY B 1 111 ? -12.727 8.82 2.811 1 98.19 111 GLY B C 1
ATOM 3604 O O . GLY B 1 111 ? -12.164 8.414 1.787 1 98.19 111 GLY B O 1
ATOM 3605 N N . ASP B 1 112 ? -12.945 10.07 3.053 1 97.38 112 ASP B N 1
ATOM 3606 C CA . ASP B 1 112 ? -12.586 11.078 2.062 1 97.38 112 ASP B CA 1
ATOM 3607 C C . ASP B 1 112 ? -11.07 11.234 1.958 1 97.38 112 ASP B C 1
ATOM 3609 O O . ASP B 1 112 ? -10.539 11.516 0.881 1 97.38 112 ASP B O 1
ATOM 3613 N N . MET B 1 113 ? -10.383 11.125 3.053 1 97.75 113 MET B N 1
ATOM 3614 C CA . MET B 1 113 ? -8.922 11.117 2.998 1 97.75 113 MET B CA 1
ATOM 3615 C C . MET B 1 113 ? -8.422 9.945 2.168 1 97.75 113 MET B C 1
ATOM 3617 O O . MET B 1 113 ? -7.434 10.078 1.438 1 97.75 113 MET B O 1
ATOM 3621 N N . MET B 1 114 ? -9.078 8.797 2.324 1 98.06 114 MET B N 1
ATOM 3622 C CA . MET B 1 114 ? -8.742 7.625 1.526 1 98.06 114 MET B CA 1
ATOM 3623 C C . MET B 1 114 ? -8.922 7.91 0.038 1 98.06 114 MET B C 1
ATOM 3625 O O . MET B 1 114 ? -8.062 7.566 -0.771 1 98.06 114 MET B O 1
ATOM 3629 N N . LEU B 1 115 ? -10.023 8.531 -0.294 1 97.62 115 LEU B N 1
ATOM 3630 C CA . LEU B 1 115 ? -10.297 8.859 -1.688 1 97.62 115 LEU B CA 1
ATOM 3631 C C . LEU B 1 115 ? -9.266 9.836 -2.234 1 97.62 115 LEU B C 1
ATOM 3633 O O . LEU B 1 115 ? -8.836 9.719 -3.387 1 97.62 115 LEU B O 1
ATOM 3637 N N . PHE B 1 116 ? -8.844 10.727 -1.425 1 97.5 116 PHE B N 1
ATOM 3638 C CA . PHE B 1 116 ? -7.828 11.695 -1.826 1 97.5 116 PHE B CA 1
ATOM 3639 C C . PHE B 1 116 ? -6.484 11.016 -2.045 1 97.5 116 PHE B C 1
ATOM 3641 O O . PHE B 1 116 ? -5.855 11.195 -3.092 1 97.5 116 PHE B O 1
ATOM 3648 N N . ALA B 1 117 ? -6.059 10.188 -1.073 1 97.25 117 ALA B N 1
ATOM 3649 C CA . ALA B 1 117 ? -4.738 9.562 -1.085 1 97.25 117 ALA B CA 1
ATOM 3650 C C . ALA B 1 117 ? -4.613 8.57 -2.24 1 97.25 117 ALA B C 1
ATOM 3652 O O . ALA B 1 117 ? -3.504 8.281 -2.695 1 97.25 117 ALA B O 1
ATOM 3653 N N . GLN B 1 118 ? -5.75 8.055 -2.695 1 97.38 118 GLN B N 1
ATOM 3654 C CA . GLN B 1 118 ? -5.719 7.078 -3.779 1 97.38 118 GLN B CA 1
ATOM 3655 C C . GLN B 1 118 ? -6.203 7.691 -5.09 1 97.38 118 GLN B C 1
ATOM 3657 O O . GLN B 1 118 ? -6.402 6.984 -6.078 1 97.38 118 GLN B O 1
ATOM 3662 N N . ASP B 1 119 ? -6.426 9.023 -5.086 1 96.88 119 ASP B N 1
ATOM 3663 C CA . ASP B 1 119 ? -6.82 9.672 -6.332 1 96.88 119 ASP B CA 1
ATOM 3664 C C . ASP B 1 119 ? -5.762 9.477 -7.414 1 96.88 119 ASP B C 1
ATOM 3666 O O . ASP B 1 119 ? -4.562 9.484 -7.129 1 96.88 119 ASP B O 1
ATOM 3670 N N . LYS B 1 120 ? -6.242 9.352 -8.648 1 94.56 120 LYS B N 1
ATOM 3671 C CA . LYS B 1 120 ? -5.34 9.07 -9.766 1 94.56 120 LYS B CA 1
ATOM 3672 C C . LYS B 1 120 ? -4.246 10.133 -9.867 1 94.56 120 LYS B C 1
ATOM 3674 O O . LYS B 1 120 ? -3.086 9.805 -10.133 1 94.56 120 LYS B O 1
ATOM 3679 N N . VAL B 1 121 ? -4.582 11.391 -9.688 1 94.56 121 VAL B N 1
ATOM 3680 C CA . VAL B 1 121 ? -3.627 12.492 -9.766 1 94.56 121 VAL B CA 1
ATOM 3681 C C . VAL B 1 121 ? -2.551 12.312 -8.695 1 94.56 121 VAL B C 1
ATOM 3683 O O . VAL B 1 121 ? -1.36 12.492 -8.969 1 94.56 121 VAL B O 1
ATOM 3686 N N . TYR B 1 122 ? -2.967 11.953 -7.539 1 94.25 122 TYR B N 1
ATOM 3687 C CA . TYR B 1 122 ? -2.07 11.766 -6.402 1 94.25 122 TYR B CA 1
ATOM 3688 C C . TYR B 1 122 ? -1.146 10.57 -6.625 1 94.25 122 TYR B C 1
ATOM 3690 O O . TYR B 1 122 ? 0.071 10.68 -6.461 1 94.25 122 TYR B O 1
ATOM 3698 N N . ILE B 1 123 ? -1.649 9.477 -7.098 1 95.56 123 ILE B N 1
ATOM 3699 C CA . ILE B 1 123 ? -0.9 8.234 -7.297 1 95.56 123 ILE B CA 1
ATOM 3700 C C . ILE B 1 123 ? 0.115 8.422 -8.422 1 95.56 123 ILE B C 1
ATOM 3702 O O . ILE B 1 123 ? 1.259 7.977 -8.312 1 95.56 123 ILE B O 1
ATOM 3706 N N . GLU B 1 124 ? -0.249 9.086 -9.461 1 95.31 124 GLU B N 1
ATOM 3707 C CA . GLU B 1 124 ? 0.611 9.25 -10.633 1 95.31 124 GLU B CA 1
ATOM 3708 C C . GLU B 1 124 ? 1.868 10.039 -10.281 1 95.31 124 GLU B C 1
ATOM 3710 O O . GLU B 1 124 ? 2.92 9.844 -10.898 1 95.31 124 GLU B O 1
ATOM 3715 N N . SER B 1 125 ? 1.79 10.891 -9.297 1 95.44 125 SER B N 1
ATOM 3716 C CA . SER B 1 125 ? 2.93 11.719 -8.914 1 95.44 125 SER B CA 1
ATOM 3717 C C . SER B 1 125 ? 4.102 10.859 -8.445 1 95.44 125 SER B C 1
ATOM 3719 O O . SER B 1 125 ? 5.262 11.211 -8.664 1 95.44 125 SER B O 1
ATOM 3721 N N . TRP B 1 126 ? 3.809 9.703 -7.875 1 96.44 126 TRP B N 1
ATOM 3722 C CA . TRP B 1 126 ? 4.844 8.844 -7.305 1 96.44 126 TRP B CA 1
ATOM 3723 C C . TRP B 1 126 ? 5.797 8.352 -8.391 1 96.44 126 TRP B C 1
ATOM 3725 O O . TRP B 1 126 ? 6.957 8.039 -8.109 1 96.44 126 TRP B O 1
ATOM 3735 N N . PHE B 1 127 ? 5.344 8.32 -9.641 1 96.25 127 PHE B N 1
ATOM 3736 C CA . PHE B 1 127 ? 6.148 7.785 -10.734 1 96.25 127 PHE B CA 1
ATOM 3737 C C . PHE B 1 127 ? 7.242 8.773 -11.125 1 96.25 127 PHE B C 1
ATOM 3739 O O . PHE B 1 127 ? 8.148 8.43 -11.883 1 96.25 127 PHE B O 1
ATOM 3746 N N . GLY B 1 128 ? 7.227 9.953 -10.586 1 96.69 128 GLY B N 1
ATOM 3747 C CA . GLY B 1 128 ? 8.266 10.945 -10.812 1 96.69 128 GLY B CA 1
ATOM 3748 C C . GLY B 1 128 ? 9.344 10.938 -9.75 1 96.69 128 GLY B C 1
ATOM 3749 O O . GLY B 1 128 ? 10.336 11.656 -9.859 1 96.69 128 GLY B O 1
ATOM 3750 N N . LEU B 1 129 ? 9.234 10.094 -8.727 1 97.19 129 LEU B N 1
ATOM 3751 C CA . LEU B 1 129 ? 10.094 10.164 -7.555 1 97.19 129 LEU B CA 1
ATOM 3752 C C . LEU B 1 129 ? 11.539 9.812 -7.914 1 97.19 129 LEU B C 1
ATOM 3754 O O . LEU B 1 129 ? 12.477 10.477 -7.457 1 97.19 129 LEU B O 1
ATOM 3758 N N . LYS B 1 130 ? 11.766 8.773 -8.727 1 97.31 130 LYS B N 1
ATOM 3759 C CA . LYS B 1 130 ? 13.117 8.398 -9.133 1 97.31 130 LYS B CA 1
ATOM 3760 C C . LYS B 1 130 ? 13.828 9.562 -9.812 1 97.31 130 LYS B C 1
ATOM 3762 O O . LYS B 1 130 ? 14.977 9.867 -9.477 1 97.31 130 LYS B O 1
ATOM 3767 N N . ASP B 1 131 ? 13.125 10.188 -10.727 1 97 131 ASP B N 1
ATOM 3768 C CA . ASP B 1 131 ? 13.711 11.312 -11.445 1 97 131 ASP B CA 1
ATOM 3769 C C . ASP B 1 131 ? 14.008 12.477 -10.5 1 97 131 ASP B C 1
ATOM 3771 O O . ASP B 1 131 ? 14.977 13.211 -10.695 1 97 131 ASP B O 1
ATOM 3775 N N . SER B 1 132 ? 13.133 12.641 -9.531 1 96.06 132 SER B N 1
ATOM 3776 C CA . SER B 1 132 ? 13.359 13.688 -8.539 1 96.06 132 SER B CA 1
ATOM 3777 C C . SER B 1 132 ? 14.648 13.438 -7.766 1 96.06 132 SER B C 1
ATOM 3779 O O . SER B 1 132 ? 15.359 14.383 -7.41 1 96.06 132 SER B O 1
ATOM 3781 N N . VAL B 1 133 ? 14.977 12.195 -7.492 1 96.81 133 VAL B N 1
ATOM 3782 C CA . VAL B 1 133 ? 16.203 11.867 -6.766 1 96.81 133 VAL B CA 1
ATOM 3783 C C . VAL B 1 133 ? 17.422 12.18 -7.633 1 96.81 133 VAL B C 1
ATOM 3785 O O . VAL B 1 133 ? 18.391 12.75 -7.152 1 96.81 133 VAL B O 1
ATOM 3788 N N . PHE B 1 134 ? 17.359 11.938 -8.914 1 96.31 134 PHE B N 1
ATOM 3789 C CA . PHE B 1 134 ? 18.5 12.102 -9.812 1 96.31 134 PHE B CA 1
ATOM 3790 C C . PHE B 1 134 ? 18.688 13.57 -10.18 1 96.31 134 PHE B C 1
ATOM 3792 O O . PHE B 1 134 ? 19.828 14.055 -10.258 1 96.31 134 PHE B O 1
ATOM 3799 N N . GLU B 1 135 ? 17.547 14.258 -10.383 1 95.25 135 GLU B N 1
ATOM 3800 C CA . GLU B 1 135 ? 17.625 15.562 -11.031 1 95.25 135 GLU B CA 1
ATOM 3801 C C . GLU B 1 135 ? 17.25 16.688 -10.062 1 95.25 135 GLU B C 1
ATOM 3803 O O . GLU B 1 135 ? 17.531 17.859 -10.32 1 95.25 135 GLU B O 1
ATOM 3808 N N . GLY B 1 136 ? 16.703 16.312 -9.023 1 93.06 136 GLY B N 1
ATOM 3809 C CA . GLY B 1 136 ? 16.141 17.328 -8.148 1 93.06 136 GLY B CA 1
ATOM 3810 C C . GLY B 1 136 ? 14.703 17.672 -8.5 1 93.06 136 GLY B C 1
ATOM 3811 O O . GLY B 1 136 ? 14.148 17.156 -9.469 1 93.06 136 GLY B O 1
ATOM 3812 N N . GLY B 1 137 ? 14.133 18.406 -7.625 1 91.44 137 GLY B N 1
ATOM 3813 C CA . GLY B 1 137 ? 12.758 18.828 -7.836 1 91.44 137 GLY B CA 1
ATOM 3814 C C . GLY B 1 137 ? 11.75 17.922 -7.148 1 91.44 137 GLY B C 1
ATOM 3815 O O . GLY B 1 137 ? 12.133 17.016 -6.402 1 91.44 137 GLY B O 1
ATOM 3816 N N . VAL B 1 138 ? 10.438 18.219 -7.453 1 92.25 138 VAL B N 1
ATOM 3817 C CA . VAL B 1 138 ? 9.328 17.531 -6.805 1 92.25 138 VAL B CA 1
ATOM 3818 C C . VAL B 1 138 ? 8.656 16.594 -7.797 1 92.25 138 VAL B C 1
ATOM 3820 O O . VAL B 1 138 ? 8.383 16.969 -8.938 1 92.25 138 VAL B O 1
ATOM 3823 N N . ALA B 1 139 ? 8.383 15.383 -7.348 1 95.06 139 ALA B N 1
ATOM 3824 C CA . ALA B 1 139 ? 7.809 14.352 -8.203 1 95.06 139 ALA B CA 1
ATOM 3825 C C . ALA B 1 139 ? 6.492 14.82 -8.812 1 95.06 139 ALA B C 1
ATOM 3827 O O . ALA B 1 139 ? 6.254 14.641 -10.016 1 95.06 139 ALA B O 1
ATOM 3828 N N . PHE B 1 140 ? 5.637 15.453 -8.031 1 95.38 140 PHE B N 1
ATOM 3829 C CA . PHE B 1 140 ? 4.355 15.953 -8.508 1 95.38 140 PHE B CA 1
ATOM 3830 C C . PHE B 1 140 ? 4.551 16.906 -9.68 1 95.38 140 PHE B C 1
ATOM 3832 O O . PHE B 1 140 ? 3.875 16.797 -10.703 1 95.38 140 PHE B O 1
ATOM 3839 N N . ASN B 1 141 ? 5.484 17.844 -9.523 1 94.12 141 ASN B N 1
ATOM 3840 C CA . ASN B 1 141 ? 5.766 18.812 -10.57 1 94.12 141 ASN B CA 1
ATOM 3841 C C . ASN B 1 141 ? 6.258 18.156 -11.852 1 94.12 141 ASN B C 1
ATOM 3843 O O . ASN B 1 141 ? 5.918 18.578 -12.953 1 94.12 141 ASN B O 1
ATOM 3847 N N . LYS B 1 142 ? 7.047 17.188 -11.688 1 94.12 142 LYS B N 1
ATOM 3848 C CA . LYS B 1 142 ? 7.629 16.5 -12.836 1 94.12 142 LYS B CA 1
ATOM 3849 C C . LYS B 1 142 ? 6.559 15.781 -13.656 1 94.12 142 LYS B C 1
ATOM 3851 O O . LYS B 1 142 ? 6.641 15.727 -14.883 1 94.12 142 LYS B O 1
ATOM 3856 N N . ILE B 1 143 ? 5.543 15.305 -12.977 1 95.19 143 ILE B N 1
ATOM 3857 C CA . ILE B 1 143 ? 4.531 14.492 -13.641 1 95.19 143 ILE B CA 1
ATOM 3858 C C . ILE B 1 143 ? 3.418 15.391 -14.172 1 95.19 143 ILE B C 1
ATOM 3860 O O . ILE B 1 143 ? 2.965 15.227 -15.305 1 95.19 143 ILE B O 1
ATOM 3864 N N . HIS B 1 144 ? 2.998 16.375 -13.406 1 95.19 144 HIS B N 1
ATOM 3865 C CA . HIS B 1 144 ? 1.812 17.156 -13.742 1 95.19 144 HIS B CA 1
ATOM 3866 C C . HIS B 1 144 ? 2.188 18.516 -14.305 1 95.19 144 HIS B C 1
ATOM 3868 O O . HIS B 1 144 ? 1.324 19.25 -14.781 1 95.19 144 HIS B O 1
ATOM 3874 N N . LYS B 1 145 ? 3.463 18.906 -14.18 1 94.62 145 LYS B N 1
ATOM 3875 C CA . LYS B 1 145 ? 4.004 20.141 -14.758 1 94.62 145 LYS B CA 1
ATOM 3876 C C . LYS B 1 145 ? 3.373 21.375 -14.117 1 94.62 145 LYS B C 1
ATOM 3878 O O . LYS B 1 145 ? 3.162 22.391 -14.781 1 94.62 145 LYS B O 1
ATOM 3883 N N . MET B 1 146 ? 2.934 21.203 -12.875 1 91.44 146 MET B N 1
ATOM 3884 C CA . MET B 1 146 ? 2.336 22.281 -12.078 1 91.44 146 MET B CA 1
ATOM 3885 C C . MET B 1 146 ? 2.678 22.109 -10.602 1 91.44 146 MET B C 1
ATOM 3887 O O . MET B 1 146 ? 2.92 21 -10.133 1 91.44 146 MET B O 1
ATOM 3891 N N . HIS B 1 147 ? 2.686 23.25 -9.953 1 89.12 147 HIS B N 1
ATOM 3892 C CA . HIS B 1 147 ? 2.881 23.219 -8.516 1 89.12 147 HIS B CA 1
ATOM 3893 C C . HIS B 1 147 ? 1.687 22.578 -7.809 1 89.12 147 HIS B C 1
ATOM 3895 O O . HIS B 1 147 ? 0.537 22.844 -8.172 1 89.12 147 HIS B O 1
ATOM 3901 N N . PRO B 1 148 ? 1.967 21.734 -6.789 1 87.88 148 PRO B N 1
ATOM 3902 C CA . PRO B 1 148 ? 0.885 21 -6.137 1 87.88 148 PRO B CA 1
ATOM 3903 C C . PRO B 1 148 ? -0.185 21.906 -5.547 1 87.88 148 PRO B C 1
ATOM 3905 O O . PRO B 1 148 ? -1.364 21.547 -5.516 1 87.88 148 PRO B O 1
ATOM 3908 N N . PHE B 1 149 ? 0.209 23.062 -5.074 1 83.88 149 PHE B N 1
ATOM 3909 C CA . PHE B 1 149 ? -0.743 23.953 -4.422 1 83.88 149 PHE B CA 1
ATOM 3910 C C . PHE B 1 149 ? -1.523 24.766 -5.457 1 83.88 149 PHE B C 1
ATOM 3912 O O . PHE B 1 149 ? -2.537 25.375 -5.133 1 83.88 149 PHE B O 1
ATOM 3919 N N . GLU B 1 150 ? -1.085 24.75 -6.68 1 86.44 150 GLU B N 1
ATOM 3920 C CA . GLU B 1 150 ? -1.765 25.453 -7.766 1 86.44 150 GLU B CA 1
ATOM 3921 C C . GLU B 1 150 ? -2.676 24.5 -8.547 1 86.44 150 GLU B C 1
ATOM 3923 O O . GLU B 1 150 ? -3.674 24.938 -9.125 1 86.44 150 GLU B O 1
ATOM 3928 N N . TYR B 1 151 ? -2.352 23.281 -8.484 1 90.31 151 TYR B N 1
ATOM 3929 C CA . TYR B 1 151 ? -3.014 22.281 -9.32 1 90.31 151 TYR B CA 1
ATOM 3930 C C . TYR B 1 151 ? -4.504 22.219 -9.008 1 90.31 151 TYR B C 1
ATOM 3932 O O . TYR B 1 151 ? -5.332 22.109 -9.914 1 90.31 151 TYR B O 1
ATOM 3940 N N . PRO B 1 152 ? -4.906 22.344 -7.758 1 87.81 152 PRO B N 1
ATOM 3941 C CA . PRO B 1 152 ? -6.336 22.234 -7.457 1 87.81 152 PRO B CA 1
ATOM 3942 C C . PRO B 1 152 ? -7.164 23.312 -8.148 1 87.81 152 PRO B C 1
ATOM 3944 O O . PRO B 1 152 ? -8.32 23.078 -8.5 1 87.81 152 PRO B O 1
ATOM 3947 N N . ALA B 1 153 ? -6.574 24.453 -8.297 1 85.12 153 ALA B N 1
ATOM 3948 C CA . ALA B 1 153 ? -7.285 25.516 -8.992 1 85.12 153 ALA B CA 1
ATOM 3949 C C . ALA B 1 153 ? -7.555 25.141 -10.445 1 85.12 153 ALA B C 1
ATOM 3951 O O . ALA B 1 153 ? -8.531 25.609 -11.039 1 85.12 153 ALA B O 1
ATOM 3952 N N . PHE B 1 154 ? -6.734 24.312 -11 1 90.38 154 PHE B N 1
ATOM 3953 C CA . PHE B 1 154 ? -6.828 23.891 -12.391 1 90.38 154 PHE B CA 1
ATOM 3954 C C . PHE B 1 154 ? -7.777 22.703 -12.539 1 90.38 154 PHE B C 1
ATOM 3956 O O . PHE B 1 154 ? -8.414 22.531 -13.578 1 90.38 154 PHE B O 1
ATOM 3963 N N . ASP B 1 155 ? -7.855 21.891 -11.633 1 94.12 155 ASP B N 1
ATOM 3964 C CA . ASP B 1 155 ? -8.656 20.672 -11.617 1 94.12 155 ASP B CA 1
ATOM 3965 C C . ASP B 1 155 ? -9.711 20.703 -10.516 1 94.12 155 ASP B C 1
ATOM 3967 O O . ASP B 1 155 ? -9.469 20.234 -9.406 1 94.12 155 ASP B O 1
ATOM 3971 N N . THR B 1 156 ? -10.875 21.125 -10.859 1 93.25 156 THR B N 1
ATOM 3972 C CA . THR B 1 156 ? -11.953 21.359 -9.906 1 93.25 156 THR B CA 1
ATOM 3973 C C . THR B 1 156 ? -12.328 20.062 -9.18 1 93.25 156 THR B C 1
ATOM 3975 O O . THR B 1 156 ? -12.609 20.078 -7.98 1 93.25 156 THR B O 1
ATOM 3978 N N . ARG B 1 157 ? -12.383 19 -9.977 1 95.81 157 ARG B N 1
ATOM 3979 C CA . ARG B 1 157 ? -12.719 17.719 -9.367 1 95.81 157 ARG B CA 1
ATOM 3980 C C . ARG B 1 157 ? -11.711 17.344 -8.289 1 95.81 157 ARG B C 1
ATOM 3982 O O . ARG B 1 157 ? -12.094 16.938 -7.188 1 95.81 157 ARG B O 1
ATOM 3989 N N . TYR B 1 158 ? -10.484 17.469 -8.617 1 94.94 158 TYR B N 1
ATOM 3990 C CA . TYR B 1 158 ? -9.414 17.172 -7.672 1 94.94 158 TYR B CA 1
ATOM 3991 C C . TYR B 1 158 ? -9.477 18.094 -6.461 1 94.94 158 TYR B C 1
ATOM 3993 O O . TYR B 1 158 ? -9.266 17.656 -5.328 1 94.94 158 TYR B O 1
ATOM 4001 N N . ASN B 1 159 ? -9.766 19.344 -6.691 1 92.56 159 ASN B N 1
ATOM 4002 C CA . ASN B 1 159 ? -9.891 20.328 -5.621 1 92.56 159 ASN B CA 1
ATOM 4003 C C . ASN B 1 159 ? -10.984 19.938 -4.629 1 92.56 159 ASN B C 1
ATOM 4005 O O . ASN B 1 159 ? -10.82 20.109 -3.422 1 92.56 159 ASN B O 1
ATOM 4009 N N . GLU B 1 160 ? -12.055 19.469 -5.121 1 94.31 160 GLU B N 1
ATOM 4010 C CA . GLU B 1 160 ? -13.172 19.062 -4.27 1 94.31 160 GLU B CA 1
ATOM 4011 C C . GLU B 1 160 ? -12.797 17.875 -3.395 1 94.31 160 GLU B C 1
ATOM 4013 O O . GLU B 1 160 ? -13.133 17.828 -2.209 1 94.31 160 GLU B O 1
ATOM 4018 N N . VAL B 1 161 ? -12.148 16.922 -4.051 1 95.38 161 VAL B N 1
ATOM 4019 C CA . VAL B 1 161 ? -11.703 15.727 -3.326 1 95.38 161 VAL B CA 1
ATOM 4020 C C . VAL B 1 161 ? -10.742 16.141 -2.211 1 95.38 161 VAL B C 1
ATOM 4022 O O . VAL B 1 161 ? -10.875 15.672 -1.073 1 95.38 161 VAL B O 1
ATOM 4025 N N . PHE B 1 162 ? -9.836 17 -2.512 1 93.75 162 PHE B N 1
ATOM 4026 C CA . PHE B 1 162 ? -8.852 17.5 -1.554 1 93.75 162 PHE B CA 1
ATOM 4027 C C . PHE B 1 162 ? -9.531 18.203 -0.391 1 93.75 162 PHE B C 1
ATOM 4029 O O . PHE B 1 162 ? -9.266 17.891 0.773 1 93.75 162 PHE B O 1
ATOM 4036 N N . ASN B 1 163 ? -10.359 19.109 -0.645 1 91.81 163 ASN B N 1
ATOM 4037 C CA . ASN B 1 163 ? -11.008 19.938 0.372 1 91.81 163 ASN B CA 1
ATOM 4038 C C . ASN B 1 163 ? -11.875 19.094 1.303 1 91.81 163 ASN B C 1
ATOM 4040 O O . ASN B 1 163 ? -11.898 19.312 2.512 1 91.81 163 ASN B O 1
ATOM 4044 N N . LYS B 1 164 ? -12.609 18.141 0.717 1 95.38 164 LYS B N 1
ATOM 4045 C CA . LYS B 1 164 ? -13.438 17.25 1.534 1 95.38 164 LYS B CA 1
ATOM 4046 C C . LYS B 1 164 ? -12.578 16.422 2.479 1 95.38 164 LYS B C 1
ATOM 4048 O O . LYS B 1 164 ? -12.93 16.219 3.643 1 95.38 164 LYS B O 1
ATOM 4053 N N . ALA B 1 165 ? -11.516 15.938 1.938 1 96.69 165 ALA B N 1
ATOM 4054 C CA . ALA B 1 165 ? -10.578 15.156 2.746 1 96.69 165 ALA B CA 1
ATOM 4055 C C . ALA B 1 165 ? -10.039 15.984 3.91 1 96.69 165 ALA B C 1
ATOM 4057 O O . ALA B 1 165 ? -10.047 15.531 5.055 1 96.69 165 ALA B O 1
ATOM 4058 N N . MET B 1 166 ? -9.555 17.219 3.66 1 94.31 166 MET B N 1
ATOM 4059 C CA . MET B 1 166 ? -8.969 18.078 4.688 1 94.31 166 MET B CA 1
ATOM 4060 C C . MET B 1 166 ? -10.016 18.469 5.727 1 94.31 166 MET B C 1
ATOM 4062 O O . MET B 1 166 ? -9.719 18.516 6.922 1 94.31 166 MET B O 1
ATOM 4066 N N . LYS B 1 167 ? -11.211 18.766 5.262 1 95.06 167 LYS B N 1
ATOM 4067 C CA . LYS B 1 167 ? -12.297 19.125 6.164 1 95.06 167 LYS B CA 1
ATOM 4068 C C . LYS B 1 167 ? -12.578 18.016 7.164 1 95.06 167 LYS B C 1
ATOM 4070 O O . LYS B 1 167 ? -12.609 18.25 8.375 1 95.06 167 LYS B O 1
ATOM 4075 N N . ASN B 1 168 ? -12.789 16.812 6.66 1 97.25 168 ASN B N 1
ATOM 4076 C CA . ASN B 1 168 ? -13.125 15.688 7.523 1 97.25 168 ASN B CA 1
ATOM 4077 C C . ASN B 1 168 ? -11.992 15.367 8.492 1 97.25 168 ASN B C 1
ATOM 4079 O O . ASN B 1 168 ? -12.227 15.125 9.672 1 97.25 168 ASN B O 1
ATOM 4083 N N . HIS B 1 169 ? -10.781 15.352 7.969 1 96.56 169 HIS B N 1
ATOM 4084 C CA . HIS B 1 169 ? -9.625 15.117 8.828 1 96.56 169 HIS B CA 1
ATOM 4085 C C . HIS B 1 169 ? -9.547 16.172 9.938 1 96.56 169 HIS B C 1
ATOM 4087 O O . HIS B 1 169 ? -9.297 15.828 11.094 1 96.56 169 HIS B O 1
ATOM 4093 N N . THR B 1 170 ? -9.758 17.406 9.562 1 96.62 170 THR B N 1
ATOM 4094 C CA . THR B 1 170 ? -9.695 18.516 10.508 1 96.62 170 THR B CA 1
ATOM 4095 C C . THR B 1 170 ? -10.742 18.344 11.609 1 96.62 170 THR B C 1
ATOM 4097 O O . THR B 1 170 ? -10.43 18.484 12.789 1 96.62 170 THR B O 1
ATOM 4100 N N . ILE B 1 171 ? -11.953 18 11.227 1 96.75 171 ILE B N 1
ATOM 4101 C CA . ILE B 1 171 ? -13.031 17.844 12.195 1 96.75 171 ILE B CA 1
ATOM 4102 C C . ILE B 1 171 ? -12.656 16.766 13.211 1 96.75 171 ILE B C 1
ATOM 4104 O O . ILE B 1 171 ? -12.781 16.984 14.422 1 96.75 171 ILE B O 1
ATOM 4108 N N . ILE B 1 172 ? -12.133 15.664 12.758 1 96.31 172 ILE B N 1
ATOM 4109 C CA . ILE B 1 172 ? -11.773 14.555 13.625 1 96.31 172 ILE B CA 1
ATOM 4110 C C . ILE B 1 172 ? -10.648 14.977 14.57 1 96.31 172 ILE B C 1
ATOM 4112 O O . ILE B 1 172 ? -10.742 14.789 15.781 1 96.31 172 ILE B O 1
ATOM 4116 N N . LEU B 1 173 ? -9.633 15.594 14.047 1 96.62 173 LEU B N 1
ATOM 4117 C CA . LEU B 1 173 ? -8.445 15.945 14.82 1 96.62 173 LEU B CA 1
ATOM 4118 C C . LEU B 1 173 ? -8.734 17.078 15.789 1 96.62 173 LEU B C 1
ATOM 4120 O O . LEU B 1 173 ? -8.352 17.031 16.953 1 96.62 173 LEU B O 1
ATOM 4124 N N . MET B 1 174 ? -9.43 18.125 15.352 1 97.25 174 MET B N 1
ATOM 4125 C CA . MET B 1 174 ? -9.68 19.297 16.172 1 97.25 174 MET B CA 1
ATOM 4126 C C . MET B 1 174 ? -10.602 18.969 17.344 1 97.25 174 MET B C 1
ATOM 4128 O O . MET B 1 174 ? -10.469 19.531 18.438 1 97.25 174 MET B O 1
ATOM 4132 N N . LYS B 1 175 ? -11.523 18.062 17.109 1 96.12 175 LYS B N 1
ATOM 4133 C CA . LYS B 1 175 ? -12.352 17.609 18.234 1 96.12 175 LYS B CA 1
ATOM 4134 C C . LYS B 1 175 ? -11.492 17.078 19.375 1 96.12 175 LYS B C 1
ATOM 4136 O O . LYS B 1 175 ? -11.711 17.406 20.531 1 96.12 175 LYS B O 1
ATOM 4141 N N . GLU B 1 176 ? -10.539 16.25 19 1 95.69 176 GLU B N 1
ATOM 4142 C CA . GLU B 1 176 ? -9.633 15.68 20 1 95.69 176 GLU B CA 1
ATOM 4143 C C . GLU B 1 176 ? -8.742 16.75 20.625 1 95.69 176 GLU B C 1
ATOM 4145 O O . GLU B 1 176 ? -8.508 16.75 21.828 1 95.69 176 GLU B O 1
ATOM 4150 N N . ILE B 1 177 ? -8.227 17.656 19.797 1 97.19 177 ILE B N 1
ATOM 4151 C CA . ILE B 1 177 ? -7.367 18.719 20.281 1 97.19 177 ILE B CA 1
ATOM 4152 C C . ILE B 1 177 ? -8.133 19.578 21.281 1 97.19 177 ILE B C 1
ATOM 4154 O O . ILE B 1 177 ? -7.633 19.844 22.375 1 97.19 177 ILE B O 1
ATOM 4158 N N . LEU B 1 178 ? -9.352 19.969 20.953 1 97.62 178 LEU B N 1
ATOM 4159 C CA . LEU B 1 178 ? -10.133 20.891 21.766 1 97.62 178 LEU B CA 1
ATOM 4160 C C . LEU B 1 178 ? -10.586 20.219 23.062 1 97.62 178 LEU B C 1
ATOM 4162 O O . LEU B 1 178 ? -10.922 20.906 24.031 1 97.62 178 LEU B O 1
ATOM 4166 N N . GLU B 1 179 ? -10.617 18.891 23.062 1 95.88 179 GLU B N 1
ATOM 4167 C CA . GLU B 1 179 ? -10.945 18.156 24.281 1 95.88 179 GLU B CA 1
ATOM 4168 C C . GLU B 1 179 ? -9.758 18.125 25.234 1 95.88 179 GLU B C 1
ATOM 4170 O O . GLU B 1 179 ? -9.93 18.109 26.453 1 95.88 179 GLU B O 1
ATOM 4175 N N . HIS B 1 180 ? -8.531 18.188 24.734 1 96.62 180 HIS B N 1
ATOM 4176 C CA . HIS B 1 180 ? -7.383 17.875 25.578 1 96.62 180 HIS B CA 1
ATOM 4177 C C . HIS B 1 180 ? -6.477 19.094 25.734 1 96.62 180 HIS B C 1
ATOM 4179 O O . HIS B 1 180 ? -5.664 19.141 26.656 1 96.62 180 HIS B O 1
ATOM 4185 N N . TYR B 1 181 ? -6.562 19.984 24.828 1 97.75 181 TYR B N 1
ATOM 4186 C CA . TYR B 1 181 ? -5.73 21.188 24.859 1 97.75 181 TYR B CA 1
ATOM 4187 C C . TYR B 1 181 ? -6.512 22.375 25.406 1 97.75 181 TYR B C 1
ATOM 4189 O O . TYR B 1 181 ? -7.586 22.703 24.891 1 97.75 181 TYR B O 1
ATOM 4197 N N . HIS B 1 182 ? -5.945 23.141 26.359 1 97.12 182 HIS B N 1
ATOM 4198 C CA . HIS B 1 182 ? -6.664 24.219 27.016 1 97.12 182 HIS B CA 1
ATOM 4199 C C . HIS B 1 182 ? -5.914 25.547 26.875 1 97.12 182 HIS B C 1
ATOM 4201 O O . HIS B 1 182 ? -6.195 26.5 27.594 1 97.12 182 HIS B O 1
ATOM 4207 N N . GLY B 1 183 ? -5.004 25.609 25.938 1 96.56 183 GLY B N 1
ATOM 4208 C CA . GLY B 1 183 ? -4.176 26.797 25.781 1 96.56 183 GLY B CA 1
ATOM 4209 C C . GLY B 1 183 ? -4.914 27.953 25.156 1 96.56 183 GLY B C 1
ATOM 4210 O O . GLY B 1 183 ? -4.395 29.078 25.094 1 96.56 183 GLY B O 1
ATOM 4211 N N . PHE B 1 184 ? -6.16 27.719 24.781 1 97.56 184 PHE B N 1
ATOM 4212 C CA . PHE B 1 184 ? -6.953 28.812 24.203 1 97.56 184 PHE B CA 1
ATOM 4213 C C . PHE B 1 184 ? -7.613 29.625 25.312 1 97.56 184 PHE B C 1
ATOM 4215 O O . PHE B 1 184 ? -8.133 30.719 25.047 1 97.56 184 PHE B O 1
ATOM 4222 N N . ASN B 1 185 ? -7.559 29.109 26.484 1 95.62 185 ASN B N 1
ATOM 4223 C CA . ASN B 1 185 ? -8.18 29.812 27.594 1 95.62 185 ASN B CA 1
ATOM 4224 C C . ASN B 1 185 ? -7.605 31.219 27.766 1 95.62 185 ASN B C 1
ATOM 4226 O O . ASN B 1 185 ? -6.398 31.422 27.641 1 95.62 185 ASN B O 1
ATOM 4230 N N . ASN B 1 186 ? -8.414 32.219 27.922 1 92.38 186 ASN B N 1
ATOM 4231 C CA . ASN B 1 186 ? -8.094 33.594 28.281 1 92.38 186 ASN B CA 1
ATOM 4232 C C . ASN B 1 186 ? -7.508 34.344 27.078 1 92.38 186 ASN B C 1
ATOM 4234 O O . ASN B 1 186 ? -6.973 35.438 27.25 1 92.38 186 ASN B O 1
ATOM 4238 N N . LEU B 1 187 ? -7.496 33.688 25.922 1 96.75 187 LEU B N 1
ATOM 4239 C CA . LEU B 1 187 ? -7.113 34.438 24.719 1 96.75 187 LEU B CA 1
ATOM 4240 C C . LEU B 1 187 ? -8.266 35.281 24.203 1 96.75 187 LEU B C 1
ATOM 4242 O O . LEU B 1 187 ? -9.43 34.875 24.312 1 96.75 187 LEU B O 1
ATOM 4246 N N . LYS B 1 188 ? -7.922 36.406 23.656 1 97 188 LYS B N 1
ATOM 4247 C CA . LYS B 1 188 ? -8.938 37.281 23.078 1 97 188 LYS B CA 1
ATOM 4248 C C . LYS B 1 188 ? -9.008 37.156 21.562 1 97 188 LYS B C 1
ATOM 4250 O O . LYS B 1 188 ? -10.062 37.344 20.953 1 97 188 LYS B O 1
ATOM 4255 N N . SER B 1 189 ? -7.891 36.781 20.984 1 97.94 189 SER B N 1
ATOM 4256 C CA . SER B 1 189 ? -7.84 36.656 19.531 1 97.94 189 SER B CA 1
ATOM 4257 C C . SER B 1 189 ? -6.891 35.531 19.109 1 97.94 189 SER B C 1
ATOM 4259 O O . SER B 1 189 ? -5.848 35.312 19.734 1 97.94 189 SER B O 1
ATOM 4261 N N . VAL B 1 190 ? -7.246 34.844 18.125 1 98.62 190 VAL B N 1
ATOM 4262 C CA . VAL B 1 190 ? -6.438 33.75 17.562 1 98.62 190 VAL B CA 1
ATOM 4263 C C . VAL B 1 190 ? -6.391 33.906 16.047 1 98.62 190 VAL B C 1
ATOM 4265 O O . VAL B 1 190 ? -7.43 34.062 15.398 1 98.62 190 VAL B O 1
ATOM 4268 N N . ILE B 1 191 ? -5.191 33.875 15.453 1 98.75 191 ILE B N 1
ATOM 4269 C CA . ILE B 1 191 ? -5 33.906 14.008 1 98.75 191 ILE B CA 1
ATOM 4270 C C . ILE B 1 191 ? -4.672 32.469 13.523 1 98.75 191 ILE B C 1
ATOM 4272 O O . ILE B 1 191 ? -3.684 31.891 13.953 1 98.75 191 ILE B O 1
ATOM 4276 N N . ASP B 1 192 ? -5.531 31.922 12.711 1 98.69 192 ASP B N 1
ATOM 4277 C CA . ASP B 1 192 ? -5.262 30.641 12.062 1 98.69 192 ASP B CA 1
ATOM 4278 C C . ASP B 1 192 ? -4.516 30.844 10.742 1 98.69 192 ASP B C 1
ATOM 4280 O O . ASP B 1 192 ? -5.121 31.203 9.734 1 98.69 192 ASP B O 1
ATOM 4284 N N . VAL B 1 193 ? -3.203 30.641 10.797 1 98.5 193 VAL B N 1
ATOM 4285 C CA . VAL B 1 193 ? -2.359 30.828 9.625 1 98.5 193 VAL B CA 1
ATOM 4286 C C . VAL B 1 193 ? -2.393 29.578 8.75 1 98.5 193 VAL B C 1
ATOM 4288 O O . VAL B 1 193 ? -2.146 28.469 9.227 1 98.5 193 VAL B O 1
ATOM 4291 N N . GLY B 1 194 ? -2.609 29.766 7.434 1 96.38 194 GLY B N 1
ATOM 4292 C CA . GLY B 1 194 ? -2.879 28.641 6.559 1 96.38 194 GLY B CA 1
ATOM 4293 C C . GLY B 1 194 ? -4.199 27.953 6.855 1 96.38 194 GLY B C 1
ATOM 4294 O O . GLY B 1 194 ? -4.289 26.734 6.84 1 96.38 194 GLY B O 1
ATOM 4295 N N . GLY B 1 195 ? -5.203 28.719 7.148 1 95.94 195 GLY B N 1
ATOM 4296 C CA . GLY B 1 195 ? -6.426 28.203 7.742 1 95.94 195 GLY B CA 1
ATOM 4297 C C . GLY B 1 195 ? -7.391 27.625 6.723 1 95.94 195 GLY B C 1
ATOM 4298 O O . GLY B 1 195 ? -8.383 27 7.09 1 95.94 195 GLY B O 1
ATOM 4299 N N . GLY B 1 196 ? -7.133 27.859 5.422 1 93.81 196 GLY B N 1
ATOM 4300 C CA . GLY B 1 196 ? -7.988 27.312 4.375 1 93.81 196 GLY B CA 1
ATOM 4301 C C . GLY B 1 196 ? -9.398 27.859 4.414 1 93.81 196 GLY B C 1
ATOM 4302 O O . GLY B 1 196 ? -9.602 29.078 4.41 1 93.81 196 GLY B O 1
ATOM 4303 N N . LEU B 1 197 ? -10.352 26.953 4.598 1 94.06 197 LEU B N 1
ATOM 4304 C CA . LEU B 1 197 ? -11.758 27.359 4.574 1 94.06 197 LEU B CA 1
ATOM 4305 C C . LEU B 1 197 ? -12.227 27.766 5.961 1 94.06 197 LEU B C 1
ATOM 4307 O O . LEU B 1 197 ? -13.422 28.016 6.168 1 94.06 197 LEU B O 1
ATOM 4311 N N . GLY B 1 198 ? -11.336 27.766 6.906 1 97.12 198 GLY B N 1
ATOM 4312 C CA . GLY B 1 198 ? -11.633 28.328 8.211 1 97.12 198 GLY B CA 1
ATOM 4313 C C . GLY B 1 198 ? -12.242 27.328 9.172 1 97.12 198 GLY B C 1
ATOM 4314 O O . GLY B 1 198 ? -12.836 27.719 10.188 1 97.12 198 GLY B O 1
ATOM 4315 N N . ILE B 1 199 ? -12.07 26.031 8.906 1 96.06 199 ILE B N 1
ATOM 4316 C CA . ILE B 1 199 ? -12.711 25 9.711 1 96.06 199 ILE B CA 1
ATOM 4317 C C . ILE B 1 199 ? -12.07 24.953 11.102 1 96.06 199 ILE B C 1
ATOM 4319 O O . ILE B 1 199 ? -12.766 24.891 12.109 1 96.06 199 ILE B O 1
ATOM 4323 N N . ASN B 1 200 ? -10.727 25.016 11.156 1 97.31 200 ASN B N 1
ATOM 4324 C CA . ASN B 1 200 ? -10.016 25 12.43 1 97.31 200 ASN B CA 1
ATOM 4325 C C . ASN B 1 200 ? -10.484 26.141 13.336 1 97.31 200 ASN B C 1
ATOM 4327 O O . ASN B 1 200 ? -10.898 25.906 14.469 1 97.31 200 ASN B O 1
ATOM 4331 N N . ILE B 1 201 ? -10.391 27.375 12.812 1 98.19 201 ILE B N 1
ATOM 4332 C CA . ILE B 1 201 ? -10.656 28.562 13.609 1 98.19 201 ILE B CA 1
ATOM 4333 C C . ILE B 1 201 ? -12.133 28.609 13.992 1 98.19 201 ILE B C 1
ATOM 4335 O O . ILE B 1 201 ? -12.484 29.078 15.078 1 98.19 201 ILE B O 1
ATOM 4339 N N . ASN B 1 202 ? -12.992 28.109 13.086 1 98 202 ASN B N 1
ATOM 4340 C CA . ASN B 1 202 ? -14.414 28.016 13.414 1 98 202 ASN B CA 1
ATOM 4341 C C . ASN B 1 202 ? -14.664 27.109 14.617 1 98 202 ASN B C 1
ATOM 4343 O O . ASN B 1 202 ? -15.469 27.422 15.492 1 98 202 ASN B O 1
ATOM 4347 N N . MET B 1 203 ? -14.039 25.969 14.664 1 97.69 203 MET B N 1
ATOM 4348 C CA . MET B 1 203 ? -14.195 25.047 15.781 1 97.69 203 MET B CA 1
ATOM 4349 C C . MET B 1 203 ? -13.641 25.641 17.078 1 97.69 203 MET B C 1
ATOM 4351 O O . MET B 1 203 ? -14.219 25.453 18.141 1 97.69 203 MET B O 1
ATOM 4355 N N . ILE B 1 204 ? -12.547 26.359 17.016 1 98.31 204 ILE B N 1
ATOM 4356 C CA . ILE B 1 204 ? -11.945 27 18.172 1 98.31 204 ILE B CA 1
ATOM 4357 C C . ILE B 1 204 ? -12.891 28.062 18.719 1 98.31 204 ILE B C 1
ATOM 4359 O O . ILE B 1 204 ? -13.211 28.062 19.922 1 98.31 204 ILE B O 1
ATOM 4363 N N . VAL B 1 205 ? -13.406 28.938 17.828 1 97.94 205 VAL B N 1
ATOM 4364 C CA . VAL B 1 205 ? -14.25 30.062 18.234 1 97.94 205 VAL B CA 1
ATOM 4365 C C . VAL B 1 205 ? -15.586 29.531 18.766 1 97.94 205 VAL B C 1
ATOM 4367 O O . VAL B 1 205 ? -16.172 30.109 19.688 1 97.94 205 VAL B O 1
ATOM 4370 N N . THR B 1 206 ? -16.047 28.453 18.188 1 97.06 206 THR B N 1
ATOM 4371 C CA . THR B 1 206 ? -17.281 27.828 18.656 1 97.06 206 THR B CA 1
ATOM 4372 C C . THR B 1 206 ? -17.125 27.328 20.094 1 97.06 206 THR B C 1
ATOM 4374 O O . THR B 1 206 ? -18.031 27.5 20.906 1 97.06 206 THR B O 1
ATOM 4377 N N . LYS B 1 207 ? -16.078 26.766 20.438 1 97 207 LYS B N 1
ATOM 4378 C CA . LYS B 1 207 ? -15.82 26.281 21.781 1 97 207 LYS B CA 1
ATOM 4379 C C . LYS B 1 207 ? -15.492 27.422 22.734 1 97 207 LYS B C 1
ATOM 4381 O O . LYS B 1 207 ? -15.82 27.359 23.922 1 97 207 LYS B O 1
ATOM 4386 N N . TYR B 1 208 ? -14.836 28.438 22.188 1 97.38 208 TYR B N 1
ATOM 4387 C CA . TYR B 1 208 ? -14.445 29.609 22.953 1 97.38 208 TYR B CA 1
ATOM 4388 C C . TYR B 1 208 ? -15.031 30.875 22.344 1 97.38 208 TYR B C 1
ATOM 4390 O O . TYR B 1 208 ? -14.312 31.672 21.734 1 97.38 208 TYR B O 1
ATOM 4398 N N . PRO B 1 209 ? -16.203 31.188 22.625 1 95.88 209 PRO B N 1
ATOM 4399 C CA . PRO B 1 209 ? -16.922 32.25 21.922 1 95.88 209 PRO B CA 1
ATOM 4400 C C . PRO B 1 209 ? -16.359 33.656 22.25 1 95.88 209 PRO B C 1
ATOM 4402 O O . PRO B 1 209 ? -16.672 34.625 21.547 1 95.88 209 PRO B O 1
ATOM 4405 N N . SER B 1 210 ? -15.648 33.719 23.297 1 96.06 210 SER B N 1
ATOM 4406 C CA . SER B 1 210 ? -15.055 35 23.656 1 96.06 210 SER B CA 1
ATOM 4407 C C . SER B 1 210 ? -13.891 35.344 22.734 1 96.06 210 SER B C 1
ATOM 4409 O O . SER B 1 210 ? -13.438 36.5 22.703 1 96.06 210 SER B O 1
ATOM 4411 N N . ILE B 1 211 ? -13.375 34.406 21.969 1 97.75 211 ILE B N 1
ATOM 4412 C CA . ILE B 1 211 ? -12.227 34.594 21.094 1 97.75 211 ILE B CA 1
ATOM 4413 C C . ILE B 1 211 ? -12.688 35.156 19.75 1 97.75 211 ILE B C 1
ATOM 4415 O O . ILE B 1 211 ? -13.664 34.688 19.172 1 97.75 211 ILE B O 1
ATOM 4419 N N . THR B 1 212 ? -12.039 36.25 19.344 1 97.81 212 THR B N 1
ATOM 4420 C CA . THR B 1 212 ? -12.172 36.688 17.953 1 97.81 212 THR B CA 1
ATOM 4421 C C . THR B 1 212 ? -11.188 35.938 17.062 1 97.81 212 THR B C 1
ATOM 4423 O O . THR B 1 212 ? -9.984 35.906 17.328 1 97.81 212 THR B O 1
ATOM 4426 N N . GLY B 1 213 ? -11.711 35.312 16.016 1 98.25 213 GLY B N 1
ATOM 4427 C CA . GLY B 1 213 ? -10.867 34.5 15.148 1 98.25 213 GLY B CA 1
ATOM 4428 C C . GLY B 1 213 ? -10.555 35.188 13.828 1 98.25 213 GLY B C 1
ATOM 4429 O O . GLY B 1 213 ? -11.406 35.844 13.25 1 98.25 213 GLY B O 1
ATOM 4430 N N . ILE B 1 214 ? -9.352 35.062 13.375 1 98.5 214 ILE B N 1
ATOM 4431 C CA . ILE B 1 214 ? -8.953 35.469 12.031 1 98.5 214 ILE B CA 1
ATOM 4432 C C . ILE B 1 214 ? -8.5 34.25 11.242 1 98.5 214 ILE B C 1
ATOM 4434 O O . ILE B 1 214 ? -7.605 33.5 11.68 1 98.5 214 ILE B O 1
ATOM 4438 N N . ASN B 1 215 ? -9.164 33.906 10.164 1 98.56 215 ASN B N 1
ATOM 4439 C CA . ASN B 1 215 ? -8.703 32.906 9.195 1 98.56 215 ASN B CA 1
ATOM 4440 C C . ASN B 1 215 ? -7.789 33.562 8.141 1 98.56 215 ASN B C 1
ATOM 4442 O O . ASN B 1 215 ? -8.234 34.375 7.352 1 98.56 215 ASN B O 1
ATOM 4446 N N . PHE B 1 216 ? -6.547 33.188 8.164 1 98.5 216 PHE B N 1
ATOM 4447 C CA . PHE B 1 216 ? -5.559 33.844 7.309 1 98.5 216 PHE B CA 1
ATOM 4448 C C . PHE B 1 216 ? -4.988 32.844 6.301 1 98.5 216 PHE B C 1
ATOM 4450 O O . PHE B 1 216 ? -4.383 31.844 6.68 1 98.5 216 PHE B O 1
ATOM 4457 N N . ASP B 1 217 ? -5.156 33.031 5.039 1 96.31 217 ASP B N 1
ATOM 4458 C CA . ASP B 1 217 ? -4.648 32.25 3.926 1 96.31 217 ASP B CA 1
ATOM 4459 C C . ASP B 1 217 ? -4.539 33.094 2.654 1 96.31 217 ASP B C 1
ATOM 4461 O O . ASP B 1 217 ? -4.809 34.281 2.676 1 96.31 217 ASP B O 1
ATOM 4465 N N . LEU B 1 218 ? -4.062 32.531 1.606 1 93.5 218 LEU B N 1
ATOM 4466 C CA . LEU B 1 218 ? -4.012 33.25 0.333 1 93.5 218 LEU B CA 1
ATOM 4467 C C . LEU B 1 218 ? -5.391 33.75 -0.06 1 93.5 218 LEU B C 1
ATOM 4469 O O . LEU B 1 218 ? -6.406 33.125 0.242 1 93.5 218 LEU B O 1
ATOM 4473 N N . PRO B 1 219 ? -5.426 34.844 -0.796 1 93.38 219 PRO B N 1
ATOM 4474 C CA . PRO B 1 219 ? -6.707 35.438 -1.145 1 93.38 219 PRO B CA 1
ATOM 4475 C C . PRO B 1 219 ? -7.637 34.5 -1.894 1 93.38 219 PRO B C 1
ATOM 4477 O O . PRO B 1 219 ? -8.828 34.438 -1.58 1 93.38 219 PRO B O 1
ATOM 4480 N N . HIS B 1 220 ? -7.141 33.781 -2.803 1 87.69 220 HIS B N 1
ATOM 4481 C CA . HIS B 1 220 ? -7.992 32.906 -3.621 1 87.69 220 HIS B CA 1
ATOM 4482 C C . HIS B 1 220 ? -8.578 31.781 -2.799 1 87.69 220 HIS B C 1
ATOM 4484 O O . HIS B 1 220 ? -9.586 31.188 -3.182 1 87.69 220 HIS B O 1
ATOM 4490 N N . VAL B 1 221 ? -7.941 31.484 -1.684 1 89.12 221 VAL B N 1
ATOM 4491 C CA . VAL B 1 221 ? -8.445 30.438 -0.788 1 89.12 221 VAL B CA 1
ATOM 4492 C C . VAL B 1 221 ? -9.531 31.016 0.112 1 89.12 221 VAL B C 1
ATOM 4494 O O . VAL B 1 221 ? -10.633 30.469 0.195 1 89.12 221 VAL B O 1
ATOM 4497 N N . THR B 1 222 ? -9.273 32.188 0.76 1 93.12 222 THR B N 1
ATOM 4498 C CA . THR B 1 222 ? -10.195 32.781 1.716 1 93.12 222 THR B CA 1
ATOM 4499 C C . THR B 1 222 ? -11.461 33.281 1.012 1 93.12 222 THR B C 1
ATOM 4501 O O . THR B 1 222 ? -12.531 33.344 1.622 1 93.12 222 THR B O 1
ATOM 4504 N N . ASP B 1 223 ? -11.312 33.5 -0.319 1 91.31 223 ASP B N 1
ATOM 4505 C CA . ASP B 1 223 ? -12.461 33.969 -1.101 1 91.31 223 ASP B CA 1
ATOM 4506 C C . ASP B 1 223 ? -13.555 32.906 -1.149 1 91.31 223 ASP B C 1
ATOM 4508 O O . ASP B 1 223 ? -14.727 33.219 -1.347 1 91.31 223 ASP B O 1
ATOM 4512 N N . HIS B 1 224 ? -13.172 31.688 -0.923 1 88.88 224 HIS B N 1
ATOM 4513 C CA . HIS B 1 224 ? -14.125 30.594 -1.019 1 88.88 224 HIS B CA 1
ATOM 4514 C C . HIS B 1 224 ? -14.555 30.109 0.364 1 88.88 224 HIS B C 1
ATOM 4516 O O . HIS B 1 224 ? -15.359 29.188 0.483 1 88.88 224 HIS B O 1
ATOM 4522 N N . ALA B 1 225 ? -14.023 30.75 1.388 1 94.56 225 ALA B N 1
ATOM 4523 C CA . ALA B 1 225 ? -14.352 30.344 2.75 1 94.56 225 ALA B CA 1
ATOM 4524 C C . ALA B 1 225 ? -15.758 30.797 3.139 1 94.56 225 ALA B C 1
ATOM 4526 O O . ALA B 1 225 ? -16.172 31.906 2.809 1 94.56 225 ALA B O 1
ATOM 4527 N N . PRO B 1 226 ? -16.516 30.031 3.738 1 95.38 226 PRO B N 1
ATOM 4528 C CA . PRO B 1 226 ? -17.859 30.438 4.18 1 95.38 226 PRO B CA 1
ATOM 4529 C C . PRO B 1 226 ? -17.828 31.438 5.324 1 95.38 226 PRO B C 1
ATOM 4531 O O . PRO B 1 226 ? -16.812 31.547 6.027 1 95.38 226 PRO B O 1
ATOM 4534 N N . PHE B 1 227 ? -18.938 32.062 5.469 1 96 227 PHE B N 1
ATOM 4535 C CA . PHE B 1 227 ? -19.078 33 6.586 1 96 227 PHE B CA 1
ATOM 4536 C C . PHE B 1 227 ? -19.219 32.25 7.902 1 96 227 PHE B C 1
ATOM 4538 O O . PHE B 1 227 ? -19.969 31.266 7.984 1 96 227 PHE B O 1
ATOM 4545 N N . TYR B 1 228 ? -18.469 32.656 8.875 1 96.25 228 TYR B N 1
ATOM 4546 C CA . TYR B 1 228 ? -18.578 32.188 10.25 1 96.25 228 TYR B CA 1
ATOM 4547 C C . TYR B 1 228 ? -18.719 33.344 11.219 1 96.25 228 TYR B C 1
ATOM 4549 O O . TYR B 1 228 ? -17.984 34.344 11.094 1 96.25 228 TYR B O 1
ATOM 4557 N N . GLU B 1 229 ? -19.641 33.219 12.156 1 94.56 229 GLU B N 1
ATOM 4558 C CA . GLU B 1 229 ? -19.75 34.219 13.188 1 94.56 229 GLU B CA 1
ATOM 4559 C C . GLU B 1 229 ? -18.469 34.344 14.008 1 94.56 229 GLU B C 1
ATOM 4561 O O . GLU B 1 229 ? -17.922 33.312 14.422 1 94.56 229 GLU B O 1
ATOM 4566 N N . GLY B 1 230 ? -18.016 35.562 14.188 1 96.12 230 GLY B N 1
ATOM 4567 C CA . GLY B 1 230 ? -16.859 35.781 15.047 1 96.12 230 GLY B CA 1
ATOM 4568 C C . GLY B 1 230 ? -15.539 35.594 14.328 1 96.12 230 GLY B C 1
ATOM 4569 O O . GLY B 1 230 ? -14.477 35.688 14.945 1 96.12 230 GLY B O 1
ATOM 4570 N N . ILE B 1 231 ? -15.547 35.312 13.031 1 98.06 231 ILE B N 1
ATOM 4571 C CA . ILE B 1 231 ? -14.328 35.031 12.281 1 98.06 231 ILE B CA 1
ATOM 4572 C C . ILE B 1 231 ? -14.203 36 11.109 1 98.06 231 ILE B C 1
ATOM 4574 O O . ILE B 1 231 ? -15.18 36.25 10.391 1 98.06 231 ILE B O 1
ATOM 4578 N N . LYS B 1 232 ? -13.102 36.594 11.008 1 98 232 LYS B N 1
ATOM 4579 C CA . LYS B 1 232 ? -12.766 37.406 9.836 1 98 232 LYS B CA 1
ATOM 4580 C C . LYS B 1 232 ? -11.82 36.656 8.906 1 98 232 LYS B C 1
ATOM 4582 O O . LYS B 1 232 ? -10.758 36.188 9.328 1 98 232 LYS B O 1
ATOM 4587 N N . HIS B 1 233 ? -12.242 36.5 7.621 1 98 233 HIS B N 1
ATOM 4588 C CA . HIS B 1 233 ? -11.344 35.938 6.617 1 98 233 HIS B CA 1
ATOM 4589 C C . HIS B 1 233 ? -10.43 37 6.035 1 98 233 HIS B C 1
ATOM 4591 O O . HIS B 1 233 ? -10.898 38.031 5.531 1 98 233 HIS B O 1
ATOM 4597 N N . VAL B 1 234 ? -9.172 36.812 6.109 1 97.94 234 VAL B N 1
ATOM 4598 C CA . VAL B 1 234 ? -8.195 37.812 5.645 1 97.94 234 VAL B CA 1
ATOM 4599 C C . VAL B 1 234 ? -7.254 37.156 4.629 1 97.94 234 VAL B C 1
ATOM 4601 O O . VAL B 1 234 ? -6.582 36.156 4.938 1 97.94 234 VAL B O 1
ATOM 4604 N N . GLY B 1 235 ? -7.25 37.625 3.408 1 96.81 235 GLY B N 1
ATOM 4605 C CA . GLY B 1 235 ? -6.328 37.156 2.385 1 96.81 235 GLY B CA 1
ATOM 4606 C C . GLY B 1 235 ? -4.945 37.75 2.506 1 96.81 235 GLY B C 1
ATOM 4607 O O . GLY B 1 235 ? -4.816 38.969 2.713 1 96.81 235 GLY B O 1
ATOM 4608 N N . GLY B 1 236 ? -3.896 36.969 2.475 1 96.56 236 GLY B N 1
ATOM 4609 C CA . GLY B 1 236 ? -2.525 37.438 2.52 1 96.56 236 GLY B CA 1
ATOM 4610 C C . GLY B 1 236 ? -1.496 36.344 2.393 1 96.56 236 GLY B C 1
ATOM 4611 O O . GLY B 1 236 ? -1.852 35.156 2.26 1 96.56 236 GLY B O 1
ATOM 4612 N N . ASP B 1 237 ? -0.26 36.719 2.328 1 96.75 237 ASP B N 1
ATOM 4613 C CA . ASP B 1 237 ? 0.883 35.812 2.225 1 96.75 237 ASP B CA 1
ATOM 4614 C C . ASP B 1 237 ? 1.611 35.688 3.561 1 96.75 237 ASP B C 1
ATOM 4616 O O . ASP B 1 237 ? 2.225 36.656 4.027 1 96.75 237 ASP B O 1
ATOM 4620 N N . MET B 1 238 ? 1.593 34.5 4.086 1 97.69 238 MET B N 1
ATOM 4621 C CA . MET B 1 238 ? 2.135 34.281 5.426 1 97.69 238 MET B CA 1
ATOM 4622 C C . MET B 1 238 ? 3.639 34.531 5.449 1 97.69 238 MET B C 1
ATOM 4624 O O . MET B 1 238 ? 4.23 34.688 6.52 1 97.69 238 MET B O 1
ATOM 4628 N N . PHE B 1 239 ? 4.285 34.562 4.32 1 97.69 239 PHE B N 1
ATOM 4629 C CA . PHE B 1 239 ? 5.723 34.781 4.25 1 97.69 239 PHE B CA 1
ATOM 4630 C C . PHE B 1 239 ? 6.027 36.281 4.195 1 97.69 239 PHE B C 1
ATOM 4632 O O . PHE B 1 239 ? 7.184 36.688 4.34 1 97.69 239 PHE B O 1
ATOM 4639 N N . LYS B 1 240 ? 5.066 37.062 3.986 1 97.38 240 LYS B N 1
ATOM 4640 C CA . LYS B 1 240 ? 5.242 38.531 3.961 1 97.38 240 LYS B CA 1
ATOM 4641 C C . LYS B 1 240 ? 4.855 39.156 5.297 1 97.38 240 LYS B C 1
ATOM 4643 O O . LYS B 1 240 ? 5.688 39.75 5.969 1 97.38 240 LYS B O 1
ATOM 4648 N N . GLU B 1 241 ? 3.586 38.969 5.602 1 97.12 241 GLU B N 1
ATOM 4649 C CA . GLU B 1 241 ? 3.098 39.531 6.855 1 97.12 241 GLU B CA 1
ATOM 4650 C C . GLU B 1 241 ? 1.892 38.75 7.375 1 97.12 241 GLU B C 1
ATOM 4652 O O . GLU B 1 241 ? 1.063 38.281 6.594 1 97.12 241 GLU B O 1
ATOM 4657 N N . ILE B 1 242 ? 1.812 38.719 8.719 1 97.56 242 ILE B N 1
ATOM 4658 C CA . ILE B 1 242 ? 0.723 38.031 9.414 1 97.56 242 ILE B CA 1
ATOM 4659 C C . ILE B 1 242 ? -0.026 39.031 10.297 1 97.56 242 ILE B C 1
ATOM 4661 O O . ILE B 1 242 ? 0.589 39.875 10.945 1 97.56 242 ILE B O 1
ATOM 4665 N N . PRO B 1 243 ? -1.315 38.938 10.242 1 97.75 243 PRO B N 1
ATOM 4666 C CA . PRO B 1 243 ? -2.064 39.812 11.148 1 97.75 243 PRO B CA 1
ATOM 4667 C C . PRO B 1 243 ? -1.691 39.625 12.617 1 97.75 243 PRO B C 1
ATOM 4669 O O . PRO B 1 243 ? -1.298 38.5 13.008 1 97.75 243 PRO B O 1
ATOM 4672 N N . GLN B 1 244 ? -1.92 40.688 13.352 1 97 244 GLN B N 1
ATOM 4673 C CA . GLN B 1 244 ? -1.582 40.625 14.773 1 97 244 GLN B CA 1
ATOM 4674 C C . GLN B 1 244 ? -2.686 39.906 15.562 1 97 244 GLN B C 1
ATOM 4676 O O . GLN B 1 244 ? -3.863 40 15.219 1 97 244 GLN B O 1
ATOM 4681 N N . GLY B 1 245 ? -2.338 39.25 16.609 1 95.69 245 GLY B N 1
ATOM 4682 C CA . GLY B 1 245 ? -3.25 38.562 17.516 1 95.69 245 GLY B CA 1
ATOM 4683 C C . GLY B 1 245 ? -2.562 38.031 18.766 1 95.69 245 GLY B C 1
ATOM 4684 O O . GLY B 1 245 ? -1.334 38.062 18.859 1 95.69 245 GLY B O 1
ATOM 4685 N N . ASP B 1 246 ? -3.371 37.594 19.719 1 97.06 246 ASP B N 1
ATOM 4686 C CA . ASP B 1 246 ? -2.838 37.094 20.984 1 97.06 246 ASP B CA 1
ATOM 4687 C C . ASP B 1 246 ? -2.096 35.781 20.766 1 97.06 246 ASP B C 1
ATOM 4689 O O . ASP B 1 246 ? -1.148 35.469 21.5 1 97.06 246 ASP B O 1
ATOM 4693 N N . ALA B 1 247 ? -2.607 34.969 19.875 1 98.19 247 ALA B N 1
ATOM 4694 C CA . ALA B 1 247 ? -1.983 33.688 19.547 1 98.19 247 ALA B CA 1
ATOM 4695 C C . ALA B 1 247 ? -2.131 33.375 18.062 1 98.19 247 ALA B C 1
ATOM 4697 O O . ALA B 1 247 ? -3.074 33.844 17.406 1 98.19 247 ALA B O 1
ATOM 4698 N N . ILE B 1 248 ? -1.184 32.688 17.578 1 98.69 248 ILE B N 1
ATOM 4699 C CA . ILE B 1 248 ? -1.207 32.219 16.203 1 98.69 248 ILE B CA 1
ATOM 4700 C C . ILE B 1 248 ? -1.284 30.688 16.188 1 98.69 248 ILE B C 1
ATOM 4702 O O . ILE B 1 248 ? -0.524 30.016 16.891 1 98.69 248 ILE B O 1
ATOM 4706 N N . PHE B 1 249 ? -2.242 30.172 15.492 1 98.69 249 PHE B N 1
ATOM 4707 C CA . PHE B 1 249 ? -2.482 28.734 15.375 1 98.69 249 PHE B CA 1
ATOM 4708 C C . PHE B 1 249 ? -2.082 28.219 13.992 1 98.69 249 PHE B C 1
ATOM 4710 O O . PHE B 1 249 ? -2.451 28.812 12.977 1 98.69 249 PHE B O 1
ATOM 4717 N N . MET B 1 250 ? -1.262 27.188 13.93 1 98.38 250 MET B N 1
ATOM 4718 C CA . MET B 1 250 ? -0.866 26.531 12.688 1 98.38 250 MET B CA 1
ATOM 4719 C C . MET B 1 250 ? -0.99 25.016 12.812 1 98.38 250 MET B C 1
ATOM 4721 O O . MET B 1 250 ? -0.288 24.391 13.609 1 98.38 250 MET B O 1
ATOM 4725 N N . LYS B 1 251 ? -1.859 24.453 12.047 1 97.94 251 LYS B N 1
ATOM 4726 C CA . LYS B 1 251 ? -2.031 23 12.008 1 97.94 251 LYS B CA 1
ATOM 4727 C C . LYS B 1 251 ? -1.578 22.438 10.672 1 97.94 251 LYS B C 1
ATOM 4729 O O . LYS B 1 251 ? -2.189 22.703 9.633 1 97.94 251 LYS B O 1
ATOM 4734 N N . TRP B 1 252 ? -0.491 21.594 10.82 1 96.12 252 TRP B N 1
ATOM 4735 C CA . TRP B 1 252 ? -0.053 20.859 9.633 1 96.12 252 TRP B CA 1
ATOM 4736 C C . TRP B 1 252 ? 0.383 21.828 8.531 1 96.12 252 TRP B C 1
ATOM 4738 O O . TRP B 1 252 ? 0.092 21.594 7.355 1 96.12 252 TRP B O 1
ATOM 4748 N N . ILE B 1 253 ? 1.071 22.938 8.859 1 96.38 253 ILE B N 1
ATOM 4749 C CA . ILE B 1 253 ? 1.506 23.969 7.914 1 96.38 253 ILE B CA 1
ATOM 4750 C C . ILE B 1 253 ? 3.018 23.875 7.719 1 96.38 253 ILE B C 1
ATOM 4752 O O . ILE B 1 253 ? 3.508 23.906 6.59 1 96.38 253 ILE B O 1
ATOM 4756 N N . LEU B 1 254 ? 3.766 23.75 8.828 1 97.19 254 LEU B N 1
ATOM 4757 C CA . LEU B 1 254 ? 5.223 23.812 8.773 1 97.19 254 LEU B CA 1
ATOM 4758 C C . LEU B 1 254 ? 5.785 22.672 7.938 1 97.19 254 LEU B C 1
ATOM 4760 O O . LEU B 1 254 ? 6.809 22.828 7.266 1 97.19 254 LEU B O 1
ATOM 4764 N N . HIS B 1 255 ? 5.133 21.531 7.926 1 96.38 255 HIS B N 1
ATOM 4765 C CA . HIS B 1 255 ? 5.645 20.375 7.203 1 96.38 255 HIS B CA 1
ATOM 4766 C C . HIS B 1 255 ? 5.57 20.578 5.695 1 96.38 255 HIS B C 1
ATOM 4768 O O . HIS B 1 255 ? 6.219 19.875 4.93 1 96.38 255 HIS B O 1
ATOM 4774 N N . ASP B 1 256 ? 4.852 21.594 5.234 1 94.25 256 ASP B N 1
ATOM 4775 C CA . ASP B 1 256 ? 4.691 21.859 3.809 1 94.25 256 ASP B CA 1
ATOM 4776 C C . ASP B 1 256 ? 5.906 22.594 3.246 1 94.25 256 ASP B C 1
ATOM 4778 O O . ASP B 1 256 ? 6.055 22.719 2.029 1 94.25 256 ASP B O 1
ATOM 4782 N N . TRP B 1 257 ? 6.848 23.016 4.105 1 94.69 257 TRP B N 1
ATOM 4783 C CA . TRP B 1 257 ? 7.879 23.953 3.67 1 94.69 257 TRP B CA 1
ATOM 4784 C C . TRP B 1 257 ? 9.25 23.516 4.172 1 94.69 257 TRP B C 1
ATOM 4786 O O . TRP B 1 257 ? 9.359 22.781 5.152 1 94.69 257 TRP B O 1
ATOM 4796 N N . ASN B 1 258 ? 10.258 24.016 3.471 1 93.75 258 ASN B N 1
ATOM 4797 C CA . ASN B 1 258 ? 11.609 23.766 3.936 1 93.75 258 ASN B CA 1
ATOM 4798 C C . ASN B 1 258 ? 11.969 24.625 5.137 1 93.75 258 ASN B C 1
ATOM 4800 O O . ASN B 1 258 ? 11.156 25.438 5.582 1 93.75 258 ASN B O 1
ATOM 4804 N N . ASP B 1 259 ? 13.133 24.469 5.648 1 95.81 259 ASP B N 1
ATOM 4805 C CA . ASP B 1 259 ? 13.523 25.141 6.887 1 95.81 259 ASP B CA 1
ATOM 4806 C C . ASP B 1 259 ? 13.617 26.641 6.688 1 95.81 259 ASP B C 1
ATOM 4808 O O . ASP B 1 259 ? 13.227 27.422 7.566 1 95.81 259 ASP B O 1
ATOM 4812 N N . GLU B 1 260 ? 14.102 27.016 5.574 1 95.75 260 GLU B N 1
ATOM 4813 C CA . GLU B 1 260 ? 14.242 28.453 5.301 1 95.75 260 GLU B CA 1
ATOM 4814 C C . GLU B 1 260 ? 12.883 29.141 5.305 1 95.75 260 GLU B C 1
ATOM 4816 O O . GLU B 1 260 ? 12.727 30.203 5.91 1 95.75 260 GLU B O 1
ATOM 4821 N N . HIS B 1 261 ? 11.945 28.562 4.641 1 96.12 261 HIS B N 1
ATOM 4822 C CA . HIS B 1 261 ? 10.594 29.109 4.605 1 96.12 261 HIS B CA 1
ATOM 4823 C C . HIS B 1 261 ? 9.953 29.094 5.988 1 96.12 261 HIS B C 1
ATOM 4825 O O . HIS B 1 261 ? 9.266 30.047 6.371 1 96.12 261 HIS B O 1
ATOM 4831 N N . CYS B 1 262 ? 10.188 28.047 6.699 1 97.81 262 CYS B N 1
ATOM 4832 C CA . CYS B 1 262 ? 9.602 27.938 8.031 1 97.81 262 CYS B CA 1
ATOM 4833 C C . CYS B 1 262 ? 10.141 29.016 8.953 1 97.81 262 CYS B C 1
ATOM 4835 O O . CYS B 1 262 ? 9.391 29.609 9.727 1 97.81 262 CYS B O 1
ATOM 4837 N N . VAL B 1 263 ? 11.445 29.234 8.883 1 98.12 263 VAL B N 1
ATOM 4838 C CA . VAL B 1 263 ? 12.047 30.266 9.719 1 98.12 263 VAL B CA 1
ATOM 4839 C C . VAL B 1 263 ? 11.469 31.641 9.352 1 98.12 263 VAL B C 1
ATOM 4841 O O . VAL B 1 263 ? 11.133 32.438 10.227 1 98.12 263 VAL B O 1
ATOM 4844 N N . LYS B 1 264 ? 11.352 31.891 8.07 1 98.25 264 LYS B N 1
ATOM 4845 C CA . LYS B 1 264 ? 10.75 33.125 7.609 1 98.25 264 LYS B CA 1
ATOM 4846 C C . LYS B 1 264 ? 9.328 33.281 8.141 1 98.25 264 LYS B C 1
ATOM 4848 O O . LYS B 1 264 ? 8.969 34.344 8.648 1 98.25 264 LYS B O 1
ATOM 4853 N N . LEU B 1 265 ? 8.531 32.281 8.016 1 98.38 265 LEU B N 1
ATOM 4854 C CA . LEU B 1 265 ? 7.152 32.281 8.492 1 98.38 265 LEU B CA 1
ATOM 4855 C C . LEU B 1 265 ? 7.098 32.5 10 1 98.38 265 LEU B C 1
ATOM 4857 O O . LEU B 1 265 ? 6.32 33.344 10.484 1 98.38 265 LEU B O 1
ATOM 4861 N N . LEU B 1 266 ? 7.938 31.828 10.711 1 98.56 266 LEU B N 1
ATOM 4862 C CA . LEU B 1 266 ? 7.93 31.906 12.172 1 98.56 266 LEU B CA 1
ATOM 4863 C C . LEU B 1 266 ? 8.406 33.281 12.641 1 98.56 266 LEU B C 1
ATOM 4865 O O . LEU B 1 266 ? 7.945 33.781 13.664 1 98.56 266 LEU B O 1
ATOM 4869 N N . LYS B 1 267 ? 9.344 33.875 11.922 1 98.5 267 LYS B N 1
ATOM 4870 C CA . LYS B 1 267 ? 9.742 35.25 12.227 1 98.5 267 LYS B CA 1
ATOM 4871 C C . LYS B 1 267 ? 8.57 36.219 12.086 1 98.5 267 LYS B C 1
ATOM 4873 O O . LYS B 1 267 ? 8.406 37.125 12.898 1 98.5 267 LYS B O 1
ATOM 4878 N N . ASN B 1 268 ? 7.812 36.031 11.008 1 98.56 268 ASN B N 1
ATOM 4879 C CA . ASN B 1 268 ? 6.617 36.844 10.828 1 98.56 268 ASN B CA 1
ATOM 4880 C C . ASN B 1 268 ? 5.609 36.625 11.953 1 98.56 268 ASN B C 1
ATOM 4882 O O . ASN B 1 268 ? 4.926 37.562 12.375 1 98.56 268 ASN B O 1
ATOM 4886 N N . CYS B 1 269 ? 5.473 35.375 12.398 1 98.44 269 CYS B N 1
ATOM 4887 C CA . CYS B 1 269 ? 4.617 35.094 13.547 1 98.44 269 CYS B CA 1
ATOM 4888 C C . CYS B 1 269 ? 5.109 35.812 14.797 1 98.44 269 CYS B C 1
ATOM 4890 O O . CYS B 1 269 ? 4.312 36.375 15.531 1 98.44 269 CYS B O 1
ATOM 4892 N N . TYR B 1 270 ? 6.422 35.719 15.008 1 97.94 270 TYR B N 1
ATOM 4893 C CA . TYR B 1 270 ? 7.035 36.375 16.172 1 97.94 270 TYR B CA 1
ATOM 4894 C C . TYR B 1 270 ? 6.699 37.844 16.203 1 97.94 270 TYR B C 1
ATOM 4896 O O . TYR B 1 270 ? 6.32 38.375 17.25 1 97.94 270 TYR B O 1
ATOM 4904 N N . LYS B 1 271 ? 6.785 38.5 15.047 1 97.75 271 LYS B N 1
ATOM 4905 C CA . LYS B 1 271 ? 6.508 39.938 14.93 1 97.75 271 LYS B CA 1
ATOM 4906 C C . LYS B 1 271 ? 5.035 40.219 15.188 1 97.75 271 LYS B C 1
ATOM 4908 O O . LYS B 1 271 ? 4.699 41.281 15.719 1 97.75 271 LYS B O 1
ATOM 4913 N N . ALA B 1 272 ? 4.219 39.344 14.836 1 97.94 272 ALA B N 1
ATOM 4914 C CA . ALA B 1 272 ? 2.775 39.562 14.875 1 97.94 272 ALA B CA 1
ATOM 4915 C C . ALA B 1 272 ? 2.221 39.312 16.281 1 97.94 272 ALA B C 1
ATOM 4917 O O . ALA B 1 272 ? 1.071 39.656 16.562 1 97.94 272 ALA B O 1
ATOM 4918 N N . LEU B 1 273 ? 2.986 38.812 17.172 1 97.56 273 LEU B N 1
ATOM 4919 C CA . LEU B 1 273 ? 2.533 38.438 18.516 1 97.56 273 LEU B CA 1
ATOM 4920 C C . LEU B 1 273 ? 2.924 39.5 19.547 1 97.56 273 LEU B C 1
ATOM 4922 O O . LEU B 1 273 ? 3.988 40.094 19.438 1 97.56 273 LEU B O 1
ATOM 4926 N N . PRO B 1 274 ? 2.1 39.688 20.516 1 96.44 274 PRO B N 1
ATOM 4927 C CA . PRO B 1 274 ? 2.541 40.469 21.688 1 96.44 274 PRO B CA 1
ATOM 4928 C C . PRO B 1 274 ? 3.59 39.75 22.516 1 96.44 274 PRO B C 1
ATOM 4930 O O . PRO B 1 274 ? 3.879 38.562 22.25 1 96.44 274 PRO B O 1
ATOM 4933 N N . GLN B 1 275 ? 4.094 40.406 23.484 1 94.25 275 GLN B N 1
ATOM 4934 C CA . GLN B 1 275 ? 5.176 39.844 24.297 1 94.25 275 GLN B CA 1
ATOM 4935 C C . GLN B 1 275 ? 4.742 38.562 24.984 1 94.25 275 GLN B C 1
ATOM 4937 O O . GLN B 1 275 ? 5.551 37.625 25.156 1 94.25 275 GLN B O 1
ATOM 4942 N N . ASP B 1 276 ? 3.533 38.469 25.359 1 92.56 276 ASP B N 1
ATOM 4943 C CA . ASP B 1 276 ? 3.045 37.281 26.031 1 92.56 276 ASP B CA 1
ATOM 4944 C C . ASP B 1 276 ? 2.314 36.344 25.078 1 92.56 276 ASP B C 1
ATOM 4946 O O . ASP B 1 276 ? 1.611 35.438 25.5 1 92.56 276 ASP B O 1
ATOM 4950 N N . GLY B 1 277 ? 2.486 36.594 23.812 1 94.94 277 GLY B N 1
ATOM 4951 C CA . GLY B 1 277 ? 1.832 35.781 22.797 1 94.94 277 GLY B CA 1
ATOM 4952 C C . GLY B 1 277 ? 2.551 34.469 22.531 1 94.94 277 GLY B C 1
ATOM 4953 O O . GLY B 1 277 ? 3.66 34.25 23.016 1 94.94 277 GLY B O 1
ATOM 4954 N N . LYS B 1 278 ? 1.886 33.562 21.844 1 96.25 278 LYS B N 1
ATOM 4955 C CA . LYS B 1 278 ? 2.473 32.25 21.516 1 96.25 278 LYS B CA 1
ATOM 4956 C C . LYS B 1 278 ? 2.014 31.766 20.156 1 96.25 278 LYS B C 1
ATOM 4958 O O . LYS B 1 278 ? 0.962 32.188 19.656 1 96.25 278 LYS B O 1
ATOM 4963 N N . VAL B 1 279 ? 2.854 31 19.578 1 98.38 279 VAL B N 1
ATOM 4964 C CA . VAL B 1 279 ? 2.449 30.219 18.422 1 98.38 279 VAL B CA 1
ATOM 4965 C C . VAL B 1 279 ? 2.064 28.812 18.844 1 98.38 279 VAL B C 1
ATOM 4967 O O . VAL B 1 279 ? 2.785 28.172 19.609 1 98.38 279 VAL B O 1
ATOM 4970 N N . ILE B 1 280 ? 0.899 28.391 18.484 1 98.5 280 ILE B N 1
ATOM 4971 C CA . ILE B 1 280 ? 0.431 27.016 18.703 1 98.5 280 ILE B CA 1
ATOM 4972 C C . ILE B 1 280 ? 0.565 26.203 17.422 1 98.5 280 ILE B C 1
ATOM 4974 O O . ILE B 1 280 ? -0.172 26.422 16.469 1 98.5 280 ILE B O 1
ATOM 4978 N N . VAL B 1 281 ? 1.477 25.266 17.453 1 98.44 281 VAL B N 1
ATOM 4979 C CA . VAL B 1 281 ? 1.786 24.469 16.266 1 98.44 281 VAL B CA 1
ATOM 4980 C C . VAL B 1 281 ? 1.315 23.031 16.484 1 98.44 281 VAL B C 1
ATOM 4982 O O . VAL B 1 281 ? 1.592 22.422 17.531 1 98.44 281 VAL B O 1
ATOM 4985 N N . VAL B 1 282 ? 0.575 22.5 15.539 1 98.44 282 VAL B N 1
ATOM 4986 C CA . VAL B 1 282 ? 0.118 21.125 15.57 1 98.44 282 VAL B CA 1
ATOM 4987 C C . VAL B 1 282 ? 0.778 20.328 14.438 1 98.44 282 VAL B C 1
ATOM 4989 O O . VAL B 1 282 ? 0.458 20.531 13.266 1 98.44 282 VAL B O 1
ATOM 4992 N N . GLU B 1 283 ? 1.721 19.484 14.758 1 98.31 283 GLU B N 1
ATOM 4993 C CA . GLU B 1 283 ? 2.506 18.734 13.781 1 98.31 283 GLU B CA 1
ATOM 4994 C C . GLU B 1 283 ? 2.803 17.328 14.273 1 98.31 283 GLU B C 1
ATOM 4996 O O . GLU B 1 283 ? 2.676 17.047 15.469 1 98.31 283 GLU B O 1
ATOM 5001 N N . LEU B 1 284 ? 3.139 16.453 13.328 1 97.88 284 LEU B N 1
ATOM 5002 C CA . LEU B 1 284 ? 3.736 15.18 13.688 1 97.88 284 LEU B CA 1
ATOM 5003 C C . LEU B 1 284 ? 5.207 15.352 14.062 1 97.88 284 LEU B C 1
ATOM 5005 O O . LEU B 1 284 ? 5.855 16.297 13.617 1 97.88 284 LEU B O 1
ATOM 5009 N N . ILE B 1 285 ? 5.703 14.523 14.867 1 98.06 285 ILE B N 1
ATOM 5010 C CA . ILE B 1 285 ? 7.117 14.547 15.219 1 98.06 285 ILE B CA 1
ATOM 5011 C C . ILE B 1 285 ? 7.766 13.219 14.828 1 98.06 285 ILE B C 1
ATOM 5013 O O . ILE B 1 285 ? 7.312 12.148 15.25 1 98.06 285 ILE B O 1
ATOM 5017 N N . LEU B 1 286 ? 8.797 13.273 14.055 1 97.56 286 LEU B N 1
ATOM 5018 C CA . LEU B 1 286 ? 9.555 12.109 13.609 1 97.56 286 LEU B CA 1
ATOM 5019 C C . LEU B 1 286 ? 10.523 11.641 14.688 1 97.56 286 LEU B C 1
ATOM 5021 O O . LEU B 1 286 ? 11.211 12.461 15.305 1 97.56 286 LEU B O 1
ATOM 5025 N N . PRO B 1 287 ? 10.547 10.336 14.953 1 97 287 PRO B N 1
ATOM 5026 C CA . PRO B 1 287 ? 11.695 9.844 15.711 1 97 287 PRO B CA 1
ATOM 5027 C C . PRO B 1 287 ? 12.992 9.867 14.891 1 97 287 PRO B C 1
ATOM 5029 O O . PRO B 1 287 ? 12.953 9.812 13.664 1 97 287 PRO B O 1
ATOM 5032 N N . PHE B 1 288 ? 14.07 10.008 15.641 1 96.62 288 PHE B N 1
ATOM 5033 C CA . PHE B 1 288 ? 15.344 9.969 14.93 1 96.62 288 PHE B CA 1
ATOM 5034 C C . PHE B 1 288 ? 15.594 8.586 14.336 1 96.62 288 PHE B C 1
ATOM 5036 O O . PHE B 1 288 ? 15.875 8.461 13.141 1 96.62 288 PHE B O 1
ATOM 5043 N N . VAL B 1 289 ? 15.555 7.531 15.102 1 97.62 289 VAL B N 1
ATOM 5044 C CA . VAL B 1 289 ? 15.586 6.152 14.625 1 97.62 289 VAL B CA 1
ATOM 5045 C C . VAL B 1 289 ? 14.18 5.559 14.664 1 97.62 289 VAL B C 1
ATOM 5047 O O . VAL B 1 289 ? 13.562 5.477 15.727 1 97.62 289 VAL B O 1
ATOM 5050 N N . PRO B 1 290 ? 13.664 5.168 13.539 1 97.56 290 PRO B N 1
ATOM 5051 C CA . PRO B 1 290 ? 12.281 4.68 13.5 1 97.56 290 PRO B CA 1
ATOM 5052 C C . PRO B 1 290 ? 12.133 3.279 14.094 1 97.56 290 PRO B C 1
ATOM 5054 O O . PRO B 1 290 ? 13.039 2.449 13.961 1 97.56 290 PRO B O 1
ATOM 5057 N N . ASP B 1 291 ? 11.078 3.029 14.766 1 97.31 291 ASP B N 1
ATOM 5058 C CA . ASP B 1 291 ? 10.672 1.68 15.141 1 97.31 291 ASP B CA 1
ATOM 5059 C C . ASP B 1 291 ? 9.539 1.177 14.258 1 97.31 291 ASP B C 1
ATOM 5061 O O . ASP B 1 291 ? 9.281 1.742 13.188 1 97.31 291 ASP B O 1
ATOM 5065 N N . THR B 1 292 ? 8.883 0.091 14.656 1 96.25 292 THR B N 1
ATOM 5066 C CA . THR B 1 292 ? 7.914 -0.533 13.758 1 96.25 292 THR B CA 1
ATOM 5067 C C . THR B 1 292 ? 6.488 -0.288 14.242 1 96.25 292 THR B C 1
ATOM 5069 O O . THR B 1 292 ? 5.566 -1.012 13.859 1 96.25 292 THR B O 1
ATOM 5072 N N . SER B 1 293 ? 6.266 0.67 15.133 1 95.81 293 SER B N 1
ATOM 5073 C CA . SER B 1 293 ? 4.93 0.989 15.625 1 95.81 293 SER B CA 1
ATOM 5074 C C . SER B 1 293 ? 4.105 1.715 14.57 1 95.81 293 SER B C 1
ATOM 5076 O O . SER B 1 293 ? 4.664 2.324 13.648 1 95.81 293 SER B O 1
ATOM 5078 N N . SER B 1 294 ? 2.762 1.685 14.727 1 94.44 294 SER B N 1
ATOM 5079 C CA . SER B 1 294 ? 1.887 2.4 13.805 1 94.44 294 SER B CA 1
ATOM 5080 C C . SER B 1 294 ? 2.123 3.904 13.867 1 94.44 294 SER B C 1
ATOM 5082 O O . SER B 1 294 ? 1.977 4.609 12.867 1 94.44 294 SER B O 1
ATOM 5084 N N . THR B 1 295 ? 2.52 4.387 15.031 1 95 295 THR B N 1
ATOM 5085 C CA . THR B 1 295 ? 2.846 5.801 15.203 1 95 295 THR B CA 1
ATOM 5086 C C . THR B 1 295 ? 4.004 6.203 14.289 1 95 295 THR B C 1
ATOM 5088 O O . THR B 1 295 ? 3.916 7.199 13.57 1 95 295 THR B O 1
ATOM 5091 N N . THR B 1 296 ? 5.043 5.375 14.312 1 97.38 296 THR B N 1
ATOM 5092 C CA . THR B 1 296 ? 6.223 5.656 13.5 1 97.38 296 THR B CA 1
ATOM 5093 C C . THR B 1 296 ? 5.93 5.422 12.023 1 97.38 296 THR B C 1
ATOM 5095 O O . THR B 1 296 ? 6.359 6.199 11.172 1 97.38 296 THR B O 1
ATOM 5098 N N . LYS B 1 297 ? 5.176 4.367 11.719 1 98.25 297 LYS B N 1
ATOM 5099 C CA . LYS B 1 297 ? 4.836 4.07 10.336 1 98.25 297 LYS B CA 1
ATOM 5100 C C . LYS B 1 297 ? 4.027 5.207 9.711 1 98.25 297 LYS B C 1
ATOM 5102 O O . LYS B 1 297 ? 4.375 5.703 8.641 1 98.25 297 LYS B O 1
ATOM 5107 N N . TYR B 1 298 ? 3.021 5.668 10.477 1 97.81 298 TYR B N 1
ATOM 5108 C CA . TYR B 1 298 ? 2.217 6.777 9.969 1 97.81 298 TYR B CA 1
ATOM 5109 C C . TYR B 1 298 ? 3.076 8.008 9.734 1 97.81 298 TYR B C 1
ATOM 5111 O O . TYR B 1 298 ? 3 8.625 8.664 1 97.81 298 TYR B O 1
ATOM 5119 N N . THR B 1 299 ? 3.928 8.367 10.562 1 97.94 299 THR B N 1
ATOM 5120 C CA . THR B 1 299 ? 4.738 9.578 10.461 1 97.94 299 THR B CA 1
ATOM 5121 C C . THR B 1 299 ? 5.746 9.461 9.328 1 97.94 299 THR B C 1
ATOM 5123 O O . THR B 1 299 ? 5.918 10.406 8.547 1 97.94 299 THR B O 1
ATOM 5126 N N . THR B 1 300 ? 6.418 8.32 9.18 1 98.5 300 THR B N 1
ATOM 5127 C CA . THR B 1 300 ? 7.402 8.141 8.117 1 98.5 300 THR B CA 1
ATOM 5128 C C . THR B 1 300 ? 6.715 8.047 6.754 1 98.5 300 THR B C 1
ATOM 5130 O O . THR B 1 300 ? 7.258 8.508 5.746 1 98.5 300 THR B O 1
ATOM 5133 N N . LEU B 1 301 ? 5.527 7.457 6.715 1 98.62 301 LEU B N 1
ATOM 5134 C CA . LEU B 1 301 ? 4.738 7.453 5.488 1 98.62 301 LEU B CA 1
ATOM 5135 C C . LEU B 1 301 ? 4.402 8.875 5.055 1 98.62 301 LEU B C 1
ATOM 5137 O O . LEU B 1 301 ? 4.559 9.227 3.883 1 98.62 301 LEU B O 1
ATOM 5141 N N . LEU B 1 302 ? 3.953 9.641 5.992 1 97.56 302 LEU B N 1
ATOM 5142 C CA . LEU B 1 302 ? 3.586 11.016 5.672 1 97.56 302 LEU B CA 1
ATOM 5143 C C . LEU B 1 302 ? 4.805 11.805 5.207 1 97.56 302 LEU B C 1
ATOM 5145 O O . LEU B 1 302 ? 4.688 12.688 4.348 1 97.56 302 LEU B O 1
ATOM 5149 N N . ASP B 1 303 ? 5.969 11.547 5.809 1 97.94 303 ASP B N 1
ATOM 5150 C CA . ASP B 1 303 ? 7.18 12.219 5.348 1 97.94 303 ASP B CA 1
ATOM 5151 C C . ASP B 1 303 ? 7.484 11.859 3.895 1 97.94 303 ASP B C 1
ATOM 5153 O O . ASP B 1 303 ? 7.938 12.711 3.123 1 97.94 303 ASP B O 1
ATOM 5157 N N . ALA B 1 304 ? 7.273 10.617 3.531 1 97.25 304 ALA B N 1
ATOM 5158 C CA . ALA B 1 304 ? 7.457 10.203 2.145 1 97.25 304 ALA B CA 1
ATOM 5159 C C . ALA B 1 304 ? 6.469 10.906 1.223 1 97.25 304 ALA B C 1
ATOM 5161 O O . ALA B 1 304 ? 6.812 11.266 0.091 1 97.25 304 ALA B O 1
ATOM 5162 N N . VAL B 1 305 ? 5.293 11.086 1.709 1 96.69 305 VAL B N 1
ATOM 5163 C CA . VAL B 1 305 ? 4.281 11.805 0.946 1 96.69 305 VAL B CA 1
ATOM 5164 C C . VAL B 1 305 ? 4.742 13.242 0.705 1 96.69 305 VAL B C 1
ATOM 5166 O O . VAL B 1 305 ? 4.645 13.75 -0.415 1 96.69 305 VAL B O 1
ATOM 5169 N N . MET B 1 306 ? 5.25 13.867 1.741 1 96 306 MET B N 1
ATOM 5170 C CA . MET B 1 306 ? 5.754 15.227 1.585 1 96 306 MET B CA 1
ATOM 5171 C C . MET B 1 306 ? 6.891 15.273 0.569 1 96 306 MET B C 1
ATOM 5173 O O . MET B 1 306 ? 6.992 16.219 -0.214 1 96 306 MET B O 1
ATOM 5177 N N . LEU B 1 307 ? 7.703 14.273 0.586 1 94.56 307 LEU B N 1
ATOM 5178 C CA . LEU B 1 307 ? 8.82 14.164 -0.345 1 94.56 307 LEU B CA 1
ATOM 5179 C C . LEU B 1 307 ? 8.328 14.164 -1.788 1 94.56 307 LEU B C 1
ATOM 5181 O O . LEU B 1 307 ? 8.922 14.805 -2.654 1 94.56 307 LEU B O 1
ATOM 5185 N N . ALA B 1 308 ? 7.184 13.469 -2.031 1 93.06 308 ALA B N 1
ATOM 5186 C CA . ALA B 1 308 ? 6.691 13.266 -3.393 1 93.06 308 ALA B CA 1
ATOM 5187 C C . ALA B 1 308 ? 5.742 14.391 -3.805 1 93.06 308 ALA B C 1
ATOM 5189 O O . ALA B 1 308 ? 5.621 14.703 -4.988 1 93.06 308 ALA B O 1
ATOM 5190 N N . GLU B 1 309 ? 5.082 14.977 -2.762 1 91.12 309 GLU B N 1
ATOM 5191 C CA . GLU B 1 309 ? 3.922 15.805 -3.094 1 91.12 309 GLU B CA 1
ATOM 5192 C C . GLU B 1 309 ? 4.18 17.266 -2.779 1 91.12 309 GLU B C 1
ATOM 5194 O O . GLU B 1 309 ? 3.463 18.156 -3.264 1 91.12 309 GLU B O 1
ATOM 5199 N N . SER B 1 310 ? 5.105 17.547 -1.972 1 82.81 310 SER B N 1
ATOM 5200 C CA . SER B 1 310 ? 5.266 18.922 -1.529 1 82.81 310 SER B CA 1
ATOM 5201 C C . SER B 1 310 ? 6.637 19.469 -1.911 1 82.81 310 SER B C 1
ATOM 5203 O O . SER B 1 310 ? 7.648 18.781 -1.762 1 82.81 310 SER B O 1
ATOM 5205 N N . PRO B 1 311 ? 6.504 20.672 -2.49 1 72.12 311 PRO B N 1
ATOM 5206 C CA . PRO B 1 311 ? 7.793 21.297 -2.803 1 72.12 311 PRO B CA 1
ATOM 5207 C C . PRO B 1 311 ? 8.625 21.594 -1.557 1 72.12 311 PRO B C 1
ATOM 5209 O O . PRO B 1 311 ? 8.336 22.547 -0.826 1 72.12 311 PRO B O 1
ATOM 5212 N N . LYS B 1 312 ? 9.516 20.812 -1.228 1 78.31 312 LYS B N 1
ATOM 5213 C CA . LYS B 1 312 ? 10.555 20.953 -0.212 1 78.31 312 LYS B CA 1
ATOM 5214 C C . LYS B 1 312 ? 10 20.703 1.186 1 78.31 312 LYS B C 1
ATOM 5216 O O . LYS B 1 312 ? 10.617 21.078 2.184 1 78.31 312 LYS B O 1
ATOM 5221 N N . GLY B 1 313 ? 8.766 20.297 1.306 1 92.56 313 GLY B N 1
ATOM 5222 C CA . GLY B 1 313 ? 8.18 19.969 2.598 1 92.56 313 GLY B CA 1
ATOM 5223 C C . GLY B 1 313 ? 8.758 18.719 3.219 1 92.56 313 GLY B C 1
ATOM 5224 O O . GLY B 1 313 ? 9.336 17.891 2.52 1 92.56 313 GLY B O 1
ATOM 5225 N N . LYS B 1 314 ? 8.648 18.625 4.543 1 96.38 314 LYS B N 1
ATOM 5226 C CA . LYS B 1 314 ? 9.133 17.469 5.273 1 96.38 314 LYS B CA 1
ATOM 5227 C C . LYS B 1 314 ? 8.547 17.406 6.68 1 96.38 314 LYS B C 1
ATOM 5229 O O . LYS B 1 314 ? 8.164 18.438 7.238 1 96.38 314 LYS B O 1
ATOM 5234 N N . GLU B 1 315 ? 8.414 16.219 7.223 1 97.75 315 GLU B N 1
ATOM 5235 C CA . GLU B 1 315 ? 8.219 16.062 8.664 1 97.75 315 GLU B CA 1
ATOM 5236 C C . GLU B 1 315 ? 9.523 16.266 9.422 1 97.75 315 GLU B C 1
ATOM 5238 O O . GLU B 1 315 ? 10.602 16.188 8.844 1 97.75 315 GLU B O 1
ATOM 5243 N N . ARG B 1 316 ? 9.398 16.547 10.703 1 97.88 316 ARG B N 1
ATOM 5244 C CA . ARG B 1 316 ? 10.586 16.953 11.438 1 97.88 316 ARG B CA 1
ATOM 5245 C C . ARG B 1 316 ? 10.641 16.297 12.812 1 97.88 316 ARG B C 1
ATOM 5247 O O . ARG B 1 316 ? 9.617 15.852 13.336 1 97.88 316 ARG B O 1
ATOM 5254 N N . THR B 1 317 ? 11.875 16.172 13.312 1 97.12 317 THR B N 1
ATOM 5255 C CA . THR B 1 317 ? 12.078 15.766 14.695 1 97.12 317 THR B CA 1
ATOM 5256 C C . THR B 1 317 ? 11.828 16.922 15.656 1 97.12 317 THR B C 1
ATOM 5258 O O . THR B 1 317 ? 11.727 18.078 15.227 1 97.12 317 THR B O 1
ATOM 5261 N N . GLU B 1 318 ? 11.672 16.562 16.922 1 97.31 318 GLU B N 1
ATOM 5262 C CA . GLU B 1 318 ? 11.5 17.594 17.938 1 97.31 318 GLU B CA 1
ATOM 5263 C C . GLU B 1 318 ? 12.664 18.594 17.922 1 97.31 318 GLU B C 1
ATOM 5265 O O . GLU B 1 318 ? 12.453 19.797 18.047 1 97.31 318 GLU B O 1
ATOM 5270 N N . ASP B 1 319 ? 13.891 18.062 17.75 1 96.44 319 ASP B N 1
ATOM 5271 C CA . ASP B 1 319 ? 15.086 18.906 17.719 1 96.44 319 ASP B CA 1
ATOM 5272 C C . ASP B 1 319 ? 15.039 19.891 16.547 1 96.44 319 ASP B C 1
ATOM 5274 O O . ASP B 1 319 ? 15.477 21.031 16.672 1 96.44 319 ASP B O 1
ATOM 5278 N N . GLU B 1 320 ? 14.578 19.422 15.469 1 96.75 320 GLU B N 1
ATOM 5279 C CA . GLU B 1 320 ? 14.469 20.281 14.297 1 96.75 320 GLU B CA 1
ATOM 5280 C C . GLU B 1 320 ? 13.445 21.391 14.516 1 96.75 320 GLU B C 1
ATOM 5282 O O . GLU B 1 320 ? 13.656 22.531 14.094 1 96.75 320 GLU B O 1
ATOM 5287 N N . TYR B 1 321 ? 12.297 21.078 15.156 1 98.06 321 TYR B N 1
ATOM 5288 C CA . TYR B 1 321 ? 11.312 22.094 15.469 1 98.06 321 TYR B CA 1
ATOM 5289 C C . TYR B 1 321 ? 11.883 23.125 16.453 1 98.06 321 TYR B C 1
ATOM 5291 O O . TYR B 1 321 ? 11.633 24.328 16.312 1 98.06 321 TYR B O 1
ATOM 5299 N N . LEU B 1 322 ? 12.609 22.625 17.438 1 97.88 322 LEU B N 1
ATOM 5300 C CA . LEU B 1 322 ? 13.242 23.516 18.391 1 97.88 322 LEU B CA 1
ATOM 5301 C C . LEU B 1 322 ? 14.211 24.469 17.688 1 97.88 322 LEU B C 1
ATOM 5303 O O . LEU B 1 322 ? 14.25 25.656 18 1 97.88 322 LEU B O 1
ATOM 5307 N N . ALA B 1 323 ? 14.969 23.922 16.781 1 97.31 323 ALA B N 1
ATOM 5308 C CA . ALA B 1 323 ? 15.906 24.734 16.016 1 97.31 323 ALA B CA 1
ATOM 5309 C C . ALA B 1 323 ? 15.172 25.797 15.203 1 97.31 323 ALA B C 1
ATOM 5311 O O . ALA B 1 323 ? 15.625 26.953 15.117 1 97.31 323 ALA B O 1
ATOM 5312 N N . LEU B 1 324 ? 14.062 25.438 14.586 1 98.12 324 LEU B N 1
ATOM 5313 C CA . LEU B 1 324 ? 13.25 26.406 13.844 1 98.12 324 LEU B CA 1
ATOM 5314 C C . LEU B 1 324 ? 12.758 27.516 14.758 1 98.12 324 LEU B C 1
ATOM 5316 O O . LEU B 1 324 ? 12.867 28.703 14.414 1 98.12 324 LEU B O 1
ATOM 5320 N N . ALA B 1 325 ? 12.227 27.141 15.891 1 98.12 325 ALA B N 1
ATOM 5321 C CA . ALA B 1 325 ? 11.688 28.109 16.844 1 98.12 325 ALA B CA 1
ATOM 5322 C C . ALA B 1 325 ? 12.758 29.094 17.297 1 98.12 325 ALA B C 1
ATOM 5324 O O . ALA B 1 325 ? 12.555 30.312 17.25 1 98.12 325 ALA B O 1
ATOM 5325 N N . LYS B 1 326 ? 13.891 28.594 17.609 1 97.94 326 LYS B N 1
ATOM 5326 C CA . LYS B 1 326 ? 14.984 29.422 18.094 1 97.94 326 LYS B CA 1
ATOM 5327 C C . LYS B 1 326 ? 15.5 30.344 17 1 97.94 326 LYS B C 1
ATOM 5329 O O . LYS B 1 326 ? 15.789 31.516 17.25 1 97.94 326 LYS B O 1
ATOM 5334 N N . SER B 1 327 ? 15.609 29.812 15.875 1 97.88 327 SER B N 1
ATOM 5335 C CA . SER B 1 327 ? 16.094 30.594 14.742 1 97.88 327 SER B CA 1
ATOM 5336 C C . SER B 1 327 ? 15.141 31.75 14.438 1 97.88 327 SER B C 1
ATOM 5338 O O . SER B 1 327 ? 15.57 32.781 13.906 1 97.88 327 SER B O 1
ATOM 5340 N N . ALA B 1 328 ? 13.922 31.641 14.789 1 97.75 328 ALA B N 1
ATOM 5341 C CA . ALA B 1 328 ? 12.922 32.656 14.5 1 97.75 328 ALA B CA 1
ATOM 5342 C C . ALA B 1 328 ? 12.82 33.656 15.633 1 97.75 328 ALA B C 1
ATOM 5344 O O . ALA B 1 328 ? 12.117 34.688 15.523 1 97.75 328 ALA B O 1
ATOM 5345 N N . GLY B 1 329 ? 13.484 33.438 16.75 1 97.31 329 GLY B N 1
ATOM 5346 C CA . GLY B 1 329 ? 13.531 34.406 17.844 1 97.31 329 GLY B CA 1
ATOM 5347 C C . GLY B 1 329 ? 12.797 33.906 19.078 1 97.31 329 GLY B C 1
ATOM 5348 O O . GLY B 1 329 ? 12.883 34.562 20.141 1 97.31 329 GLY B O 1
ATOM 5349 N N . PHE B 1 330 ? 12.102 32.812 19.016 1 98.06 330 PHE B N 1
ATOM 5350 C CA . PHE B 1 330 ? 11.398 32.281 20.172 1 98.06 330 PHE B CA 1
ATOM 5351 C C . PHE B 1 330 ? 12.375 31.703 21.188 1 98.06 330 PHE B C 1
ATOM 5353 O O . PHE B 1 330 ? 13.492 31.312 20.828 1 98.06 330 PHE B O 1
ATOM 5360 N N . THR B 1 331 ? 11.953 31.641 22.422 1 95.5 331 THR B N 1
ATOM 5361 C CA . THR B 1 331 ? 12.828 31.156 23.484 1 95.5 331 THR B CA 1
ATOM 5362 C C . THR B 1 331 ? 12.828 29.641 23.547 1 95.5 331 THR B C 1
ATOM 5364 O O . THR B 1 331 ? 13.789 29.031 24.016 1 95.5 331 THR B O 1
ATOM 5367 N N . GLY B 1 332 ? 11.688 29.094 23.141 1 93.38 332 GLY B N 1
ATOM 5368 C CA . GLY B 1 332 ? 11.648 27.641 23.203 1 93.38 332 GLY B CA 1
ATOM 5369 C C . GLY B 1 332 ? 10.359 27.062 22.672 1 93.38 332 GLY B C 1
ATOM 5370 O O . GLY B 1 332 ? 9.609 27.734 21.969 1 93.38 332 GLY B O 1
ATOM 5371 N N . LEU B 1 333 ? 10.305 25.812 22.875 1 96 333 LEU B N 1
ATOM 5372 C CA . LEU B 1 333 ? 9.203 24.953 22.438 1 96 333 LEU B CA 1
ATOM 5373 C C . LEU B 1 333 ? 8.719 24.062 23.578 1 96 333 LEU B C 1
ATOM 5375 O O . LEU B 1 333 ? 9.523 23.484 24.297 1 96 333 LEU B O 1
ATOM 5379 N N . LYS B 1 334 ? 7.395 24.109 23.844 1 97.5 334 LYS B N 1
ATOM 5380 C CA . LYS B 1 334 ? 6.789 23.219 24.844 1 97.5 334 LYS B CA 1
ATOM 5381 C C . LYS B 1 334 ? 5.781 22.281 24.203 1 97.5 334 LYS B C 1
ATOM 5383 O O . LYS B 1 334 ? 4.859 22.719 23.5 1 97.5 334 LYS B O 1
ATOM 5388 N N . LYS B 1 335 ? 5.922 21 24.422 1 97.62 335 LYS B N 1
ATOM 5389 C CA . LYS B 1 335 ? 4.922 20.016 24.016 1 97.62 335 LYS B CA 1
ATOM 5390 C C . LYS B 1 335 ? 3.803 19.906 25.047 1 97.62 335 LYS B C 1
ATOM 5392 O O . LYS B 1 335 ? 4.043 19.516 26.203 1 97.62 335 LYS B O 1
ATOM 5397 N N . ILE B 1 336 ? 2.598 20.125 24.594 1 98.12 336 ILE B N 1
ATOM 5398 C CA . ILE B 1 336 ? 1.528 20.297 25.562 1 98.12 336 ILE B CA 1
ATOM 5399 C C . ILE B 1 336 ? 0.656 19.031 25.594 1 98.12 336 ILE B C 1
ATOM 5401 O O . ILE B 1 336 ? 0.314 18.531 26.656 1 98.12 336 ILE B O 1
ATOM 5405 N N . CYS B 1 337 ? 0.236 18.578 24.453 1 95.88 337 CYS B N 1
ATOM 5406 C CA . CYS B 1 337 ? -0.586 17.359 24.422 1 95.88 337 CYS B CA 1
ATOM 5407 C C . CYS B 1 337 ? -0.381 16.594 23.125 1 95.88 337 CYS B C 1
ATOM 5409 O O . CYS B 1 337 ? 0.138 17.141 22.156 1 95.88 337 CYS B O 1
ATOM 5411 N N . TYR B 1 338 ? -0.662 15.32 23.203 1 96.5 338 TYR B N 1
ATOM 5412 C CA . TYR B 1 338 ? -0.525 14.359 22.109 1 96.5 338 TYR B CA 1
ATOM 5413 C C . TYR B 1 338 ? -1.858 13.688 21.812 1 96.5 338 TYR B C 1
ATOM 5415 O O . TYR B 1 338 ? -2.414 12.984 22.656 1 96.5 338 TYR B O 1
ATOM 5423 N N . VAL B 1 339 ? -2.361 14.008 20.547 1 95.56 339 VAL B N 1
ATOM 5424 C CA . VAL B 1 339 ? -3.619 13.398 20.141 1 95.56 339 VAL B CA 1
ATOM 5425 C C . VAL B 1 339 ? -3.533 12.992 18.672 1 95.56 339 VAL B C 1
ATOM 5427 O O . VAL B 1 339 ? -3.02 13.742 17.828 1 95.56 339 VAL B O 1
ATOM 5430 N N . CYS B 1 340 ? -4.008 11.812 18.281 1 95.38 340 CYS B N 1
ATOM 5431 C CA . CYS B 1 340 ? -4.09 11.367 16.891 1 95.38 340 CYS B CA 1
ATOM 5432 C C . CYS B 1 340 ? -2.732 11.477 16.203 1 95.38 340 CYS B C 1
ATOM 5434 O O . CYS B 1 340 ? -2.639 11.969 15.086 1 95.38 340 CYS B O 1
ATOM 5436 N N . ASN B 1 341 ? -1.669 11.18 16.875 1 96.31 341 ASN B N 1
ATOM 5437 C CA . ASN B 1 341 ? -0.284 11.164 16.422 1 96.31 341 ASN B CA 1
ATOM 5438 C C . ASN B 1 341 ? 0.262 12.57 16.234 1 96.31 341 ASN B C 1
ATOM 5440 O O . ASN B 1 341 ? 1.383 12.75 15.742 1 96.31 341 ASN B O 1
ATOM 5444 N N . PHE B 1 342 ? -0.514 13.586 16.609 1 97.75 342 PHE B N 1
ATOM 5445 C CA . PHE B 1 342 ? -0.075 14.977 16.516 1 97.75 342 PHE B CA 1
ATOM 5446 C C . PHE B 1 342 ? 0.316 15.516 17.891 1 97.75 342 PHE B C 1
ATOM 5448 O O . PHE B 1 342 ? -0.32 15.195 18.891 1 97.75 342 PHE B O 1
ATOM 5455 N N . TRP B 1 343 ? 1.311 16.312 17.844 1 97.94 343 TRP B N 1
ATOM 5456 C CA . TRP B 1 343 ? 1.678 17.078 19.016 1 97.94 343 TRP B CA 1
ATOM 5457 C C . TRP B 1 343 ? 1.198 18.531 18.891 1 97.94 343 TRP B C 1
ATOM 5459 O O . TRP B 1 343 ? 1.396 19.172 17.859 1 97.94 343 TRP B O 1
ATOM 5469 N N . VAL B 1 344 ? 0.514 18.953 19.922 1 98.44 344 VAL B N 1
ATOM 5470 C CA . VAL B 1 344 ? 0.282 20.375 20.078 1 98.44 344 VAL B CA 1
ATOM 5471 C C . VAL B 1 344 ? 1.454 21.016 20.828 1 98.44 344 VAL B C 1
ATOM 5473 O O . VAL B 1 344 ? 1.702 20.703 21.984 1 98.44 344 VAL B O 1
ATOM 5476 N N . MET B 1 345 ? 2.143 21.875 20.109 1 98.62 345 MET B N 1
ATOM 5477 C CA . MET B 1 345 ? 3.318 22.547 20.672 1 98.62 345 MET B CA 1
ATOM 5478 C C . MET B 1 345 ? 3.104 24.047 20.781 1 98.62 345 MET B C 1
ATOM 5480 O O . MET B 1 345 ? 2.4 24.641 19.953 1 98.62 345 MET B O 1
ATOM 5484 N N . GLU B 1 346 ? 3.686 24.625 21.797 1 98.38 346 GLU B N 1
ATOM 5485 C CA . GLU B 1 346 ? 3.676 26.078 21.938 1 98.38 346 GLU B CA 1
ATOM 5486 C C . GLU B 1 346 ? 5.082 26.656 21.828 1 98.38 346 GLU B C 1
ATOM 5488 O O . GLU B 1 346 ? 6.016 26.172 22.469 1 98.38 346 GLU B O 1
ATOM 5493 N N . PHE B 1 347 ? 5.234 27.547 20.828 1 97.94 347 PHE B N 1
ATOM 5494 C CA . PHE B 1 347 ? 6.43 28.375 20.75 1 97.94 347 PHE B CA 1
ATOM 5495 C C . PHE B 1 347 ? 6.219 29.688 21.484 1 97.94 347 PHE B C 1
ATOM 5497 O O . PHE B 1 347 ? 5.289 30.438 21.172 1 97.94 347 PHE B O 1
ATOM 5504 N N . TYR B 1 348 ? 7.098 30 22.359 1 94.12 348 TYR B N 1
ATOM 5505 C CA . TYR B 1 348 ? 6.883 31.188 23.172 1 94.12 348 TYR B CA 1
ATOM 5506 C C . TYR B 1 348 ? 8.062 32.156 23.062 1 94.12 348 TYR B C 1
ATOM 5508 O O . TYR B 1 348 ? 9.195 31.719 22.812 1 94.12 348 TYR B O 1
ATOM 5516 N N . LYS B 1 349 ? 7.785 33.406 23.312 1 91.62 349 LYS B N 1
ATOM 5517 C CA . LYS B 1 349 ? 8.797 34.438 23.281 1 91.62 349 LYS B CA 1
ATOM 5518 C C . LYS B 1 349 ? 9.641 34.438 24.547 1 91.62 349 LYS B C 1
ATOM 5520 O O . LYS B 1 349 ? 9.188 33.969 25.594 1 91.62 349 LYS B O 1
#

Sequence (698 aa):
MGSNEHFNYAMELVTITALPMVLMTIVKLKILETIAEAGSDAQLTAKEIASRLSITNEDAPDMVDRMLRLLTSYSVVTCSKAIHESIPVRVYGLTPVGKYFTPNEDGASLGDMMLFAQDKVYIESWFGLKDSVFEGGVAFNKIHKMHPFEYPAFDTRYNEVFNKAMKNHTIILMKEILEHYHGFNNLKSVIDVGGGLGININMIVTKYPSITGINFDLPHVTDHAPFYEGIKHVGGDMFKEIPQGDAIFMKWILHDWNDEHCVKLLKNCYKALPQDGKVIVVELILPFVPDTSSTTKYTTLLDAVMLAESPKGKERTEDEYLALAKSAGFTGLKKICYVCNFWVMEFYKMGSNEHFNYAMELVTITALPMVLMTIVKLKILETIAEAGSDAQLTAKEIASRLSITNEDAPDMVDRMLRLLTSYSVVTCSKAIHESIPVRVYGLTPVGKYFTPNEDGASLGDMMLFAQDKVYIESWFGLKDSVFEGGVAFNKIHKMHPFEYPAFDTRYNEVFNKAMKNHTIILMKEILEHYHGFNNLKSVIDVGGGLGININMIVTKYPSITGINFDLPHVTDHAPFYEGIKHVGGDMFKEIPQGDAIFMKWILHDWNDEHCVKLLKNCYKALPQDGKVIVVELILPFVPDTSSTTKYTTLLDAVMLAESPKGKERTEDEYLALAKSAGFTGLKKICYVCNFWVMEFYK

Solvent-accessible surface area (backbone atoms only — not comparable to full-atom values): 35144 Å² total; per-residue (Å²): 116,74,63,34,54,34,47,22,41,42,49,28,52,42,45,44,63,43,54,48,48,46,51,40,38,38,47,74,68,40,49,61,42,53,46,53,73,66,33,89,81,32,67,43,35,32,55,56,51,33,53,77,66,67,48,76,24,86,60,24,27,59,54,46,38,51,50,48,49,34,36,27,24,68,51,34,26,44,67,45,83,45,75,54,97,89,33,82,39,62,28,35,28,71,29,81,35,32,48,47,47,22,64,46,97,85,63,36,27,47,38,39,38,29,48,36,57,63,26,68,74,56,51,54,15,51,77,22,39,56,55,19,45,53,69,43,74,34,4,29,35,70,61,69,72,39,56,66,87,54,41,37,80,74,33,60,69,58,33,50,41,45,51,50,15,52,51,21,50,45,54,60,51,47,55,52,44,64,72,70,51,68,84,66,64,94,44,57,26,37,30,21,49,69,29,52,58,28,61,67,47,49,55,51,28,68,77,37,70,76,26,40,26,33,30,29,21,46,47,82,46,30,72,69,29,69,93,49,92,64,45,46,73,41,59,42,49,60,74,75,53,47,80,71,33,46,27,38,38,30,66,69,50,66,40,50,32,35,69,69,56,39,28,48,30,42,32,30,49,54,70,23,31,52,82,88,18,37,37,39,38,34,39,58,64,41,64,90,71,60,48,70,46,48,63,44,38,29,49,33,32,51,29,46,43,21,52,29,55,25,72,59,12,36,66,39,34,66,68,55,51,42,50,41,35,43,73,27,64,28,72,39,70,45,82,74,44,78,52,67,69,25,33,38,29,39,37,32,94,118,71,64,35,54,33,46,22,42,43,50,27,53,43,45,44,62,44,52,50,50,46,52,40,37,39,47,75,68,39,49,60,41,53,46,54,73,67,35,90,81,34,65,42,35,33,55,56,51,33,53,77,66,67,48,77,26,84,62,26,26,60,54,47,37,50,51,48,48,34,36,27,22,67,51,33,26,43,69,45,83,44,76,53,96,92,33,82,40,60,28,36,28,72,29,81,34,30,48,45,46,22,64,46,98,85,63,35,28,47,39,40,37,27,49,36,56,64,26,68,73,55,50,54,15,51,76,22,37,56,56,18,44,52,68,43,76,34,5,29,35,71,61,69,73,39,55,66,89,53,42,36,80,75,34,61,70,58,32,50,41,47,51,50,15,52,50,22,48,45,55,59,51,49,55,53,44,63,72,70,50,69,84,66,64,92,45,56,27,39,31,21,49,70,29,52,58,27,62,67,48,49,55,51,28,67,78,36,68,77,26,40,26,32,30,30,21,46,46,82,46,30,71,70,28,68,92,50,90,64,46,47,74,41,59,44,50,60,74,76,52,47,79,70,32,46,26,36,39,28,66,69,50,65,40,52,32,36,69,70,56,40,29,47,30,42,31,30,49,54,70,22,31,52,84,87,18,38,37,38,39,35,40,60,65,41,65,90,70,59,49,70,45,48,63,42,38,30,48,33,31,50,28,46,41,22,51,30,53,24,71,59,13,35,66,38,34,65,67,54,50,43,51,40,35,43,72,28,65,28,73,40,69,44,81,73,45,77,52,67,69,26,35,38,30,39,36,31,94